Protein AF-A0A353G3Q1-F1 (afdb_monomer)

Mean predicted aligned error: 19.54 Å

Sequence (396 aa):
QRFVNPHISTILKPLDDLSRAEDLQGLSKGLAFQLVESLGILFRRDVTEEVKSLDQDARASMRRYGVRFGAYHIFMPTLLKPAPAELITLLWALKNDGLDKPGFGDLIPVLAAGRTSVVTDPGFERNFYKLAGFRFLGKRAVRIDILERLADLIRPLLQWKPGTGNRPDGAYDGRRFTTTTAMLSILGATPDDMEEILKGLGYRADSVKQEEASAFLATQGGEKAEQTSGDAVASTDEAAQQEPASVDADALSAAAPAADVLAAPEAPAEPKPVLLWRPGGRNENQRQVRPQGERRNNGADHAARGEQKTEARTNGSREDKRRDGGFNGKPRDRDGKPRDNHAPRGDRNDRPPRKDRDNKPSQPQHFEAKPPRKEKPIDPDSPFAKLAALKEQMKK

Secondary structure (DSSP, 8-state):
-TTHHHHHHHHSHHHHHHHT-SS--HHHHHHHHHHHHTTTEEEGGGGHHHHHHS-HHHHHHHHHTT-EE-SSEEE-TTTTSHHHHHHHHHHHHHHTT-TTSTTTTTHHHHHHTT-SEEEPPTTS-HHHHHHTTEEEETTEEEEHHHHHHHHHHHHHHTT--TTSSSPPTTB-SSS-BPPPHHHHHHHT--HHHHHHHHHHHTEEEEEE-HHHHHHHHHHTTTTSSTTS-------------------------------------------PPEEEEEEPPHHHHHHHS-----------------------------------------------------------------------PPPPPP-PPPPPPPPPPPPTT-TTHHHHHHHHHTT-

Structure (mmCIF, N/CA/C/O backbone):
data_AF-A0A353G3Q1-F1
#
_entry.id   AF-A0A353G3Q1-F1
#
loop_
_atom_site.group_PDB
_atom_site.id
_atom_site.type_symbol
_atom_site.label_atom_id
_atom_site.label_alt_id
_atom_site.label_comp_id
_atom_site.label_asym_id
_atom_site.label_entity_id
_atom_site.label_seq_id
_atom_site.pdbx_PDB_ins_code
_atom_site.Cartn_x
_atom_site.Cartn_y
_atom_site.Cartn_z
_atom_site.occupancy
_atom_site.B_iso_or_equiv
_atom_site.auth_seq_id
_atom_site.auth_comp_id
_atom_site.auth_asym_id
_atom_site.auth_atom_id
_atom_site.pdbx_PDB_model_num
ATOM 1 N N . GLN A 1 1 ? 19.662 1.366 -29.035 1.00 57.81 1 GLN A N 1
ATOM 2 C CA . GLN A 1 1 ? 20.137 0.255 -28.174 1.00 57.81 1 GLN A CA 1
ATOM 3 C C . GLN A 1 1 ? 21.113 0.705 -27.080 1.00 57.81 1 GLN A C 1
ATOM 5 O O . GLN A 1 1 ? 20.703 0.623 -25.934 1.00 57.81 1 GLN A O 1
ATOM 10 N N . ARG A 1 2 ? 22.332 1.214 -27.365 1.00 76.69 2 ARG A N 1
ATOM 11 C CA . ARG A 1 2 ? 23.386 1.484 -26.341 1.00 76.69 2 ARG A CA 1
ATOM 12 C C . ARG A 1 2 ? 22.952 2.221 -25.051 1.00 76.69 2 ARG A C 1
ATOM 14 O O . ARG A 1 2 ? 23.518 1.926 -24.010 1.00 76.69 2 ARG A O 1
ATOM 21 N N . PHE A 1 3 ? 21.973 3.129 -25.095 1.00 83.50 3 PHE A N 1
ATOM 22 C CA . PHE A 1 3 ? 21.435 3.814 -23.903 1.00 83.50 3 PHE A CA 1
ATOM 23 C C . PHE A 1 3 ? 20.406 2.989 -23.102 1.00 83.50 3 PHE A C 1
ATOM 25 O O . PHE A 1 3 ? 20.377 3.058 -21.878 1.00 83.50 3 PHE A O 1
ATOM 32 N N . VAL A 1 4 ? 19.567 2.202 -23.784 1.00 87.00 4 VAL A N 1
ATOM 33 C CA . VAL A 1 4 ? 18.339 1.619 -23.214 1.00 87.00 4 VAL A CA 1
ATOM 34 C C . VAL A 1 4 ? 18.653 0.580 -22.139 1.00 87.00 4 VAL A C 1
ATOM 36 O O . VAL A 1 4 ? 18.133 0.678 -21.032 1.00 87.00 4 VAL A O 1
ATOM 39 N N . ASN A 1 5 ? 19.538 -0.380 -22.427 1.00 87.25 5 ASN A N 1
ATOM 40 C CA . ASN A 1 5 ? 19.838 -1.453 -21.477 1.00 87.25 5 ASN A CA 1
ATOM 41 C C . ASN A 1 5 ? 20.511 -0.912 -20.195 1.00 87.25 5 ASN A C 1
ATOM 43 O O . ASN A 1 5 ? 20.016 -1.237 -19.118 1.00 87.25 5 ASN A O 1
ATOM 47 N N . PRO A 1 6 ? 21.546 -0.039 -20.255 1.00 90.69 6 PRO A N 1
ATOM 48 C CA . PRO A 1 6 ? 22.083 0.607 -19.056 1.00 90.69 6 PRO A CA 1
ATOM 49 C C . PRO A 1 6 ? 21.032 1.395 -18.270 1.00 90.69 6 PRO A C 1
ATOM 51 O O . PRO A 1 6 ? 20.958 1.243 -17.058 1.00 90.69 6 PRO A O 1
ATOM 54 N N . HIS A 1 7 ? 20.178 2.179 -18.939 1.00 91.25 7 HIS A N 1
ATOM 55 C CA . HIS A 1 7 ? 19.134 2.963 -18.272 1.00 91.25 7 HIS A CA 1
ATOM 56 C C . HIS A 1 7 ? 18.146 2.071 -17.496 1.00 91.25 7 HIS A C 1
ATOM 58 O O . HIS A 1 7 ? 17.878 2.324 -16.318 1.00 91.25 7 HIS A O 1
ATOM 64 N N . ILE A 1 8 ? 17.677 0.978 -18.113 1.00 91.31 8 ILE A N 1
ATOM 65 C CA . ILE A 1 8 ? 16.788 0.002 -17.467 1.00 91.31 8 ILE A CA 1
ATOM 66 C C . ILE A 1 8 ? 17.495 -0.700 -16.299 1.00 91.31 8 ILE A C 1
ATOM 68 O O . ILE A 1 8 ? 16.949 -0.717 -15.197 1.00 91.31 8 ILE A O 1
ATOM 72 N N . SER A 1 9 ? 18.714 -1.216 -16.489 1.00 91.00 9 SER A N 1
ATOM 73 C CA . SER A 1 9 ? 19.479 -1.875 -15.415 1.00 91.00 9 SER A CA 1
ATOM 74 C C . SER A 1 9 ? 19.879 -0.926 -14.277 1.00 91.00 9 SER A C 1
ATOM 76 O O . SER A 1 9 ? 20.070 -1.386 -13.155 1.00 91.00 9 SER A O 1
ATOM 78 N N . THR A 1 10 ? 19.986 0.387 -14.511 1.00 94.38 10 THR A N 1
ATOM 79 C CA . THR A 1 10 ? 20.206 1.378 -13.444 1.00 94.38 10 THR A CA 1
ATOM 80 C C . THR A 1 10 ? 18.933 1.636 -12.637 1.00 94.38 10 THR A C 1
ATOM 82 O O . THR A 1 10 ? 18.975 1.586 -11.408 1.00 94.38 10 THR A O 1
ATOM 85 N N . ILE A 1 11 ? 17.799 1.903 -13.293 1.00 95.19 11 ILE A N 1
ATOM 86 C CA . ILE A 1 11 ? 16.551 2.285 -12.608 1.00 95.19 11 ILE A CA 1
ATOM 87 C C . ILE A 1 11 ? 15.858 1.068 -11.975 1.00 95.19 11 ILE A C 1
ATOM 89 O O . ILE A 1 11 ? 15.392 1.143 -10.837 1.00 95.19 11 ILE A O 1
ATOM 93 N N . LEU A 1 12 ? 15.834 -0.070 -12.673 1.00 96.00 12 LEU A N 1
ATOM 94 C CA . LEU A 1 12 ? 15.223 -1.323 -12.213 1.00 96.00 12 LEU A CA 1
ATOM 95 C C . LEU A 1 12 ? 16.244 -2.308 -11.629 1.00 96.00 12 LEU A C 1
ATOM 97 O O . LEU A 1 12 ? 15.930 -3.490 -11.476 1.00 96.00 12 LEU A O 1
ATOM 101 N N . LYS A 1 13 ? 17.431 -1.827 -11.221 1.00 95.81 13 LYS A N 1
ATOM 102 C CA . LYS A 1 13 ? 18.477 -2.637 -10.572 1.00 95.81 13 LYS A CA 1
ATOM 103 C C . LYS A 1 13 ? 17.948 -3.601 -9.492 1.00 95.81 13 LYS A C 1
ATOM 105 O O . LYS A 1 13 ? 18.394 -4.740 -9.491 1.00 95.81 13 LYS A O 1
ATOM 110 N N . PRO A 1 14 ? 16.981 -3.238 -8.617 1.00 95.69 14 PRO A N 1
ATOM 111 C CA . PRO A 1 14 ? 16.453 -4.178 -7.624 1.00 95.69 14 PRO A CA 1
ATOM 112 C C . PRO A 1 14 ? 15.769 -5.416 -8.230 1.00 95.69 14 PRO A C 1
ATOM 114 O O . PRO A 1 14 ? 15.891 -6.501 -7.668 1.00 95.69 14 PRO A O 1
ATOM 117 N N . LEU A 1 15 ? 15.081 -5.280 -9.372 1.00 95.12 15 LEU A N 1
ATOM 118 C CA . LEU A 1 15 ? 14.506 -6.420 -10.101 1.00 95.12 15 LEU A CA 1
ATOM 119 C C . LEU A 1 15 ? 15.601 -7.236 -10.792 1.00 95.12 15 LEU A C 1
ATOM 121 O O . LEU A 1 15 ? 15.568 -8.461 -10.748 1.00 95.12 15 LEU A O 1
ATOM 125 N N . ASP A 1 16 ? 16.578 -6.555 -11.394 1.00 94.56 16 ASP A N 1
ATOM 126 C CA . ASP A 1 16 ? 17.709 -7.173 -12.091 1.00 94.56 16 ASP A CA 1
ATOM 127 C C . ASP A 1 16 ? 18.553 -8.025 -11.118 1.00 94.56 16 ASP A C 1
ATOM 129 O O . ASP A 1 16 ? 18.796 -9.206 -11.369 1.00 94.56 16 ASP A O 1
ATOM 133 N N . ASP A 1 17 ? 18.882 -7.469 -9.946 1.00 96.00 17 ASP A N 1
ATOM 134 C CA . ASP A 1 17 ? 19.574 -8.140 -8.838 1.00 96.00 17 ASP A CA 1
ATOM 135 C C . ASP A 1 17 ? 18.784 -9.354 -8.320 1.00 96.00 17 ASP A C 1
ATOM 137 O O . ASP A 1 17 ? 19.348 -10.437 -8.169 1.00 96.00 17 ASP A O 1
ATOM 141 N N . LEU A 1 18 ? 17.477 -9.192 -8.070 1.00 96.56 18 LEU A N 1
ATOM 142 C CA . LEU A 1 18 ? 16.608 -10.268 -7.581 1.00 96.56 18 LEU A CA 1
ATOM 143 C C . LEU A 1 18 ? 16.433 -11.391 -8.620 1.00 96.56 18 LEU A C 1
ATOM 145 O O . LEU A 1 18 ? 16.354 -12.560 -8.249 1.00 96.56 18 LEU A O 1
ATOM 149 N N . SER A 1 19 ? 16.411 -11.058 -9.915 1.00 95.06 19 SER A N 1
ATOM 150 C CA . SER A 1 19 ? 16.305 -12.040 -11.005 1.00 95.06 19 SER A CA 1
ATOM 151 C C . SER A 1 19 ? 17.555 -12.919 -11.144 1.00 95.06 19 SER A C 1
ATOM 153 O O . SER A 1 19 ? 17.451 -14.076 -11.553 1.00 95.06 19 SER A O 1
ATOM 155 N N . ARG A 1 20 ? 18.728 -12.396 -10.754 1.00 94.56 20 ARG A N 1
ATOM 156 C CA . ARG A 1 20 ? 20.022 -13.104 -10.753 1.00 94.56 20 ARG A CA 1
ATOM 157 C C . ARG A 1 20 ? 20.424 -13.631 -9.369 1.00 94.56 20 ARG A C 1
ATOM 159 O O . ARG A 1 20 ? 21.596 -13.907 -9.133 1.00 94.56 20 ARG A O 1
ATOM 166 N N . ALA A 1 21 ? 19.477 -13.775 -8.443 1.00 94.44 21 ALA A N 1
ATOM 167 C CA . ALA A 1 21 ? 19.754 -14.282 -7.103 1.00 94.44 21 ALA A CA 1
ATOM 168 C C . ALA A 1 21 ? 20.033 -15.802 -7.111 1.00 94.44 21 ALA A C 1
ATOM 170 O O . ALA A 1 21 ? 19.124 -1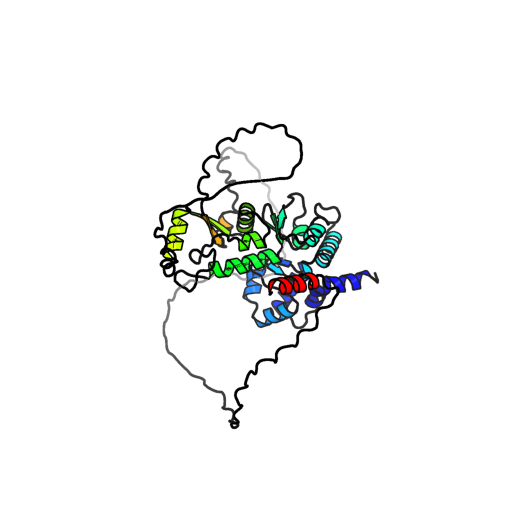6.642 -7.153 1.00 94.44 21 ALA A O 1
ATOM 171 N N . GLU A 1 22 ? 21.315 -16.170 -7.096 1.00 92.19 22 GLU A N 1
ATOM 172 C CA . GLU A 1 22 ? 21.780 -17.565 -7.049 1.00 92.19 22 GLU A CA 1
ATOM 173 C C . GLU A 1 22 ? 21.723 -18.175 -5.636 1.00 92.19 22 GLU A C 1
ATOM 175 O O . GLU A 1 22 ? 21.572 -19.391 -5.507 1.00 92.19 22 GLU A O 1
ATOM 180 N N . ASP A 1 23 ? 21.754 -17.346 -4.585 1.00 92.62 23 ASP A N 1
ATOM 181 C CA . ASP A 1 23 ? 21.606 -17.767 -3.183 1.00 92.62 23 ASP A CA 1
ATOM 182 C C . ASP A 1 23 ? 20.156 -18.143 -2.814 1.00 92.62 23 ASP A C 1
ATOM 184 O O . ASP A 1 23 ? 19.931 -18.904 -1.871 1.00 92.62 23 ASP A O 1
ATOM 188 N N . LEU A 1 24 ? 19.166 -17.647 -3.564 1.00 94.50 24 LEU A N 1
ATOM 189 C CA . LEU A 1 24 ? 17.764 -18.028 -3.413 1.00 94.50 24 LEU A CA 1
ATOM 190 C C . LEU A 1 24 ? 17.497 -19.392 -4.064 1.00 94.50 24 LEU A C 1
ATOM 192 O O . LEU A 1 24 ? 17.789 -19.621 -5.245 1.00 94.50 24 LEU A O 1
ATOM 196 N N . GLN A 1 25 ? 16.882 -20.288 -3.289 1.00 93.12 25 GLN A N 1
ATOM 197 C CA . GLN A 1 25 ? 16.626 -21.686 -3.641 1.00 93.12 25 GLN A CA 1
ATOM 198 C C . GLN A 1 25 ? 15.205 -22.110 -3.232 1.00 93.12 25 GLN A C 1
ATOM 200 O O . GLN A 1 25 ? 14.593 -21.520 -2.341 1.00 93.12 25 GLN A O 1
ATOM 205 N N . GLY A 1 26 ? 14.658 -23.132 -3.897 1.00 94.00 26 GLY A N 1
ATOM 206 C CA . GLY A 1 26 ? 13.319 -23.656 -3.605 1.00 94.00 26 GLY A CA 1
ATOM 207 C C . GLY A 1 26 ? 12.232 -22.571 -3.616 1.00 94.00 26 GLY A C 1
ATOM 208 O O . GLY A 1 26 ? 12.121 -21.796 -4.569 1.00 94.00 26 GLY A O 1
ATOM 209 N N . LEU A 1 27 ? 11.442 -22.502 -2.538 1.00 94.25 27 LEU A N 1
ATOM 210 C CA . LEU A 1 27 ? 10.311 -21.573 -2.409 1.00 94.25 27 LEU A CA 1
ATOM 211 C C . LEU A 1 27 ? 10.709 -20.090 -2.496 1.00 94.25 27 LEU A C 1
ATOM 213 O O . LEU A 1 27 ? 9.932 -19.301 -3.029 1.00 94.25 27 LEU A O 1
ATOM 217 N N . SER A 1 28 ? 11.895 -19.687 -2.020 1.00 95.56 28 SER A N 1
ATOM 218 C CA . SER A 1 28 ? 12.304 -18.273 -2.099 1.00 95.56 28 SER A CA 1
ATOM 219 C C . SER A 1 28 ? 12.668 -17.866 -3.520 1.00 95.56 28 SER A C 1
ATOM 221 O O . SER A 1 28 ? 12.333 -16.757 -3.932 1.00 95.56 28 SER A O 1
ATOM 223 N N . LYS A 1 29 ? 13.256 -18.781 -4.302 1.00 96.06 29 LYS A N 1
ATOM 224 C CA . LYS A 1 29 ? 13.506 -18.567 -5.733 1.00 96.06 29 LYS A CA 1
ATOM 225 C C . LYS A 1 29 ? 12.198 -18.512 -6.525 1.00 96.06 29 LYS A C 1
ATOM 227 O O . LYS A 1 29 ? 12.017 -17.609 -7.332 1.00 96.06 29 LYS A O 1
ATOM 232 N N . GLY A 1 30 ? 11.261 -19.424 -6.248 1.00 95.56 30 GLY A N 1
ATOM 233 C CA . GLY A 1 30 ? 9.928 -19.417 -6.867 1.00 95.56 30 GLY A CA 1
ATOM 234 C C . GLY A 1 30 ? 9.159 -18.118 -6.602 1.00 95.56 30 GLY A C 1
ATOM 235 O O . GLY A 1 30 ? 8.648 -17.499 -7.532 1.00 95.56 30 GLY A O 1
ATOM 236 N N . LEU A 1 31 ? 9.148 -17.649 -5.349 1.00 96.69 31 LEU A N 1
ATOM 237 C CA . LEU A 1 31 ? 8.507 -16.384 -4.988 1.00 96.69 31 LEU A CA 1
ATOM 238 C C . LEU A 1 31 ? 9.251 -15.159 -5.553 1.00 96.69 31 LEU A C 1
ATOM 240 O O . LEU A 1 31 ? 8.612 -14.166 -5.896 1.00 96.69 31 LEU A O 1
ATOM 244 N N . ALA A 1 32 ? 10.582 -15.217 -5.683 1.00 97.12 32 ALA A N 1
ATOM 245 C CA . ALA A 1 32 ? 11.366 -14.176 -6.348 1.00 97.12 32 ALA A CA 1
ATOM 246 C C . ALA A 1 32 ? 11.001 -14.048 -7.836 1.00 97.12 32 ALA A C 1
ATOM 248 O O . ALA A 1 32 ? 10.770 -12.929 -8.291 1.00 97.12 32 ALA A O 1
ATOM 249 N N . PHE A 1 33 ? 10.864 -15.162 -8.568 1.00 96.62 33 PHE A N 1
ATOM 250 C CA . PHE A 1 33 ? 10.403 -15.145 -9.962 1.00 96.62 33 PHE A CA 1
ATOM 251 C C . PHE A 1 33 ? 9.021 -14.496 -10.095 1.00 96.62 33 PHE A C 1
ATOM 253 O O . PHE A 1 33 ? 8.897 -13.501 -10.806 1.00 96.62 33 PHE A O 1
ATOM 260 N N . GLN A 1 34 ? 8.023 -14.958 -9.332 1.00 96.75 34 GLN A N 1
ATOM 261 C CA . GLN A 1 34 ? 6.675 -14.370 -9.351 1.00 96.75 34 GLN A CA 1
ATOM 262 C C . GLN A 1 34 ? 6.678 -12.866 -9.026 1.00 96.75 34 GLN A C 1
ATOM 264 O O . GLN A 1 34 ? 5.880 -12.101 -9.575 1.00 96.75 34 GLN A O 1
ATOM 269 N N . LEU A 1 35 ? 7.571 -12.423 -8.131 1.00 96.81 35 LEU A N 1
ATOM 270 C CA . LEU A 1 35 ? 7.710 -11.015 -7.764 1.00 96.81 35 LEU A CA 1
ATOM 271 C C . LEU A 1 35 ? 8.339 -10.189 -8.893 1.00 96.81 35 LEU A C 1
ATOM 273 O O . LEU A 1 35 ? 7.871 -9.080 -9.140 1.00 96.81 35 LEU A O 1
ATOM 277 N N . VAL A 1 36 ? 9.341 -10.722 -9.598 1.00 96.44 36 VAL A N 1
ATOM 278 C CA . VAL A 1 36 ? 9.959 -10.079 -10.772 1.00 96.44 36 VAL A CA 1
ATOM 279 C C . VAL A 1 36 ? 8.981 -10.011 -11.948 1.00 96.44 36 VAL A C 1
ATOM 281 O O . VAL A 1 36 ? 8.811 -8.941 -12.529 1.00 96.44 36 VAL A O 1
ATOM 284 N N . GLU A 1 37 ? 8.267 -11.099 -12.251 1.00 94.62 37 GLU A N 1
ATOM 285 C CA . GLU A 1 37 ? 7.209 -11.134 -13.275 1.00 94.62 37 GLU A CA 1
ATOM 286 C C . GLU A 1 37 ? 6.075 -10.146 -12.966 1.00 94.62 37 GLU A C 1
ATOM 288 O O . GLU A 1 37 ? 5.548 -9.485 -13.860 1.00 94.62 37 GLU A O 1
ATOM 293 N N . SER A 1 38 ? 5.747 -9.983 -11.681 1.00 94.75 38 SER A N 1
ATOM 294 C CA . SER A 1 38 ? 4.769 -9.007 -11.191 1.00 94.75 38 SER A CA 1
ATOM 295 C C . SER A 1 38 ? 5.327 -7.586 -11.025 1.00 94.75 38 SER A C 1
ATOM 297 O O . SER A 1 38 ? 4.689 -6.765 -10.357 1.00 94.75 38 SER A O 1
ATOM 299 N N . LEU A 1 39 ? 6.498 -7.297 -11.609 1.00 95.25 39 LEU A N 1
ATOM 300 C CA . LEU A 1 39 ? 7.184 -5.997 -11.615 1.00 95.25 39 LEU A CA 1
ATOM 301 C C . LEU A 1 39 ? 7.401 -5.416 -10.204 1.00 95.25 39 LEU A C 1
ATOM 303 O O . LEU A 1 39 ? 7.326 -4.213 -9.972 1.00 95.25 39 LEU A O 1
ATOM 307 N N . GLY A 1 40 ? 7.680 -6.299 -9.244 1.00 95.69 40 GLY A N 1
ATOM 308 C CA . GLY A 1 40 ? 8.021 -5.958 -7.866 1.00 95.69 40 GLY A CA 1
ATOM 309 C C . GLY A 1 40 ? 6.840 -5.794 -6.910 1.00 95.69 40 GLY A C 1
ATOM 310 O O . GLY A 1 40 ? 7.058 -5.322 -5.792 1.00 95.69 40 GLY A O 1
ATOM 311 N N . ILE A 1 41 ? 5.614 -6.163 -7.314 1.00 96.88 41 ILE A N 1
ATOM 312 C CA . ILE A 1 41 ? 4.394 -6.058 -6.491 1.00 96.88 41 ILE A CA 1
ATOM 313 C C . ILE A 1 41 ? 3.516 -7.319 -6.621 1.00 96.88 41 ILE A C 1
ATOM 315 O O . ILE A 1 41 ? 2.804 -7.500 -7.612 1.00 96.88 41 ILE A O 1
ATOM 319 N N . LEU A 1 42 ? 3.481 -8.146 -5.573 1.00 96.25 42 LEU A N 1
ATOM 320 C CA . LEU A 1 42 ? 2.548 -9.269 -5.397 1.00 96.25 42 LEU A CA 1
ATOM 321 C C . LEU A 1 42 ? 1.500 -8.961 -4.320 1.00 96.25 42 LEU A C 1
ATOM 323 O O . LEU A 1 42 ? 1.813 -8.358 -3.293 1.00 96.25 42 LEU A O 1
ATOM 327 N N . PHE A 1 43 ? 0.267 -9.447 -4.487 1.00 95.44 43 PHE A N 1
ATOM 328 C CA . PHE A 1 43 ? -0.712 -9.474 -3.398 1.00 95.44 43 PHE A CA 1
ATOM 329 C C . PHE A 1 43 ? -0.465 -10.703 -2.517 1.00 95.44 43 PHE A C 1
ATOM 331 O O . PHE A 1 43 ? -0.571 -11.837 -2.973 1.00 95.44 43 PHE A O 1
ATOM 338 N N . ARG A 1 44 ? -0.205 -10.505 -1.220 1.00 95.62 44 ARG A N 1
ATOM 339 C CA . ARG A 1 44 ? 0.122 -11.597 -0.284 1.00 95.62 44 ARG A CA 1
ATOM 340 C C . ARG A 1 44 ? -0.990 -12.650 -0.172 1.00 95.62 44 ARG A C 1
ATOM 342 O O . ARG A 1 44 ? -0.704 -13.810 0.115 1.00 95.62 44 ARG A O 1
ATOM 349 N N . ARG A 1 45 ? -2.251 -12.267 -0.412 1.00 93.38 45 ARG A N 1
ATOM 350 C CA . ARG A 1 45 ? -3.400 -13.192 -0.412 1.00 93.38 45 ARG A CA 1
ATOM 351 C C . ARG A 1 45 ? -3.264 -14.292 -1.485 1.00 93.38 45 ARG A C 1
ATOM 353 O O . ARG A 1 45 ? -3.735 -15.397 -1.250 1.00 93.38 45 ARG A O 1
ATOM 360 N N . ASP A 1 46 ? -2.629 -13.975 -2.618 1.00 94.44 46 ASP A N 1
ATOM 361 C CA . ASP A 1 46 ? -2.529 -14.850 -3.795 1.00 94.44 46 ASP A CA 1
ATOM 362 C C . ASP A 1 46 ? -1.378 -15.870 -3.636 1.00 94.44 46 ASP A C 1
ATOM 364 O O . ASP A 1 46 ? -1.385 -16.904 -4.287 1.00 94.44 46 ASP A O 1
ATOM 368 N N . VAL A 1 47 ? -0.438 -15.601 -2.715 1.00 95.31 47 VAL A N 1
ATOM 369 C CA . VAL A 1 47 ? 0.774 -16.398 -2.409 1.00 95.31 47 VAL A CA 1
ATOM 370 C C . VAL A 1 47 ? 0.882 -16.738 -0.909 1.00 95.31 47 VAL A C 1
ATOM 372 O O . VAL A 1 47 ? 1.946 -16.691 -0.284 1.00 95.31 47 VAL A O 1
ATOM 375 N N . THR A 1 48 ? -0.262 -16.951 -0.248 1.00 94.25 48 THR A N 1
ATOM 376 C CA . THR A 1 48 ? -0.313 -17.042 1.224 1.00 94.25 48 THR A CA 1
ATOM 377 C C . THR A 1 48 ? 0.351 -18.301 1.777 1.00 94.25 48 THR A C 1
ATOM 379 O O . THR A 1 48 ? 0.924 -18.242 2.868 1.00 94.25 48 THR A O 1
ATOM 382 N N . GLU A 1 49 ? 0.264 -19.431 1.079 1.00 93.75 49 GLU A N 1
ATOM 383 C CA . GLU A 1 49 ? 0.741 -20.716 1.601 1.00 93.75 49 GLU A CA 1
ATOM 384 C C . GLU A 1 49 ? 2.262 -20.855 1.402 1.00 93.75 49 GLU A C 1
ATOM 386 O O . GLU A 1 49 ? 2.967 -21.264 2.319 1.00 93.75 49 GLU A O 1
ATOM 391 N N . GLU A 1 50 ? 2.795 -20.325 0.303 1.00 93.38 50 GLU A N 1
ATOM 392 C CA . GLU A 1 50 ? 4.221 -20.123 0.040 1.00 93.38 50 GLU A CA 1
ATOM 393 C C . GLU A 1 50 ? 4.857 -19.215 1.102 1.00 93.38 50 GLU A C 1
ATOM 395 O O . GLU A 1 50 ? 5.884 -19.553 1.691 1.00 93.38 50 GLU A O 1
ATOM 400 N N . VAL A 1 51 ? 4.216 -18.080 1.417 1.00 94.25 51 VAL A N 1
ATOM 401 C CA . VAL A 1 51 ? 4.685 -17.159 2.468 1.00 94.25 51 VAL A CA 1
ATOM 402 C C . VAL A 1 51 ? 4.681 -17.806 3.849 1.00 94.25 51 VAL A C 1
ATOM 404 O O . VAL A 1 51 ? 5.570 -17.504 4.646 1.00 94.25 51 VAL A O 1
ATOM 407 N N . LYS A 1 52 ? 3.710 -18.675 4.157 1.00 94.44 52 LYS A N 1
ATOM 408 C CA . LYS A 1 52 ? 3.685 -19.445 5.412 1.00 94.44 52 LYS A CA 1
ATOM 409 C C . LYS A 1 52 ? 4.833 -20.454 5.464 1.00 94.44 52 LYS A C 1
ATOM 411 O O . LYS A 1 52 ? 5.537 -20.476 6.470 1.00 94.44 52 LYS A O 1
ATOM 416 N N . SER A 1 53 ? 5.013 -21.234 4.396 1.00 94.69 53 SER A N 1
ATOM 417 C CA . SER A 1 53 ? 6.011 -22.307 4.284 1.00 94.69 53 SER A CA 1
ATOM 418 C C . SER A 1 53 ? 7.455 -21.815 4.179 1.00 94.69 53 SER A C 1
ATOM 420 O O . SER A 1 53 ? 8.369 -22.563 4.507 1.00 94.69 53 SER A O 1
ATOM 422 N N . LEU A 1 54 ? 7.675 -20.568 3.754 1.00 95.31 54 LEU A N 1
ATOM 423 C CA . LEU A 1 54 ? 8.985 -19.921 3.790 1.00 95.31 54 LEU A CA 1
ATOM 424 C C . LEU A 1 54 ? 9.512 -19.789 5.22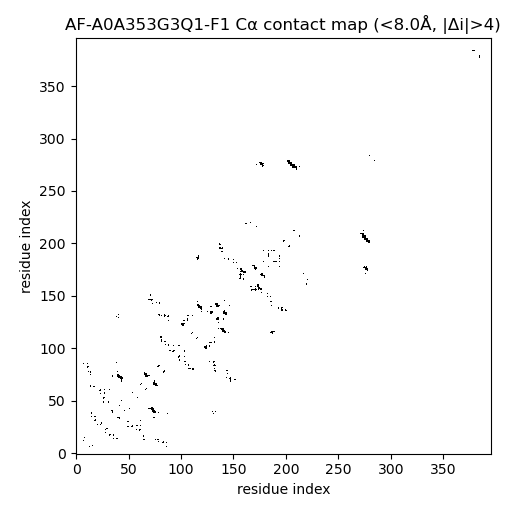7 1.00 95.31 54 LEU A C 1
ATOM 426 O O . LEU A 1 54 ? 8.903 -19.114 6.060 1.00 95.31 54 LEU A O 1
ATOM 430 N N . ASP A 1 55 ? 10.677 -20.376 5.491 1.00 94.12 55 ASP A N 1
ATOM 431 C CA . ASP A 1 55 ? 11.397 -20.241 6.756 1.00 94.12 55 ASP A CA 1
ATOM 432 C C . ASP A 1 55 ? 11.976 -18.822 6.964 1.00 94.12 55 ASP A C 1
ATOM 434 O O . ASP A 1 55 ? 11.827 -17.909 6.142 1.00 94.12 55 ASP A O 1
ATOM 438 N N . GLN A 1 56 ? 12.603 -18.595 8.119 1.00 94.38 56 GLN A N 1
ATOM 439 C CA . GLN A 1 56 ? 13.096 -17.271 8.493 1.00 94.38 56 GLN A CA 1
ATOM 440 C C . GLN A 1 56 ? 14.386 -16.862 7.763 1.00 94.38 56 GLN A C 1
ATOM 442 O O . GLN A 1 56 ? 14.564 -15.660 7.541 1.00 94.38 56 GLN A O 1
ATOM 447 N N . ASP A 1 57 ? 15.230 -17.808 7.346 1.00 94.50 57 ASP A N 1
ATOM 448 C CA . ASP A 1 57 ? 16.494 -17.537 6.650 1.00 94.50 57 ASP A CA 1
ATOM 449 C C . ASP A 1 57 ? 16.242 -17.240 5.171 1.00 94.50 57 ASP A C 1
ATOM 451 O O . ASP A 1 57 ? 16.720 -16.234 4.648 1.00 94.50 57 ASP A O 1
ATOM 455 N N . ALA A 1 58 ? 15.362 -18.006 4.526 1.00 94.62 58 ALA A N 1
ATOM 456 C CA . ALA A 1 58 ? 14.844 -17.725 3.194 1.00 94.62 58 ALA A CA 1
ATOM 457 C C . ALA A 1 58 ? 14.178 -16.334 3.130 1.00 94.62 58 ALA A C 1
ATOM 459 O O . ALA A 1 58 ? 14.464 -15.533 2.233 1.00 94.62 58 ALA A O 1
ATOM 460 N N . ARG A 1 59 ? 13.356 -15.983 4.134 1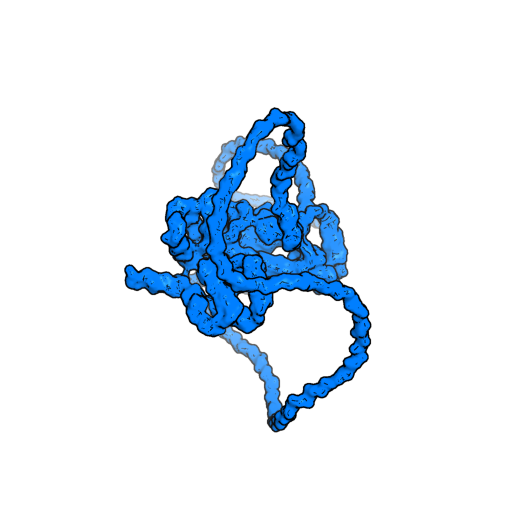.00 95.56 59 ARG A N 1
ATOM 461 C CA . ARG A 1 59 ? 12.820 -14.617 4.287 1.00 95.56 59 ARG A CA 1
ATOM 462 C C . ARG A 1 59 ? 13.916 -13.584 4.574 1.00 95.56 59 ARG A C 1
ATOM 464 O O . ARG A 1 59 ? 13.751 -12.426 4.199 1.00 95.56 59 ARG A O 1
ATOM 471 N N . ALA A 1 60 ? 15.004 -13.936 5.262 1.00 95.81 60 ALA A N 1
ATOM 472 C CA . ALA A 1 60 ? 16.120 -13.026 5.521 1.00 95.81 60 ALA A CA 1
ATOM 473 C C . ALA A 1 60 ? 16.916 -12.727 4.242 1.00 95.81 60 ALA A C 1
ATOM 475 O O . ALA A 1 60 ? 17.151 -11.551 3.964 1.00 95.81 60 ALA A O 1
ATOM 476 N N . SER A 1 61 ? 17.237 -13.733 3.422 1.00 95.62 61 SER A N 1
ATOM 477 C CA . SER A 1 61 ? 17.884 -13.533 2.118 1.00 95.62 61 SER A CA 1
ATOM 478 C C . SER A 1 61 ? 17.027 -12.676 1.186 1.00 95.62 61 SER A C 1
ATOM 480 O O . SER A 1 61 ? 17.513 -11.663 0.691 1.00 95.62 61 SER A O 1
ATOM 482 N N . MET A 1 62 ? 15.722 -12.948 1.047 1.00 96.62 62 MET A N 1
ATOM 483 C CA . MET A 1 62 ? 14.840 -12.087 0.236 1.00 96.62 62 MET A CA 1
ATOM 484 C C . MET A 1 62 ? 14.800 -10.626 0.735 1.00 96.62 62 MET A C 1
ATOM 486 O O . MET A 1 62 ? 14.759 -9.697 -0.072 1.00 96.62 62 MET A O 1
ATOM 490 N N . ARG A 1 63 ? 14.890 -10.384 2.054 1.00 97.12 63 ARG A N 1
ATOM 491 C CA . ARG A 1 63 ? 15.002 -9.020 2.611 1.00 97.12 63 ARG A CA 1
ATOM 492 C C . ARG A 1 63 ? 16.330 -8.330 2.262 1.00 97.12 63 ARG A C 1
ATOM 494 O O . ARG A 1 63 ? 16.331 -7.103 2.184 1.00 97.12 63 ARG A O 1
ATOM 501 N N . ARG A 1 64 ? 17.432 -9.063 2.024 1.00 96.44 64 ARG A N 1
ATOM 502 C CA . ARG A 1 64 ? 18.716 -8.487 1.549 1.00 96.44 64 ARG A CA 1
ATOM 503 C C . ARG A 1 64 ? 18.571 -7.889 0.148 1.00 96.44 64 ARG A C 1
ATOM 505 O O . ARG A 1 64 ? 19.047 -6.785 -0.082 1.00 96.44 64 ARG A O 1
ATOM 512 N N . TYR A 1 65 ? 17.801 -8.544 -0.722 1.00 97.06 65 TYR A N 1
ATOM 513 C CA . TYR A 1 65 ? 17.383 -8.020 -2.032 1.00 97.06 65 TYR A CA 1
ATOM 514 C C . TYR A 1 65 ? 16.333 -6.890 -1.948 1.00 97.06 65 TYR A C 1
ATOM 516 O O . TYR A 1 65 ? 15.815 -6.437 -2.962 1.00 97.06 65 TYR A O 1
ATOM 524 N N . GLY A 1 66 ? 15.994 -6.406 -0.747 1.00 96.38 66 GLY A N 1
ATOM 525 C CA . GLY A 1 66 ? 15.064 -5.292 -0.543 1.00 96.38 66 GLY A CA 1
ATOM 526 C C . GLY A 1 66 ? 13.579 -5.671 -0.528 1.00 96.38 66 GLY A C 1
ATOM 527 O O . GLY A 1 66 ? 12.739 -4.783 -0.361 1.00 96.38 66 GLY A O 1
ATOM 528 N N . VAL A 1 67 ? 13.237 -6.961 -0.645 1.00 97.94 67 VAL A N 1
ATOM 529 C CA . VAL A 1 67 ? 11.848 -7.442 -0.582 1.00 97.94 67 VAL A CA 1
ATOM 530 C C . VAL A 1 67 ? 11.269 -7.236 0.822 1.00 97.94 67 VAL A C 1
ATOM 532 O O . VAL A 1 67 ? 11.886 -7.575 1.837 1.00 97.94 67 VAL A O 1
ATOM 535 N N . ARG A 1 68 ? 10.049 -6.699 0.897 1.00 97.62 68 ARG A N 1
ATOM 536 C CA . ARG A 1 68 ? 9.281 -6.525 2.135 1.00 97.62 68 ARG A CA 1
ATOM 537 C C . ARG A 1 68 ? 8.043 -7.413 2.123 1.00 97.62 68 ARG A C 1
ATOM 539 O O . ARG A 1 68 ? 7.292 -7.439 1.154 1.00 97.62 68 ARG A O 1
ATOM 546 N N . PHE A 1 69 ? 7.836 -8.113 3.235 1.00 97.31 69 PHE A N 1
ATOM 547 C CA . PHE A 1 69 ? 6.678 -8.967 3.489 1.00 97.31 69 PHE A CA 1
ATOM 548 C C . PHE A 1 69 ? 5.663 -8.184 4.330 1.00 97.31 69 PHE A C 1
ATOM 550 O O . PHE A 1 69 ? 5.784 -8.143 5.554 1.00 97.31 69 PHE A O 1
ATOM 557 N N . GLY A 1 70 ? 4.706 -7.530 3.674 1.00 96.12 70 GLY A N 1
ATOM 558 C CA . GLY A 1 70 ? 3.635 -6.781 4.328 1.00 96.12 70 GLY A CA 1
ATOM 559 C C . GLY A 1 70 ? 2.496 -7.668 4.838 1.00 96.12 70 GLY A C 1
ATOM 560 O O . GLY A 1 70 ? 2.530 -8.899 4.745 1.00 96.12 70 GLY A O 1
ATOM 561 N N . ALA A 1 71 ? 1.450 -7.041 5.364 1.00 95.50 71 ALA A N 1
ATOM 562 C CA . ALA A 1 71 ? 0.159 -7.661 5.626 1.00 95.50 71 ALA A CA 1
ATOM 563 C C . ALA A 1 71 ? -0.622 -7.935 4.328 1.00 95.50 71 ALA A C 1
ATOM 565 O O . ALA A 1 71 ? -1.179 -9.026 4.195 1.00 95.50 71 ALA A O 1
ATOM 566 N N . TYR A 1 72 ? -0.638 -7.000 3.368 1.00 96.25 72 TYR A N 1
ATOM 567 C CA . TYR A 1 72 ? -1.449 -7.123 2.145 1.00 96.25 72 TYR A CA 1
ATOM 568 C C . TYR A 1 72 ? -0.629 -7.429 0.882 1.00 96.25 72 TYR A C 1
ATOM 570 O O . TYR A 1 72 ? -1.136 -8.109 -0.016 1.00 96.25 72 TYR A O 1
ATOM 578 N N . HIS A 1 73 ? 0.624 -6.975 0.810 1.00 97.69 73 HIS A N 1
ATOM 579 C CA . HIS A 1 73 ? 1.506 -7.131 -0.353 1.00 97.69 73 HIS A CA 1
ATOM 580 C C . HIS A 1 73 ? 2.869 -7.733 0.013 1.00 97.69 73 HIS A C 1
ATOM 582 O O . HIS A 1 73 ? 3.348 -7.622 1.143 1.00 97.69 73 HIS A O 1
ATOM 588 N N . ILE A 1 74 ? 3.524 -8.329 -0.982 1.00 97.75 74 ILE A N 1
ATOM 589 C CA . ILE A 1 74 ? 4.970 -8.561 -0.988 1.00 97.75 74 ILE A CA 1
ATOM 590 C C . ILE A 1 74 ? 5.530 -7.656 -2.074 1.00 97.75 74 ILE A C 1
ATOM 592 O O . ILE A 1 74 ? 5.059 -7.705 -3.210 1.00 97.75 74 ILE A O 1
ATOM 596 N N . PHE A 1 75 ? 6.463 -6.779 -1.721 1.00 98.06 75 PHE A N 1
ATOM 597 C CA . PHE A 1 75 ? 6.835 -5.678 -2.604 1.00 98.06 75 PHE A CA 1
ATOM 598 C C . PHE A 1 75 ? 8.259 -5.176 -2.374 1.00 98.06 75 PHE A C 1
ATOM 600 O O . PHE A 1 75 ? 8.870 -5.453 -1.340 1.00 98.06 75 PHE A O 1
ATOM 607 N N . MET A 1 76 ? 8.777 -4.403 -3.328 1.00 98.00 76 MET A N 1
ATOM 608 C CA . MET A 1 76 ? 10.085 -3.748 -3.234 1.00 98.00 76 MET A CA 1
ATOM 609 C C . MET A 1 76 ? 9.890 -2.223 -3.108 1.00 98.00 76 MET A C 1
ATOM 611 O O . MET A 1 76 ? 9.556 -1.573 -4.099 1.00 98.00 76 MET A O 1
ATOM 615 N N . PRO A 1 77 ? 10.091 -1.606 -1.923 1.00 96.88 77 PRO A N 1
ATOM 616 C CA . PRO A 1 77 ? 9.791 -0.183 -1.699 1.00 96.88 77 PRO A CA 1
ATOM 617 C C . PRO A 1 77 ? 10.571 0.788 -2.596 1.00 96.88 77 PRO A C 1
ATOM 619 O O . PRO A 1 77 ? 10.145 1.918 -2.807 1.00 96.88 77 PRO A O 1
ATOM 622 N N . THR A 1 78 ? 11.720 0.359 -3.119 1.00 96.81 78 THR A N 1
ATOM 623 C CA . THR A 1 78 ? 12.539 1.116 -4.074 1.00 96.81 78 THR A CA 1
ATOM 624 C C . THR A 1 78 ? 11.833 1.356 -5.405 1.00 96.81 78 THR A C 1
ATOM 626 O O . THR A 1 78 ? 12.083 2.388 -6.022 1.00 96.81 78 THR A O 1
ATOM 629 N N . LEU A 1 79 ? 10.947 0.445 -5.821 1.00 96.69 79 LEU A N 1
ATOM 630 C CA . LEU A 1 79 ? 10.219 0.511 -7.090 1.00 96.69 79 LEU A CA 1
ATOM 631 C C . LEU A 1 79 ? 8.936 1.352 -7.001 1.00 96.69 79 LEU A C 1
ATOM 633 O O . LEU A 1 79 ? 8.427 1.790 -8.022 1.00 96.69 79 LEU A O 1
ATOM 637 N N . LEU A 1 80 ? 8.462 1.659 -5.787 1.00 96.38 80 LEU A N 1
ATOM 638 C CA . LEU A 1 80 ? 7.336 2.576 -5.540 1.00 96.38 80 LEU A CA 1
ATOM 639 C C . LEU A 1 80 ? 7.738 4.067 -5.629 1.00 96.38 80 LEU A C 1
ATOM 641 O O . LEU A 1 80 ? 7.019 4.942 -5.150 1.00 96.38 80 LEU A O 1
ATOM 645 N N . LYS A 1 81 ? 8.923 4.366 -6.174 1.00 96.06 81 LYS A N 1
ATOM 646 C CA . LYS A 1 81 ? 9.408 5.731 -6.427 1.00 96.06 81 LYS A CA 1
ATOM 647 C C . LYS A 1 81 ? 9.030 6.166 -7.851 1.00 96.06 81 LYS A C 1
ATOM 649 O O . LYS A 1 81 ? 8.964 5.291 -8.710 1.00 96.06 81 LYS A O 1
ATOM 654 N N . PRO A 1 82 ? 8.884 7.478 -8.134 1.00 96.69 82 PRO A N 1
ATOM 655 C CA . PRO A 1 82 ? 8.465 7.982 -9.445 1.00 96.69 82 PRO A CA 1
ATOM 656 C C . PRO A 1 82 ? 9.201 7.368 -10.642 1.00 96.69 82 PRO A C 1
ATOM 658 O O . PRO A 1 82 ? 8.566 6.657 -11.404 1.00 96.69 82 PRO A O 1
ATOM 661 N N . ALA A 1 83 ? 10.523 7.536 -10.771 1.00 96.50 83 ALA A N 1
ATOM 662 C CA . ALA A 1 83 ? 11.245 7.069 -11.964 1.00 96.50 83 ALA A CA 1
ATOM 663 C C . ALA A 1 83 ? 11.209 5.531 -12.185 1.00 96.50 83 ALA A C 1
ATOM 665 O O . ALA A 1 83 ? 10.989 5.101 -13.317 1.00 96.50 83 ALA A O 1
ATOM 666 N N . PRO A 1 84 ? 11.357 4.666 -11.155 1.00 96.75 84 PRO A N 1
ATOM 667 C CA . PRO A 1 84 ? 11.078 3.236 -11.305 1.00 96.75 84 PRO A CA 1
ATOM 668 C C . PRO A 1 84 ? 9.635 2.909 -11.701 1.00 96.75 84 PRO A C 1
ATOM 670 O O . PRO A 1 84 ? 9.442 2.088 -12.592 1.00 96.75 84 PRO A O 1
ATOM 673 N N . ALA A 1 85 ? 8.637 3.546 -11.082 1.00 97.19 85 ALA A N 1
ATOM 674 C CA . ALA A 1 85 ? 7.223 3.307 -11.371 1.00 97.19 85 ALA A CA 1
ATOM 675 C C . ALA A 1 85 ? 6.827 3.782 -12.782 1.00 97.19 85 ALA A C 1
ATOM 677 O O . ALA A 1 85 ? 6.077 3.104 -13.480 1.00 97.19 85 ALA A O 1
ATOM 678 N N . GLU A 1 86 ? 7.379 4.909 -13.226 1.00 96.81 86 GLU A N 1
ATOM 679 C CA . GLU A 1 86 ? 7.256 5.466 -14.573 1.00 96.81 86 GLU A CA 1
ATOM 680 C C . GLU A 1 86 ? 7.807 4.494 -15.618 1.00 96.81 86 GLU A C 1
ATOM 682 O O . GLU A 1 86 ? 7.089 4.096 -16.534 1.00 96.81 86 GLU A O 1
ATOM 687 N N . LEU A 1 87 ? 9.043 4.019 -15.431 1.00 96.50 87 LEU A N 1
ATOM 688 C CA . LEU A 1 87 ? 9.669 3.062 -16.340 1.00 96.50 87 LEU A CA 1
ATOM 689 C C . LEU A 1 87 ? 8.959 1.695 -16.332 1.00 96.50 87 LEU A C 1
ATOM 691 O O . LEU A 1 87 ? 8.780 1.098 -17.391 1.00 96.50 87 LEU A O 1
ATOM 695 N N . ILE A 1 88 ? 8.507 1.214 -15.169 1.00 96.38 88 ILE A N 1
ATOM 696 C CA . ILE A 1 88 ? 7.667 0.009 -15.042 1.00 96.38 88 ILE A CA 1
ATOM 697 C C . ILE A 1 88 ? 6.357 0.172 -15.823 1.00 96.38 88 ILE A C 1
ATOM 699 O O . ILE A 1 88 ? 5.966 -0.734 -16.560 1.00 96.38 88 ILE A O 1
ATOM 703 N N . THR A 1 89 ? 5.705 1.331 -15.706 1.00 96.06 89 THR A N 1
ATOM 704 C CA . THR A 1 89 ? 4.441 1.633 -16.390 1.00 96.06 89 THR A CA 1
ATOM 705 C C . THR A 1 89 ? 4.639 1.741 -17.902 1.00 96.06 89 THR A C 1
ATOM 707 O O . THR A 1 89 ? 3.874 1.141 -18.653 1.00 96.06 89 THR A O 1
ATOM 710 N N . LEU A 1 90 ? 5.700 2.414 -18.359 1.00 95.88 90 LEU A N 1
ATOM 711 C CA . LEU A 1 90 ? 6.066 2.530 -19.774 1.00 95.88 90 LEU A CA 1
ATOM 712 C C . LEU A 1 90 ? 6.403 1.168 -20.398 1.00 95.88 90 LEU A C 1
ATOM 714 O O . LEU A 1 90 ? 5.873 0.830 -21.454 1.00 95.88 90 LEU A O 1
ATOM 718 N N . LEU A 1 91 ? 7.249 0.360 -19.750 1.00 94.25 91 LEU A N 1
ATOM 719 C CA . LEU A 1 91 ? 7.618 -0.971 -20.248 1.00 94.25 91 LEU A CA 1
ATOM 720 C C . LEU A 1 91 ? 6.423 -1.934 -20.255 1.00 94.25 91 LEU A C 1
ATOM 722 O O . LEU A 1 91 ? 6.302 -2.752 -21.168 1.00 94.25 91 LEU A O 1
ATOM 726 N N . TRP A 1 92 ? 5.519 -1.830 -19.277 1.00 95.94 92 TRP A N 1
ATOM 727 C CA . TRP A 1 92 ? 4.272 -2.592 -19.289 1.00 95.94 92 TRP A CA 1
ATOM 728 C C . TRP A 1 92 ? 3.336 -2.125 -20.410 1.00 95.94 92 TRP A C 1
ATOM 730 O O . TRP A 1 92 ? 2.815 -2.966 -21.141 1.00 95.94 92 TRP A O 1
ATOM 740 N N . ALA A 1 93 ? 3.164 -0.816 -20.606 1.00 96.44 93 ALA A N 1
ATOM 741 C CA . ALA A 1 93 ? 2.322 -0.269 -21.668 1.00 96.44 93 ALA A CA 1
ATOM 742 C C . ALA A 1 93 ? 2.836 -0.662 -23.064 1.00 96.44 93 ALA A C 1
ATOM 744 O O . ALA A 1 93 ? 2.054 -1.133 -23.884 1.00 96.44 93 ALA A O 1
ATOM 745 N N . LEU A 1 94 ? 4.150 -0.581 -23.303 1.00 95.56 94 LEU A N 1
ATOM 746 C CA . LEU A 1 94 ? 4.792 -1.035 -24.544 1.00 95.56 94 LEU A CA 1
ATOM 747 C C . LEU A 1 94 ? 4.645 -2.546 -24.798 1.00 95.56 94 LEU A C 1
ATOM 749 O O . LEU A 1 94 ? 4.646 -2.970 -25.948 1.00 95.56 94 LEU A O 1
ATOM 753 N N . LYS A 1 95 ? 4.535 -3.368 -23.746 1.00 95.19 95 LYS A N 1
ATOM 754 C CA . LYS A 1 95 ? 4.357 -4.827 -23.862 1.00 95.19 95 LYS A CA 1
ATOM 755 C C . LYS A 1 95 ? 2.895 -5.250 -24.079 1.00 95.19 95 LYS A C 1
ATOM 757 O O . LYS A 1 95 ? 2.658 -6.364 -24.536 1.00 95.19 95 LYS A O 1
ATOM 762 N N . ASN A 1 96 ? 1.929 -4.413 -23.702 1.00 94.81 96 ASN A N 1
ATOM 763 C CA . ASN A 1 96 ? 0.507 -4.770 -23.640 1.00 94.81 96 ASN A CA 1
ATOM 764 C C . ASN A 1 96 ? -0.377 -3.791 -24.436 1.00 94.81 96 ASN A C 1
ATOM 766 O O . ASN A 1 96 ? -1.529 -3.586 -24.049 1.00 94.81 96 ASN A O 1
ATOM 770 N N . ASP A 1 97 ? 0.158 -3.142 -25.476 1.00 94.31 97 ASP A N 1
ATOM 771 C CA . ASP A 1 97 ? -0.528 -2.143 -26.317 1.00 94.31 97 ASP A CA 1
ATOM 772 C C . ASP A 1 97 ? -1.329 -1.136 -25.476 1.00 94.31 97 ASP A C 1
ATOM 774 O O . ASP A 1 97 ? -2.558 -1.055 -25.523 1.00 94.31 97 ASP A O 1
ATOM 778 N N . GLY A 1 98 ? -0.622 -0.488 -24.548 1.00 94.00 98 GLY A N 1
ATOM 779 C CA . GLY A 1 98 ? -1.204 0.283 -23.452 1.00 94.00 98 GLY A CA 1
ATOM 780 C C . GLY A 1 98 ? -0.945 1.784 -23.477 1.00 94.00 98 GLY A C 1
ATOM 781 O O . GLY A 1 98 ? -1.412 2.456 -22.568 1.00 94.00 98 GLY A O 1
ATOM 782 N N . LEU A 1 99 ? -0.219 2.313 -24.464 1.00 94.62 99 LEU A N 1
ATOM 783 C CA . LEU A 1 99 ? 0.091 3.749 -24.529 1.00 94.62 99 LEU A CA 1
ATOM 784 C C . LEU A 1 99 ? -1.179 4.604 -24.687 1.00 94.62 99 LEU A C 1
ATOM 786 O O . LEU A 1 99 ? -1.298 5.643 -24.051 1.00 94.62 99 LEU A O 1
ATOM 790 N N . ASP A 1 100 ? -2.149 4.118 -25.465 1.00 94.62 100 ASP A N 1
ATOM 791 C CA . ASP A 1 100 ? -3.420 4.801 -25.741 1.00 94.62 100 ASP A CA 1
ATOM 792 C C . ASP A 1 100 ? -4.541 4.448 -24.737 1.00 94.62 100 ASP A C 1
ATOM 794 O O . ASP A 1 100 ? -5.711 4.770 -24.959 1.00 94.62 100 ASP A O 1
ATOM 798 N N . LYS A 1 101 ? -4.226 3.741 -23.639 1.00 95.12 101 LYS A N 1
ATOM 799 C CA . LYS A 1 101 ? -5.227 3.335 -22.634 1.00 95.12 101 LYS A CA 1
ATOM 800 C C . LYS A 1 101 ? -5.422 4.434 -21.576 1.00 95.12 101 LYS A C 1
ATOM 802 O O . LYS A 1 101 ? -4.427 4.963 -21.078 1.00 95.12 101 LYS A O 1
ATOM 807 N N . PRO A 1 102 ? -6.668 4.744 -21.160 1.00 94.75 102 PRO A N 1
ATOM 808 C CA . PRO A 1 102 ? -6.926 5.773 -20.151 1.00 94.75 102 PRO A CA 1
ATOM 809 C C . PRO A 1 102 ? -6.179 5.519 -18.834 1.00 94.75 102 PRO A C 1
ATOM 811 O O . PRO A 1 102 ? -6.179 4.395 -18.320 1.00 94.75 102 PRO A O 1
ATOM 814 N N . GLY A 1 103 ? -5.566 6.566 -18.278 1.00 92.25 103 GLY A N 1
ATOM 815 C CA . GLY A 1 103 ? -4.730 6.497 -17.079 1.00 92.25 103 GLY A CA 1
ATOM 816 C C . GLY A 1 103 ? -3.236 6.274 -17.341 1.00 92.25 103 GLY A C 1
ATOM 817 O O . GLY A 1 103 ? -2.460 6.210 -16.380 1.00 92.25 103 GLY A O 1
ATOM 818 N N . PHE A 1 104 ? -2.808 6.134 -18.603 1.00 95.44 104 PHE A N 1
ATOM 819 C CA . PHE A 1 104 ? -1.389 6.048 -18.940 1.00 95.44 104 PHE A CA 1
ATOM 820 C C . PHE A 1 104 ? -0.690 7.394 -18.689 1.00 95.44 104 PHE A C 1
ATOM 822 O O . PHE A 1 104 ? -1.038 8.421 -19.260 1.00 95.44 104 PHE A O 1
ATOM 829 N N . GLY A 1 105 ? 0.324 7.387 -17.822 1.00 91.25 105 GLY A N 1
ATOM 830 C CA . GLY A 1 105 ? 1.074 8.585 -17.429 1.00 91.25 105 GLY A CA 1
ATOM 831 C C . GLY A 1 105 ? 0.444 9.373 -16.275 1.00 91.25 105 GLY A C 1
ATOM 832 O O . GLY A 1 105 ? 1.178 9.764 -15.370 1.00 91.25 105 GLY A O 1
ATOM 833 N N . ASP A 1 106 ? -0.886 9.523 -16.231 1.00 94.56 106 ASP A N 1
ATOM 834 C CA . ASP A 1 106 ? -1.626 10.363 -15.263 1.00 94.56 106 ASP A CA 1
ATOM 835 C C . ASP A 1 106 ? -1.230 10.165 -13.789 1.00 94.56 106 ASP A C 1
ATOM 837 O O . ASP A 1 106 ? -1.184 11.109 -12.999 1.00 94.56 106 ASP A O 1
ATOM 841 N N . LEU A 1 107 ? -0.926 8.928 -13.394 1.00 95.00 107 LEU A N 1
ATOM 842 C CA . LEU A 1 107 ? -0.634 8.576 -12.002 1.00 95.00 107 LEU A CA 1
ATOM 843 C C . LEU A 1 107 ? 0.813 8.877 -11.573 1.00 95.00 107 LEU A C 1
ATOM 845 O O . LEU A 1 107 ? 1.089 8.948 -10.372 1.00 95.00 107 LEU A O 1
ATOM 849 N N . ILE A 1 108 ? 1.735 9.089 -12.517 1.00 95.31 108 ILE A N 1
ATOM 850 C CA . ILE A 1 108 ? 3.153 9.347 -12.224 1.00 95.31 108 ILE A CA 1
ATOM 851 C C . ILE A 1 108 ? 3.379 10.762 -11.656 1.00 95.31 108 ILE A C 1
ATOM 853 O O . ILE A 1 108 ? 4.017 10.856 -10.602 1.00 95.31 108 ILE A O 1
ATOM 857 N N . PRO A 1 109 ? 2.810 11.855 -12.215 1.00 96.00 109 PRO A N 1
ATOM 858 C CA . PRO A 1 109 ? 2.831 13.173 -11.575 1.00 96.00 109 PRO A CA 1
ATOM 859 C C . PRO A 1 109 ? 2.233 13.164 -10.165 1.00 96.00 109 PRO A C 1
ATOM 861 O O . PRO A 1 109 ? 2.744 13.830 -9.267 1.00 96.00 109 PRO A O 1
ATOM 864 N N . VAL A 1 110 ? 1.183 12.371 -9.935 1.00 95.00 110 VAL A N 1
ATOM 865 C CA . VAL A 1 110 ? 0.500 12.302 -8.634 1.00 95.00 110 VAL A CA 1
ATOM 866 C C . VAL A 1 110 ? 1.339 11.545 -7.591 1.00 95.00 110 VAL A C 1
ATOM 868 O O . VAL A 1 110 ? 1.387 11.949 -6.425 1.00 95.00 110 VAL A O 1
ATOM 871 N N . LEU A 1 111 ? 2.075 10.509 -8.012 1.00 94.50 111 LEU A N 1
ATOM 872 C CA . LEU A 1 111 ? 3.105 9.849 -7.203 1.00 94.50 111 LEU A CA 1
ATOM 873 C C . LEU A 1 111 ? 4.290 10.788 -6.907 1.00 94.50 111 LEU A C 1
ATOM 875 O O . LEU A 1 111 ? 4.775 10.824 -5.774 1.00 94.50 111 LEU A O 1
ATOM 879 N N . ALA A 1 112 ? 4.738 11.562 -7.902 1.00 95.56 112 ALA A N 1
ATOM 880 C CA . ALA A 1 112 ? 5.825 12.536 -7.773 1.00 95.56 112 ALA A CA 1
ATOM 881 C C . ALA A 1 112 ? 5.467 13.703 -6.836 1.00 95.56 112 ALA A C 1
ATOM 883 O O . ALA A 1 112 ? 6.297 14.111 -6.027 1.00 95.56 112 ALA A O 1
ATOM 884 N N . ALA A 1 113 ? 4.206 14.148 -6.844 1.00 95.62 113 ALA A N 1
ATOM 885 C CA . ALA A 1 113 ? 3.633 15.084 -5.873 1.00 95.62 113 ALA A CA 1
ATOM 886 C C . ALA A 1 113 ? 3.472 14.490 -4.451 1.00 95.62 113 ALA A C 1
ATOM 888 O O . ALA A 1 113 ? 2.862 15.108 -3.579 1.00 95.62 113 ALA A O 1
ATOM 889 N N . GLY A 1 114 ? 3.978 13.276 -4.203 1.00 93.06 114 GLY A N 1
ATOM 890 C CA . GLY A 1 114 ? 4.041 12.652 -2.882 1.00 93.06 114 GLY A CA 1
ATOM 891 C C . GLY A 1 114 ? 2.704 12.155 -2.326 1.00 93.06 114 GLY A C 1
ATOM 892 O O . GLY A 1 114 ? 2.673 11.690 -1.186 1.00 93.06 114 GLY A O 1
ATOM 893 N N . ARG A 1 115 ? 1.611 12.217 -3.099 1.00 93.75 115 ARG A N 1
ATOM 894 C CA . ARG A 1 115 ? 0.250 11.920 -2.621 1.00 93.75 115 ARG A CA 1
ATOM 895 C C . ARG A 1 115 ? 0.142 10.484 -2.101 1.00 93.75 115 ARG A C 1
ATOM 897 O O . ARG A 1 115 ? 0.453 9.523 -2.799 1.00 93.75 115 ARG A O 1
ATOM 904 N N . THR A 1 116 ? -0.326 10.351 -0.864 1.00 94.44 116 THR A N 1
ATOM 905 C CA . THR A 1 116 ? -0.548 9.083 -0.145 1.00 94.44 116 THR A CA 1
ATOM 906 C C . THR A 1 116 ? -1.756 8.313 -0.679 1.00 94.44 116 THR A C 1
ATOM 908 O O . THR A 1 116 ? -1.721 7.084 -0.790 1.00 94.44 116 THR A O 1
ATOM 911 N N . SER A 1 117 ? -2.807 9.049 -1.042 1.00 94.38 117 SER A N 1
ATOM 912 C CA . SER A 1 117 ? -4.048 8.549 -1.623 1.00 94.38 117 SER A CA 1
ATOM 913 C C . SER A 1 117 ? -4.592 9.498 -2.700 1.00 94.38 117 SER A C 1
ATOM 915 O O . SER A 1 117 ? -4.282 10.695 -2.737 1.00 94.38 117 SER A O 1
ATOM 917 N N . VAL A 1 118 ? -5.396 8.935 -3.604 1.00 94.12 118 VAL A N 1
ATOM 918 C CA . VAL A 1 118 ? -6.025 9.609 -4.750 1.00 94.12 118 VAL A CA 1
ATOM 919 C C . VAL A 1 118 ? -7.493 9.196 -4.860 1.00 94.12 118 VAL A C 1
ATOM 921 O O . VAL A 1 118 ? -7.908 8.206 -4.254 1.00 94.12 118 VAL A O 1
ATOM 924 N N . VAL A 1 119 ? -8.310 9.964 -5.584 1.00 94.19 119 VAL A N 1
ATOM 925 C CA . VAL A 1 119 ? -9.626 9.477 -6.048 1.00 94.19 119 VAL A CA 1
ATOM 926 C C . VAL A 1 119 ? -9.384 8.539 -7.237 1.00 94.19 119 VAL A C 1
ATOM 928 O O . VAL A 1 119 ? -8.438 8.748 -7.994 1.00 94.19 119 VAL A O 1
ATOM 931 N N . THR A 1 120 ? -10.183 7.484 -7.382 1.00 95.06 120 THR A N 1
ATOM 932 C CA . THR A 1 120 ? -10.123 6.602 -8.560 1.00 95.06 120 THR A CA 1
ATOM 933 C C . THR A 1 120 ? -10.995 7.122 -9.688 1.00 95.06 120 THR A C 1
ATOM 935 O O . THR A 1 120 ? -12.175 7.390 -9.458 1.00 95.06 120 THR A O 1
ATOM 938 N N . ASP A 1 121 ? -10.466 7.127 -10.905 1.00 95.06 121 ASP A N 1
ATOM 939 C CA . ASP A 1 121 ? -11.277 7.206 -12.114 1.00 95.06 121 ASP A CA 1
ATOM 940 C C . ASP A 1 121 ? -11.752 5.781 -12.491 1.00 95.06 121 ASP A C 1
ATOM 942 O O . ASP A 1 121 ? -10.922 4.867 -12.576 1.00 95.06 121 ASP A O 1
ATOM 946 N N . PRO A 1 122 ? -13.064 5.528 -12.672 1.00 91.50 122 PRO A N 1
ATOM 947 C CA . PRO A 1 122 ? -13.573 4.228 -13.114 1.00 91.50 122 PRO A CA 1
ATOM 948 C C . PRO A 1 122 ? -13.200 3.841 -14.554 1.00 91.50 122 PRO A C 1
ATOM 950 O O . PRO A 1 122 ? -13.254 2.653 -14.874 1.00 91.50 122 PRO A O 1
ATOM 953 N N . GLY A 1 123 ? -12.865 4.812 -15.409 1.00 93.38 123 GLY A N 1
ATOM 954 C CA . GLY A 1 123 ? -12.449 4.617 -16.798 1.00 93.38 123 GLY A CA 1
ATOM 955 C C . GLY A 1 123 ? -10.960 4.301 -16.967 1.00 93.38 123 GLY A C 1
ATOM 956 O O . GLY A 1 123 ? -10.576 3.769 -18.007 1.00 93.38 123 GLY A O 1
ATOM 957 N N . PHE A 1 124 ? -10.126 4.577 -15.958 1.00 95.00 124 PHE A N 1
ATOM 958 C CA . PHE A 1 124 ? -8.696 4.250 -15.982 1.00 95.00 124 PHE A CA 1
ATOM 959 C C . PHE A 1 124 ? -8.450 2.735 -15.946 1.00 95.00 124 PHE A C 1
ATOM 961 O O . PHE A 1 124 ? -9.103 1.983 -15.212 1.00 95.00 124 PHE A O 1
ATOM 968 N N . GLU A 1 125 ? -7.436 2.277 -16.682 1.00 94.31 125 GLU A N 1
ATOM 969 C CA . GLU A 1 125 ? -7.011 0.878 -16.646 1.00 94.31 125 GLU A CA 1
ATOM 970 C C . GLU A 1 125 ? -6.436 0.536 -15.250 1.00 94.31 125 GLU A C 1
ATOM 972 O O . GLU A 1 125 ? -5.584 1.230 -14.684 1.00 94.31 125 GLU A O 1
ATOM 977 N N . ARG A 1 126 ? -6.963 -0.529 -14.630 1.00 92.50 126 ARG A N 1
ATOM 978 C CA . ARG A 1 126 ? -6.758 -0.823 -13.197 1.00 92.50 126 ARG A CA 1
ATOM 979 C C . ARG A 1 126 ? -5.326 -1.227 -12.837 1.00 92.50 126 ARG A C 1
ATOM 981 O O . ARG A 1 126 ? -4.934 -1.075 -11.677 1.00 92.50 126 ARG A O 1
ATOM 988 N N . ASN A 1 127 ? -4.554 -1.745 -13.787 1.00 93.69 127 ASN A N 1
ATOM 989 C CA . ASN A 1 127 ? -3.149 -2.080 -13.605 1.00 93.69 127 ASN A CA 1
ATOM 990 C C . ASN A 1 127 ? -2.272 -0.829 -13.558 1.00 93.69 127 ASN A C 1
ATOM 992 O O . ASN A 1 127 ? -1.279 -0.873 -12.840 1.00 93.69 127 ASN A O 1
ATOM 996 N N . PHE A 1 128 ? -2.635 0.299 -14.186 1.00 96.06 128 PHE A N 1
ATOM 997 C CA . PHE A 1 128 ? -1.862 1.541 -14.031 1.00 96.06 128 PHE A CA 1
ATOM 998 C C . PHE A 1 128 ? -1.766 1.985 -12.569 1.00 96.06 128 PHE A C 1
ATOM 1000 O O . PHE A 1 128 ? -0.682 2.357 -12.123 1.00 96.06 128 PHE A O 1
ATOM 1007 N N . TYR A 1 129 ? -2.831 1.824 -11.774 1.00 96.81 129 TYR A N 1
ATOM 1008 C CA . TYR A 1 129 ? -2.746 2.022 -10.322 1.00 96.81 129 TYR A CA 1
ATOM 1009 C C . TYR A 1 129 ? -1.710 1.091 -9.679 1.00 96.81 129 TYR A C 1
ATOM 1011 O O . TYR A 1 129 ? -0.848 1.575 -8.947 1.00 96.81 129 TYR A O 1
ATOM 1019 N N . LYS A 1 130 ? -1.737 -0.215 -9.993 1.00 95.38 130 LYS A N 1
ATOM 1020 C CA . LYS A 1 130 ? -0.764 -1.194 -9.470 1.00 95.38 130 LYS A CA 1
ATOM 1021 C C . LYS A 1 130 ? 0.675 -0.819 -9.851 1.00 95.38 130 LYS A C 1
ATOM 1023 O O . LYS A 1 130 ? 1.548 -0.842 -8.989 1.00 95.38 130 LYS A O 1
ATOM 1028 N N . LEU A 1 131 ? 0.913 -0.481 -11.118 1.00 95.69 131 LEU A N 1
ATOM 1029 C CA . LEU A 1 131 ? 2.226 -0.155 -11.688 1.00 95.69 131 LEU A CA 1
ATOM 1030 C C . LEU A 1 131 ? 2.789 1.150 -11.102 1.00 95.69 131 LEU A C 1
ATOM 1032 O O . LEU A 1 131 ? 3.961 1.202 -10.741 1.00 95.69 131 LEU A O 1
ATOM 1036 N N . ALA A 1 132 ? 1.928 2.148 -10.877 1.00 96.31 132 ALA A N 1
ATOM 1037 C CA . ALA A 1 132 ? 2.242 3.374 -10.143 1.00 96.31 132 ALA A CA 1
ATOM 1038 C C . ALA A 1 132 ? 2.363 3.178 -8.611 1.00 96.31 132 ALA A C 1
ATOM 1040 O O . ALA A 1 132 ? 2.492 4.147 -7.866 1.00 96.31 132 ALA A O 1
ATOM 1041 N N . GLY A 1 133 ? 2.308 1.941 -8.102 1.00 96.19 133 GLY A N 1
ATOM 1042 C CA . GLY A 1 133 ? 2.497 1.638 -6.681 1.00 96.19 133 GLY A CA 1
ATOM 1043 C C . GLY A 1 133 ? 1.282 1.890 -5.777 1.00 96.19 133 GLY A C 1
ATOM 1044 O O . GLY A 1 133 ? 1.417 1.873 -4.549 1.00 96.19 133 GLY A O 1
ATOM 1045 N N . PHE A 1 134 ? 0.096 2.096 -6.352 1.00 97.00 134 PHE A N 1
ATOM 1046 C CA . PHE A 1 134 ? -1.178 2.237 -5.645 1.00 97.00 134 PHE A CA 1
ATOM 1047 C C . PHE A 1 134 ? -1.996 0.938 -5.687 1.00 97.00 134 PHE A C 1
ATOM 1049 O O . PHE A 1 134 ? -1.988 0.177 -6.651 1.00 97.00 134 PHE A O 1
ATOM 1056 N N . ARG A 1 135 ? -2.799 0.708 -4.650 1.00 96.00 135 ARG A N 1
ATOM 1057 C CA . ARG A 1 135 ? -3.863 -0.297 -4.653 1.00 96.00 135 ARG A CA 1
ATOM 1058 C C . ARG A 1 135 ? -5.208 0.398 -4.841 1.00 96.00 135 ARG A C 1
ATOM 1060 O O . ARG A 1 135 ? -5.566 1.255 -4.038 1.00 96.00 135 ARG A O 1
ATOM 1067 N N . PHE A 1 136 ? -5.961 -0.016 -5.857 1.00 94.81 136 PHE A N 1
ATOM 1068 C CA . PHE A 1 136 ? -7.354 0.387 -6.067 1.00 94.81 136 PHE A CA 1
ATOM 1069 C C . PHE A 1 136 ? -8.247 -0.183 -4.945 1.00 94.81 136 PHE A C 1
ATOM 1071 O O . PHE A 1 136 ? -8.246 -1.394 -4.711 1.00 94.81 136 PHE A O 1
ATOM 1078 N N . LEU A 1 137 ? -9.007 0.674 -4.257 1.00 93.56 137 LEU A N 1
ATOM 1079 C CA . LEU A 1 137 ? -9.856 0.360 -3.099 1.00 93.56 137 LEU A CA 1
ATOM 1080 C C . LEU A 1 137 ? -11.198 1.118 -3.194 1.00 93.56 137 LEU A C 1
ATOM 1082 O O . LEU A 1 137 ? -11.449 2.089 -2.483 1.00 93.56 137 LEU A O 1
ATOM 1086 N N . GLY A 1 138 ? -12.078 0.679 -4.098 1.00 88.75 138 GLY A N 1
ATOM 1087 C CA . GLY A 1 138 ? -13.395 1.300 -4.277 1.00 88.75 138 GLY A CA 1
ATOM 1088 C C . GLY A 1 138 ? -13.296 2.685 -4.919 1.00 88.75 138 GLY A C 1
ATOM 1089 O O . GLY A 1 138 ? -12.960 2.771 -6.092 1.00 88.75 138 GLY A O 1
ATOM 1090 N N . LYS A 1 139 ? -13.600 3.746 -4.161 1.00 90.94 139 LYS A N 1
ATOM 1091 C CA . LYS A 1 139 ? -13.568 5.150 -4.627 1.00 90.94 139 LYS A CA 1
ATOM 1092 C C . LYS A 1 139 ? -12.182 5.806 -4.541 1.00 90.94 139 LYS A C 1
ATOM 1094 O O . LYS A 1 139 ? -11.985 6.909 -5.055 1.00 90.94 139 LYS A O 1
ATOM 1099 N N . ARG A 1 140 ? -11.229 5.170 -3.850 1.00 94.12 140 ARG A N 1
ATOM 1100 C CA . ARG A 1 140 ? -9.866 5.686 -3.658 1.00 94.12 140 ARG A CA 1
ATOM 1101 C C . ARG A 1 140 ? -8.824 4.663 -4.067 1.00 94.12 140 ARG A C 1
ATOM 1103 O O . ARG A 1 140 ? -9.053 3.459 -3.997 1.00 94.12 140 ARG A O 1
ATOM 1110 N N . ALA A 1 141 ? -7.653 5.147 -4.458 1.00 95.94 141 ALA A N 1
ATOM 1111 C CA . ALA A 1 141 ? -6.463 4.318 -4.559 1.00 95.94 141 ALA A CA 1
ATOM 1112 C C . ALA A 1 141 ? -5.411 4.844 -3.582 1.00 95.94 141 ALA A C 1
ATOM 1114 O O . ALA A 1 141 ? -5.241 6.053 -3.425 1.00 95.94 141 ALA A O 1
ATOM 1115 N N . VAL A 1 142 ? -4.737 3.932 -2.885 1.00 97.19 142 VAL A N 1
ATOM 1116 C CA . VAL A 1 142 ? -3.815 4.255 -1.785 1.00 97.19 142 VAL A CA 1
ATOM 1117 C C . VAL A 1 142 ? -2.471 3.601 -2.056 1.00 97.19 142 VAL A C 1
ATOM 1119 O O . VAL A 1 142 ? -2.425 2.441 -2.469 1.00 97.19 142 VAL A O 1
ATOM 1122 N N . ARG A 1 143 ? -1.373 4.322 -1.820 1.00 97.31 143 ARG A N 1
ATOM 1123 C CA . ARG A 1 143 ? -0.020 3.782 -1.994 1.00 97.31 143 ARG A CA 1
ATOM 1124 C C . ARG A 1 143 ? 0.216 2.538 -1.144 1.00 97.31 143 ARG A C 1
ATOM 1126 O O . ARG A 1 143 ? -0.140 2.487 0.033 1.00 97.31 143 ARG A O 1
ATOM 1133 N N . ILE A 1 144 ? 0.888 1.550 -1.724 1.00 97.69 144 ILE A N 1
ATOM 1134 C CA . ILE A 1 144 ? 1.169 0.266 -1.073 1.00 97.69 144 ILE A CA 1
ATOM 1135 C C . ILE A 1 144 ? 1.992 0.460 0.210 1.00 97.69 144 ILE A C 1
ATOM 1137 O O . ILE A 1 144 ? 1.650 -0.111 1.242 1.00 97.69 144 ILE A O 1
ATOM 1141 N N . ASP A 1 145 ? 3.000 1.338 0.203 1.00 96.69 145 ASP A N 1
ATOM 1142 C CA . ASP A 1 145 ? 3.813 1.626 1.393 1.00 96.69 145 ASP A CA 1
ATOM 1143 C C . ASP A 1 145 ? 3.057 2.369 2.512 1.00 96.69 145 ASP A C 1
ATOM 1145 O O . ASP A 1 145 ? 3.503 2.366 3.659 1.00 96.69 145 ASP A O 1
ATOM 1149 N N . ILE A 1 146 ? 1.917 2.991 2.197 1.00 97.12 146 ILE A N 1
ATOM 1150 C CA . ILE A 1 146 ? 1.005 3.591 3.178 1.00 97.12 146 ILE A CA 1
ATOM 1151 C C . ILE A 1 146 ? 0.084 2.511 3.756 1.00 97.12 146 ILE A C 1
ATOM 1153 O O . ILE A 1 146 ? -0.084 2.439 4.971 1.00 97.12 146 ILE A O 1
ATOM 1157 N N . LEU A 1 147 ? -0.455 1.622 2.914 1.00 97.19 147 LEU A N 1
ATOM 1158 C CA . LEU A 1 147 ? -1.328 0.527 3.349 1.00 97.19 147 LEU A CA 1
ATOM 1159 C C . LEU A 1 147 ? -0.628 -0.473 4.275 1.00 97.19 147 LEU A C 1
ATOM 1161 O O . LEU A 1 147 ? -1.243 -0.947 5.229 1.00 97.19 147 LEU A O 1
ATOM 1165 N N . GLU A 1 148 ? 0.649 -0.780 4.041 1.00 97.69 148 GLU A N 1
ATOM 1166 C CA . GLU A 1 148 ? 1.392 -1.651 4.959 1.00 97.69 148 GLU A CA 1
ATOM 1167 C C . GLU A 1 148 ? 1.690 -0.960 6.297 1.00 97.69 148 GLU A C 1
ATOM 1169 O O . GLU A 1 148 ? 1.532 -1.583 7.346 1.00 97.69 148 GLU A O 1
ATOM 1174 N N . ARG A 1 149 ? 1.997 0.347 6.293 1.00 96.94 149 ARG A N 1
ATOM 1175 C CA . ARG A 1 149 ? 2.135 1.130 7.534 1.00 96.94 149 ARG A CA 1
ATOM 1176 C C . ARG A 1 149 ? 0.815 1.227 8.306 1.00 96.94 149 ARG A C 1
ATOM 1178 O O . ARG A 1 149 ? 0.819 1.103 9.526 1.00 96.94 149 ARG A O 1
ATOM 1185 N N . LEU A 1 150 ? -0.317 1.356 7.613 1.00 96.94 150 LEU A N 1
ATOM 1186 C CA . LEU A 1 150 ? -1.648 1.259 8.218 1.00 96.94 150 LEU A CA 1
ATOM 1187 C C . LEU A 1 150 ? -1.882 -0.122 8.858 1.00 96.94 150 LEU A C 1
ATOM 1189 O O . LEU A 1 150 ? -2.409 -0.209 9.964 1.00 96.94 150 LEU A O 1
ATOM 1193 N N . ALA A 1 151 ? -1.459 -1.210 8.208 1.00 96.44 151 ALA A N 1
ATOM 1194 C CA . ALA A 1 151 ? -1.557 -2.550 8.786 1.00 96.44 151 ALA A CA 1
ATOM 1195 C C . ALA A 1 151 ? -0.647 -2.751 10.010 1.00 96.44 151 ALA A C 1
ATOM 1197 O O . ALA A 1 151 ? -1.013 -3.491 10.923 1.00 96.44 151 ALA A O 1
ATOM 1198 N N . ASP A 1 152 ? 0.522 -2.107 10.040 1.00 96.00 152 ASP A N 1
ATOM 1199 C CA . ASP A 1 152 ? 1.409 -2.092 11.206 1.00 96.00 152 ASP A CA 1
ATOM 1200 C C . ASP A 1 152 ? 0.826 -1.264 12.371 1.00 96.00 152 ASP A C 1
ATOM 1202 O O . ASP A 1 152 ? 1.049 -1.637 13.520 1.00 96.00 152 ASP A O 1
ATOM 1206 N N . LEU A 1 153 ? 0.012 -0.228 12.109 1.00 95.62 153 LEU A N 1
ATOM 1207 C CA . LEU A 1 153 ? -0.773 0.478 13.139 1.00 95.62 153 LEU A CA 1
ATOM 1208 C C . LEU A 1 153 ? -1.950 -0.357 13.672 1.00 95.62 153 LEU A C 1
ATOM 1210 O O . LEU A 1 153 ? -2.198 -0.364 14.873 1.00 95.62 153 LEU A O 1
ATOM 1214 N N . ILE A 1 154 ? -2.673 -1.072 12.803 1.00 95.31 154 ILE A N 1
ATOM 1215 C CA . ILE A 1 154 ? -3.844 -1.882 13.196 1.00 95.31 154 ILE A CA 1
ATOM 1216 C C . ILE A 1 154 ? -3.427 -3.156 13.956 1.00 95.31 154 ILE A C 1
ATOM 1218 O O . ILE A 1 154 ? -4.151 -3.621 14.839 1.00 95.31 154 ILE A O 1
ATOM 1222 N N . ARG A 1 155 ? -2.261 -3.744 13.643 1.00 94.44 155 ARG A N 1
ATOM 1223 C CA . ARG A 1 155 ? -1.839 -5.040 14.206 1.00 94.44 155 ARG A CA 1
ATOM 1224 C C . ARG A 1 155 ? -1.750 -5.057 15.744 1.00 94.44 155 ARG A C 1
ATOM 1226 O O . ARG A 1 155 ? -2.308 -5.998 16.305 1.00 94.44 155 ARG A O 1
ATOM 1233 N N . PRO A 1 156 ? -1.142 -4.074 16.440 1.00 93.94 156 PRO A N 1
ATOM 1234 C CA . PRO A 1 156 ? -1.172 -4.005 17.903 1.00 93.94 156 PRO A CA 1
ATOM 1235 C C . PRO A 1 156 ? -2.589 -3.963 18.490 1.00 93.94 156 PRO A C 1
ATOM 1237 O O . PRO A 1 156 ? -2.840 -4.604 19.506 1.00 93.94 156 PRO A O 1
ATOM 1240 N N . LEU A 1 157 ? -3.532 -3.275 17.834 1.00 94.12 157 LEU A N 1
ATOM 1241 C CA . LEU A 1 157 ? -4.910 -3.112 18.329 1.00 94.12 157 LEU A CA 1
ATOM 1242 C C . LEU A 1 157 ? -5.672 -4.445 18.352 1.00 94.12 157 LEU A C 1
ATOM 1244 O O . LEU A 1 157 ? -6.494 -4.689 19.231 1.00 94.12 157 LEU A O 1
ATOM 1248 N N . LEU A 1 158 ? -5.353 -5.319 17.393 1.00 92.62 158 LEU A N 1
ATOM 1249 C CA . LEU A 1 158 ? -5.876 -6.682 17.259 1.00 92.62 158 LEU A CA 1
ATOM 1250 C C . LEU A 1 158 ? -5.033 -7.744 17.996 1.00 92.62 158 LEU A C 1
ATOM 1252 O O . LEU A 1 158 ? -5.321 -8.936 17.891 1.00 92.62 158 LEU A O 1
ATOM 1256 N N . GLN A 1 159 ? -3.966 -7.339 18.693 1.00 91.31 159 GLN A N 1
ATOM 1257 C CA . GLN A 1 159 ? -3.104 -8.221 19.494 1.00 91.31 159 GLN A CA 1
ATOM 1258 C C . GLN A 1 159 ? -3.204 -7.941 20.997 1.00 91.31 159 GLN A C 1
ATOM 1260 O O . GLN A 1 159 ? -3.035 -8.867 21.793 1.00 91.31 159 GLN A O 1
ATOM 1265 N N . TRP A 1 160 ? -3.494 -6.695 21.382 1.00 92.50 160 TRP A N 1
ATOM 1266 C CA . TRP A 1 160 ? -3.854 -6.322 22.748 1.00 92.50 160 TRP A CA 1
ATOM 1267 C C . TRP A 1 160 ? -5.095 -7.089 23.222 1.00 92.50 160 TRP A C 1
ATOM 1269 O O . TRP A 1 160 ? -5.966 -7.432 22.423 1.00 92.50 160 TRP A O 1
ATOM 1279 N N . LYS A 1 161 ? -5.194 -7.347 24.528 1.00 88.81 161 LYS A N 1
ATOM 1280 C CA . LYS A 1 161 ? -6.372 -7.948 25.159 1.00 88.81 161 LYS A CA 1
ATOM 1281 C C . LYS A 1 161 ? -6.794 -7.144 26.394 1.00 88.81 161 LYS A C 1
ATOM 1283 O O . LYS A 1 161 ? -5.924 -6.619 27.092 1.00 88.81 161 LYS A O 1
ATOM 1288 N N . PRO A 1 162 ? -8.097 -7.133 26.726 1.00 86.50 162 PRO A N 1
ATOM 1289 C CA . PRO A 1 162 ? -8.587 -6.810 28.064 1.00 86.50 162 PRO A CA 1
ATOM 1290 C C . PRO A 1 162 ? -7.677 -7.352 29.175 1.00 86.50 162 PRO A C 1
ATOM 1292 O O . PRO A 1 162 ? -7.331 -8.535 29.176 1.00 86.50 162 PRO A O 1
ATOM 1295 N N . GLY A 1 163 ? -7.262 -6.475 30.091 1.00 82.06 163 GLY A N 1
ATOM 1296 C CA . GLY A 1 163 ? -6.379 -6.814 31.213 1.00 82.06 163 GLY A CA 1
ATOM 1297 C C . GLY A 1 163 ? -4.892 -7.035 30.887 1.00 82.06 163 GLY A C 1
ATOM 1298 O O . GLY A 1 163 ? -4.150 -7.418 31.787 1.00 82.06 163 GLY A O 1
ATOM 1299 N N . THR A 1 164 ? -4.409 -6.810 29.653 1.00 80.31 164 THR A N 1
ATOM 1300 C CA . THR A 1 164 ? -2.976 -6.986 29.320 1.00 80.31 164 THR A CA 1
ATOM 1301 C C . THR A 1 164 ? -2.260 -5.669 29.016 1.00 80.31 164 THR A C 1
ATOM 1303 O O . THR A 1 164 ? -2.242 -5.214 27.871 1.00 80.31 164 THR A O 1
ATOM 1306 N N . GLY A 1 165 ? -1.604 -5.091 30.027 1.00 82.81 165 GLY A N 1
ATOM 1307 C CA . GLY A 1 165 ? -0.767 -3.893 29.886 1.00 82.81 165 GLY A CA 1
ATOM 1308 C C . GLY A 1 165 ? -1.536 -2.637 29.451 1.00 82.81 165 GLY A C 1
ATOM 1309 O O . GLY A 1 165 ? -2.765 -2.609 29.450 1.00 82.81 165 GLY A O 1
ATOM 1310 N N . ASN A 1 166 ? -0.806 -1.585 29.069 1.00 87.12 166 ASN A N 1
ATOM 1311 C CA . ASN A 1 166 ? -1.427 -0.340 28.613 1.00 87.12 166 ASN A CA 1
ATOM 1312 C C . ASN A 1 166 ? -2.185 -0.541 27.289 1.00 87.12 166 ASN A C 1
ATOM 1314 O O . ASN A 1 166 ? -1.636 -1.108 26.341 1.00 87.12 166 ASN A O 1
ATOM 1318 N N . ARG A 1 167 ? -3.423 -0.040 27.210 1.00 90.25 167 ARG A N 1
ATOM 1319 C CA . ARG A 1 167 ? -4.273 -0.142 26.017 1.00 90.25 167 ARG A CA 1
ATOM 1320 C C . ARG A 1 167 ? -3.761 0.791 24.907 1.00 90.25 167 ARG A C 1
ATOM 1322 O O . ARG A 1 167 ? -3.677 1.996 25.140 1.00 90.25 167 ARG A O 1
ATOM 1329 N N . PRO A 1 168 ? -3.446 0.284 23.700 1.00 91.12 168 PRO A N 1
ATOM 1330 C CA . PRO A 1 168 ? -3.152 1.133 22.549 1.00 91.12 168 PRO A CA 1
ATOM 1331 C C . PRO A 1 168 ? -4.360 1.991 22.147 1.00 91.12 168 PRO A C 1
ATOM 1333 O O . PRO A 1 168 ? -5.503 1.544 22.262 1.00 91.12 168 PRO A O 1
ATOM 1336 N N . ASP A 1 169 ? -4.116 3.193 21.622 1.00 91.50 169 ASP A N 1
ATOM 1337 C CA . ASP A 1 169 ? -5.182 4.032 21.064 1.00 91.50 169 ASP A CA 1
ATOM 1338 C C . ASP A 1 169 ? -5.936 3.296 19.941 1.00 91.50 169 ASP A C 1
ATOM 1340 O O . ASP A 1 169 ? -5.333 2.634 19.097 1.00 91.50 169 ASP A O 1
ATOM 1344 N N . GLY A 1 170 ? -7.264 3.380 19.961 1.00 90.69 170 GLY A N 1
ATOM 1345 C CA . GLY A 1 170 ? -8.161 2.649 19.066 1.00 90.69 170 GLY A CA 1
ATOM 1346 C C . GLY A 1 170 ? -8.371 1.157 19.367 1.00 90.69 170 GLY A C 1
ATOM 1347 O O . GLY A 1 170 ? -9.216 0.538 18.723 1.00 90.69 170 GLY A O 1
ATOM 1348 N N . ALA A 1 171 ? -7.666 0.535 20.320 1.00 92.38 171 ALA A N 1
ATOM 1349 C CA . ALA A 1 171 ? -7.930 -0.863 20.686 1.00 92.38 171 ALA A CA 1
ATOM 1350 C C . ALA A 1 171 ? -9.245 -0.995 21.483 1.00 92.38 171 ALA A C 1
ATOM 1352 O O . ALA A 1 171 ? -9.442 -0.277 22.463 1.00 92.38 171 ALA A O 1
ATOM 1353 N N . TYR A 1 172 ? -10.130 -1.923 21.085 1.00 89.75 172 TYR A N 1
ATOM 1354 C CA . TYR A 1 172 ? -11.426 -2.133 21.747 1.00 89.75 172 TYR A CA 1
ATOM 1355 C C . TYR A 1 172 ? -11.432 -3.386 22.638 1.00 89.75 172 TYR A C 1
ATOM 1357 O O . TYR A 1 172 ? -11.358 -3.271 23.855 1.00 89.75 172 TYR A O 1
ATOM 1365 N N . ASP A 1 173 ? -11.482 -4.588 22.052 1.00 87.19 173 ASP A N 1
ATOM 1366 C CA . ASP A 1 173 ? -11.629 -5.874 22.769 1.00 87.19 173 ASP A CA 1
ATOM 1367 C C . ASP A 1 173 ? -10.605 -6.949 22.342 1.00 87.19 173 ASP A C 1
ATOM 1369 O O . ASP A 1 173 ? -10.767 -8.132 22.649 1.00 87.19 173 ASP A O 1
ATOM 1373 N N . GLY A 1 174 ? -9.573 -6.563 21.585 1.00 84.44 174 GLY A N 1
ATOM 1374 C CA . GLY A 1 174 ? -8.602 -7.488 20.985 1.00 84.44 174 GLY A CA 1
ATOM 1375 C C . GLY A 1 174 ? -9.113 -8.257 19.759 1.00 84.44 174 GLY A C 1
ATOM 1376 O O . GLY A 1 174 ? -8.445 -9.164 19.265 1.00 84.44 174 GLY A O 1
ATOM 1377 N N . ARG A 1 175 ? -10.305 -7.921 19.252 1.00 88.38 175 ARG A N 1
ATOM 1378 C CA . ARG A 1 175 ? -10.888 -8.453 18.003 1.00 88.38 175 ARG A CA 1
ATOM 1379 C C . ARG A 1 175 ? -11.420 -7.346 17.091 1.00 88.38 175 ARG A C 1
ATOM 1381 O O . ARG A 1 175 ? -11.517 -7.552 15.879 1.00 88.38 175 ARG A O 1
ATOM 1388 N N . ARG A 1 176 ? -11.765 -6.206 17.686 1.00 93.19 176 ARG A N 1
ATOM 1389 C CA . ARG A 1 176 ? -12.260 -4.973 17.081 1.00 93.19 176 ARG A CA 1
ATOM 1390 C C . ARG A 1 176 ? -11.357 -3.788 17.445 1.00 93.19 176 ARG A C 1
ATOM 1392 O O . ARG A 1 176 ? -10.727 -3.786 18.505 1.00 93.19 176 ARG A O 1
ATOM 1399 N N . PHE A 1 177 ? -11.331 -2.777 16.582 1.00 94.81 177 PHE A N 1
ATOM 1400 C CA . PHE A 1 177 ? -10.645 -1.499 16.803 1.00 94.81 177 PHE A CA 1
ATOM 1401 C C . PHE A 1 177 ? -11.471 -0.322 16.258 1.00 94.81 177 PHE A C 1
ATOM 1403 O O . PHE A 1 177 ? -12.312 -0.516 15.382 1.00 94.81 177 PHE A O 1
ATOM 1410 N N . THR A 1 178 ? -11.232 0.894 16.743 1.00 95.06 178 THR A N 1
ATOM 1411 C CA . THR A 1 178 ? -11.758 2.139 16.157 1.00 95.06 178 THR A CA 1
ATOM 1412 C C . THR A 1 178 ? -10.688 2.840 15.318 1.00 95.06 178 THR A C 1
ATOM 1414 O O . THR A 1 178 ? -9.486 2.671 15.525 1.00 95.06 178 THR A O 1
ATOM 1417 N N . THR A 1 179 ? -11.113 3.630 14.333 1.00 95.25 179 THR A N 1
ATOM 1418 C CA . THR A 1 179 ? -10.214 4.439 13.498 1.00 95.25 179 THR A CA 1
ATOM 1419 C C . THR A 1 179 ? -9.622 5.596 14.299 1.00 95.25 179 THR A C 1
ATOM 1421 O O . THR A 1 179 ? -10.372 6.434 14.796 1.00 95.25 179 THR A O 1
ATOM 1424 N N . THR A 1 180 ? -8.293 5.679 14.385 1.00 94.56 180 THR A N 1
ATOM 1425 C CA . THR A 1 180 ? -7.598 6.747 15.124 1.00 94.56 180 THR A CA 1
ATOM 1426 C C . THR A 1 180 ? -7.123 7.875 14.209 1.00 94.56 180 THR A C 1
ATOM 1428 O O . THR A 1 180 ? -6.896 7.678 13.010 1.00 94.56 180 THR A O 1
ATOM 1431 N N . THR A 1 181 ? -6.886 9.061 14.775 1.00 94.38 181 THR A N 1
ATOM 1432 C CA . THR A 1 181 ? -6.360 10.237 14.053 1.00 94.38 181 THR A CA 1
ATOM 1433 C C . THR A 1 181 ? -5.038 9.940 13.333 1.00 94.38 181 THR A C 1
ATOM 1435 O O . THR A 1 181 ? -4.796 10.447 12.238 1.00 94.38 181 THR A O 1
ATOM 1438 N N . ALA A 1 182 ? -4.203 9.054 13.891 1.00 94.25 182 ALA A N 1
ATOM 1439 C CA . ALA A 1 182 ? -2.961 8.607 13.259 1.00 94.25 182 ALA A CA 1
ATOM 1440 C C . ALA A 1 182 ? -3.199 7.844 11.939 1.00 94.25 182 ALA A C 1
ATOM 1442 O O . ALA A 1 182 ? -2.419 7.996 10.996 1.00 94.25 182 ALA A O 1
ATOM 1443 N N . MET A 1 183 ? -4.284 7.064 11.839 1.00 95.50 183 MET A N 1
ATOM 1444 C CA . MET A 1 183 ? -4.651 6.346 10.611 1.00 95.50 183 MET A CA 1
ATOM 1445 C C . MET A 1 183 ? -5.167 7.292 9.520 1.00 95.50 183 MET A C 1
ATOM 1447 O O . MET A 1 183 ? -4.806 7.134 8.356 1.00 95.50 183 MET A O 1
ATOM 1451 N N . LEU A 1 184 ? -5.969 8.296 9.890 1.00 94.19 184 LEU A N 1
ATOM 1452 C CA . LEU A 1 184 ? -6.454 9.318 8.952 1.00 94.19 184 LEU A CA 1
ATOM 1453 C C . LEU A 1 184 ? -5.291 10.169 8.418 1.00 94.19 184 LEU A C 1
ATOM 1455 O O . LEU A 1 184 ? -5.153 10.365 7.209 1.00 94.19 184 LEU A O 1
ATOM 1459 N N . SER A 1 185 ? -4.400 10.593 9.321 1.00 94.00 185 SER A N 1
ATOM 1460 C CA . SER A 1 185 ? -3.215 11.397 9.010 1.00 94.00 185 SER A CA 1
ATOM 1461 C C . SER A 1 185 ? -2.264 10.696 8.032 1.00 94.00 185 SER A C 1
ATOM 1463 O O . SER A 1 185 ? -1.905 11.278 7.009 1.00 94.00 185 SER A O 1
ATOM 1465 N N . ILE A 1 186 ? -1.914 9.420 8.260 1.00 93.44 186 ILE A N 1
ATOM 1466 C CA . ILE A 1 186 ? -1.005 8.696 7.351 1.00 93.44 186 ILE A CA 1
ATOM 1467 C C . ILE A 1 186 ? -1.624 8.420 5.970 1.00 93.44 186 ILE A C 1
ATOM 1469 O O . ILE A 1 186 ? -0.897 8.314 4.983 1.00 93.44 186 ILE A O 1
ATOM 1473 N N . LEU A 1 187 ? -2.954 8.327 5.871 1.00 92.00 187 LEU A N 1
ATOM 1474 C CA . LE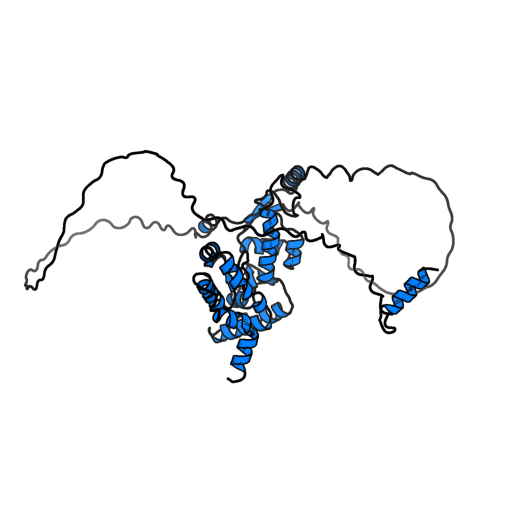U A 1 187 ? -3.655 8.174 4.593 1.00 92.00 187 LEU A CA 1
ATOM 1475 C C . LEU A 1 187 ? -3.825 9.493 3.831 1.00 92.00 187 LEU A C 1
ATOM 1477 O O . LEU A 1 187 ? -3.941 9.462 2.601 1.00 92.00 187 LEU A O 1
ATOM 1481 N N . GLY A 1 188 ? -3.830 10.634 4.526 1.00 89.75 188 GLY A N 1
ATOM 1482 C CA . GLY A 1 188 ? -4.201 11.931 3.954 1.00 89.75 188 GLY A CA 1
ATOM 1483 C C . GLY A 1 188 ? -5.653 11.936 3.462 1.00 89.75 188 GLY A C 1
ATOM 1484 O O . GLY A 1 188 ? -5.916 12.378 2.344 1.00 89.75 188 GLY A O 1
ATOM 1485 N N . ALA A 1 189 ? -6.559 11.347 4.248 1.00 88.69 189 ALA A N 1
ATOM 1486 C CA . ALA A 1 189 ? -7.912 10.974 3.836 1.00 88.69 189 ALA A CA 1
ATOM 1487 C C . ALA A 1 189 ? -8.956 11.280 4.930 1.00 88.69 189 ALA A C 1
ATOM 1489 O O . ALA A 1 189 ? -8.610 11.404 6.107 1.00 88.69 189 ALA A O 1
ATOM 1490 N N . THR A 1 190 ? -10.228 11.409 4.544 1.00 91.81 190 THR A N 1
ATOM 1491 C CA . THR A 1 190 ? -11.343 11.683 5.472 1.00 91.81 190 THR A CA 1
ATOM 1492 C C . THR A 1 190 ? -11.749 10.433 6.278 1.00 91.81 190 THR A C 1
ATOM 1494 O O . THR A 1 190 ? -11.319 9.322 5.948 1.00 91.81 190 THR A O 1
ATOM 1497 N N . PRO A 1 191 ? -12.592 10.559 7.326 1.00 92.00 191 PRO A N 1
ATOM 1498 C CA . PRO A 1 191 ? -13.206 9.400 7.980 1.00 92.00 191 PRO A CA 1
ATOM 1499 C C . PRO A 1 191 ? -13.963 8.503 6.987 1.00 92.00 191 PRO A C 1
ATOM 1501 O O . PRO A 1 191 ? -13.728 7.297 6.951 1.00 92.00 191 PRO A O 1
ATOM 1504 N N . ASP A 1 192 ? -14.780 9.102 6.120 1.00 92.06 192 ASP A N 1
ATOM 1505 C CA . ASP A 1 192 ? -15.570 8.419 5.091 1.00 92.06 192 ASP A CA 1
ATOM 1506 C C . ASP A 1 192 ? -14.673 7.639 4.107 1.00 92.06 192 ASP A C 1
ATOM 1508 O O . ASP A 1 192 ? -14.939 6.479 3.784 1.00 92.06 192 ASP A O 1
ATOM 1512 N N . ASP A 1 193 ? -13.559 8.244 3.673 1.00 92.56 193 ASP A N 1
ATOM 1513 C CA . ASP A 1 193 ? -12.552 7.583 2.838 1.00 92.56 193 ASP A CA 1
ATOM 1514 C C . ASP A 1 193 ? -11.941 6.369 3.548 1.00 92.56 193 ASP A C 1
ATOM 1516 O O . ASP A 1 193 ? -11.727 5.320 2.934 1.00 92.56 193 ASP A O 1
ATOM 1520 N N . MET A 1 194 ? -11.634 6.516 4.840 1.00 94.12 194 MET A N 1
ATOM 1521 C CA . MET A 1 194 ? -11.049 5.462 5.663 1.00 94.12 194 MET A CA 1
ATOM 1522 C C . MET A 1 194 ? -12.014 4.283 5.834 1.00 94.12 194 MET A C 1
ATOM 1524 O O . MET A 1 194 ? -11.569 3.132 5.819 1.00 94.12 194 MET A O 1
ATOM 1528 N N . GLU A 1 195 ? -13.327 4.526 5.902 1.00 93.56 195 GLU A N 1
ATOM 1529 C CA . GLU A 1 195 ? -14.302 3.437 5.857 1.00 93.56 195 GLU A CA 1
ATOM 1530 C C . GLU A 1 195 ? -14.213 2.637 4.551 1.00 93.56 195 GLU A C 1
ATOM 1532 O O . GLU A 1 195 ? -14.154 1.407 4.580 1.00 93.56 195 GLU A O 1
ATOM 1537 N N . GLU A 1 196 ? -14.208 3.317 3.401 1.00 92.94 196 GLU A N 1
ATOM 1538 C CA . GLU A 1 196 ? -14.161 2.677 2.078 1.00 92.94 196 GLU A CA 1
ATOM 1539 C C . GLU A 1 196 ? -12.838 1.924 1.867 1.00 92.94 196 GLU A C 1
ATOM 1541 O O . GLU A 1 196 ? -12.825 0.813 1.328 1.00 92.94 196 GLU A O 1
ATOM 1546 N N . ILE A 1 197 ? -11.734 2.474 2.379 1.00 94.56 197 ILE A N 1
ATOM 1547 C CA . ILE A 1 197 ? -10.416 1.831 2.411 1.00 94.56 197 ILE A CA 1
ATOM 1548 C C . ILE A 1 197 ? -10.455 0.558 3.270 1.00 94.56 197 ILE A C 1
ATOM 1550 O O . ILE A 1 197 ? -10.026 -0.497 2.798 1.00 94.56 197 ILE A O 1
ATOM 1554 N N . LEU A 1 198 ? -11.010 0.595 4.488 1.00 94.94 198 LEU A N 1
ATOM 1555 C CA . LEU A 1 198 ? -11.128 -0.595 5.342 1.00 94.94 198 LEU A CA 1
ATOM 1556 C C . LEU A 1 198 ? -12.077 -1.653 4.753 1.00 94.94 198 LEU A C 1
ATOM 1558 O O . LEU A 1 198 ? -11.730 -2.840 4.743 1.00 94.94 198 LEU A O 1
ATOM 1562 N N . LYS A 1 199 ? -13.227 -1.249 4.196 1.00 93.75 199 LYS A N 1
ATOM 1563 C CA . LYS A 1 199 ? -14.149 -2.136 3.459 1.00 93.75 199 LYS A CA 1
ATOM 1564 C C . LYS A 1 199 ? -13.419 -2.815 2.289 1.00 93.75 199 LYS A C 1
ATOM 1566 O O . LYS A 1 199 ? -13.461 -4.041 2.172 1.00 93.75 199 LYS A O 1
ATOM 1571 N N . GLY A 1 200 ? -12.674 -2.054 1.482 1.00 92.00 200 GLY A N 1
ATOM 1572 C CA . GLY A 1 200 ? -11.892 -2.554 0.341 1.00 92.00 200 GLY A CA 1
ATOM 1573 C C . GLY A 1 200 ? -10.678 -3.422 0.713 1.00 92.00 200 GLY A C 1
ATOM 1574 O O . GLY A 1 200 ? -10.278 -4.298 -0.058 1.00 92.00 200 GLY A O 1
ATOM 1575 N N . LEU A 1 201 ? -10.103 -3.230 1.905 1.00 93.00 201 LEU A N 1
ATOM 1576 C CA . LEU A 1 201 ? -9.093 -4.123 2.490 1.00 93.00 201 LEU A CA 1
ATOM 1577 C C . LEU A 1 201 ? -9.699 -5.422 3.056 1.00 93.00 201 LEU A C 1
ATOM 1579 O O . LEU A 1 201 ? -8.958 -6.358 3.357 1.00 93.00 201 LEU A O 1
ATOM 1583 N N . GLY A 1 202 ? -11.028 -5.509 3.159 1.00 92.56 202 GLY A N 1
ATOM 1584 C CA . GLY A 1 202 ? -11.753 -6.701 3.596 1.00 92.56 202 GLY A CA 1
ATOM 1585 C C . GLY A 1 202 ? -12.127 -6.724 5.079 1.00 92.56 202 GLY A C 1
ATOM 1586 O O . GLY A 1 202 ? -12.510 -7.783 5.574 1.00 92.56 202 GLY A O 1
ATOM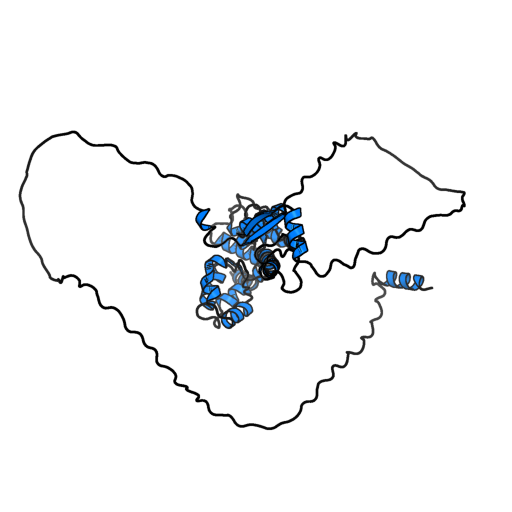 1587 N N . TYR A 1 203 ? -12.051 -5.596 5.790 1.00 94.69 203 TYR A N 1
ATOM 1588 C CA . TYR A 1 203 ? -12.614 -5.470 7.139 1.00 94.69 203 TYR A CA 1
ATOM 1589 C C . TYR A 1 203 ? -14.152 -5.398 7.089 1.00 94.69 203 TYR A C 1
ATOM 1591 O O . TYR A 1 203 ? -14.768 -5.313 6.021 1.00 94.69 203 TYR A O 1
ATOM 1599 N N . ARG A 1 204 ? -14.790 -5.458 8.257 1.00 93.50 204 ARG A N 1
ATOM 1600 C CA . ARG A 1 204 ? -16.208 -5.139 8.469 1.00 93.50 204 ARG A CA 1
ATOM 1601 C C . ARG A 1 204 ? -16.339 -4.219 9.675 1.00 93.50 204 ARG A C 1
ATOM 1603 O O . ARG A 1 204 ? -15.617 -4.413 10.651 1.00 93.50 204 ARG A O 1
ATOM 1610 N N . ALA A 1 205 ? -17.248 -3.255 9.582 1.00 93.81 205 ALA A N 1
ATOM 1611 C CA . ALA A 1 205 ? -17.652 -2.410 10.694 1.00 93.81 205 ALA A CA 1
ATOM 1612 C C . ALA A 1 205 ? -18.891 -3.003 11.374 1.00 93.81 205 ALA A C 1
ATOM 1614 O O . ALA A 1 205 ? -19.857 -3.355 10.696 1.00 93.81 205 ALA A O 1
ATOM 1615 N N . ASP A 1 206 ? -18.859 -3.068 12.699 1.00 91.00 206 ASP A N 1
ATOM 1616 C CA . ASP A 1 206 ? -20.027 -3.237 13.555 1.00 91.00 206 ASP A CA 1
ATOM 1617 C C . ASP A 1 206 ? -20.355 -1.859 14.153 1.00 91.00 206 ASP A C 1
ATOM 1619 O O . ASP A 1 206 ? -19.488 -1.234 14.763 1.00 91.00 206 ASP A O 1
ATOM 1623 N N . SER A 1 207 ? -21.577 -1.364 13.954 1.00 89.81 207 SER A N 1
ATOM 1624 C CA . SER A 1 207 ? -22.010 -0.054 14.462 1.00 89.81 207 SER A CA 1
ATOM 1625 C C . SER A 1 207 ? -22.502 -0.176 15.907 1.00 89.81 207 SER A C 1
ATOM 1627 O O . SER A 1 207 ? -23.331 -1.041 16.193 1.00 89.81 207 SER A O 1
ATOM 1629 N N . VAL A 1 208 ? -21.988 0.659 16.815 1.00 88.06 208 VAL A N 1
ATOM 1630 C CA . VAL A 1 208 ? -22.314 0.655 18.255 1.00 88.06 208 VAL A CA 1
ATOM 1631 C C . VAL A 1 208 ? -22.588 2.087 18.726 1.00 88.06 208 VAL A C 1
ATOM 1633 O O . VAL A 1 208 ? -21.987 3.033 18.211 1.00 88.06 208 VAL A O 1
ATOM 1636 N N . LYS A 1 209 ? -23.487 2.284 19.701 1.00 89.44 209 LYS A N 1
ATOM 1637 C CA . LYS A 1 209 ? -23.736 3.631 20.241 1.00 89.44 209 LYS A CA 1
ATOM 1638 C C . LYS A 1 209 ? -22.488 4.179 20.934 1.00 89.44 209 LYS A C 1
ATOM 1640 O O . LYS A 1 209 ? -21.745 3.436 21.576 1.00 89.44 209 LYS A O 1
ATOM 1645 N N . GLN A 1 210 ? -22.286 5.493 20.861 1.00 83.44 210 GLN A N 1
ATOM 1646 C CA . GLN A 1 210 ? -21.134 6.152 21.483 1.00 83.44 210 GLN A CA 1
ATOM 1647 C C . GLN A 1 210 ? -21.083 5.939 23.006 1.00 83.44 210 GLN A C 1
ATOM 1649 O O . GLN A 1 210 ? -20.006 5.704 23.550 1.00 83.44 210 GLN A O 1
ATOM 1654 N N . GLU A 1 211 ? -22.236 5.942 23.676 1.00 84.06 211 GLU A N 1
ATOM 1655 C CA . GLU A 1 211 ? -22.394 5.623 25.103 1.00 84.06 211 GLU A CA 1
ATOM 1656 C C . GLU A 1 211 ? -21.931 4.195 25.432 1.00 84.06 211 GLU A C 1
ATOM 1658 O O . GLU A 1 211 ? -21.063 4.003 26.280 1.00 84.06 211 GLU A O 1
ATOM 1663 N N . GLU A 1 212 ? -22.458 3.193 24.719 1.00 83.00 212 GLU A N 1
ATOM 1664 C CA . GLU A 1 212 ? -22.147 1.767 24.907 1.00 83.00 212 GLU A CA 1
ATOM 1665 C C . GLU A 1 212 ? -20.652 1.482 24.680 1.00 83.00 212 GLU A C 1
ATOM 1667 O O . GLU A 1 212 ? -20.011 0.790 25.477 1.00 83.00 212 GLU A O 1
ATOM 1672 N N . ALA A 1 213 ? -20.075 2.069 23.626 1.00 80.94 213 ALA A N 1
ATOM 1673 C CA . ALA A 1 213 ? -18.651 1.965 23.327 1.00 80.94 213 ALA A CA 1
ATOM 1674 C C . ALA A 1 213 ? -17.784 2.646 24.403 1.00 80.94 213 ALA A C 1
ATOM 1676 O O . ALA A 1 213 ? -16.754 2.098 24.801 1.00 80.94 213 ALA A O 1
ATOM 1677 N N . SER A 1 214 ? -18.205 3.810 24.907 1.00 80.50 214 SER A N 1
ATOM 1678 C CA . SER A 1 214 ? -17.470 4.559 25.937 1.00 80.50 214 SER A CA 1
ATOM 1679 C C . SE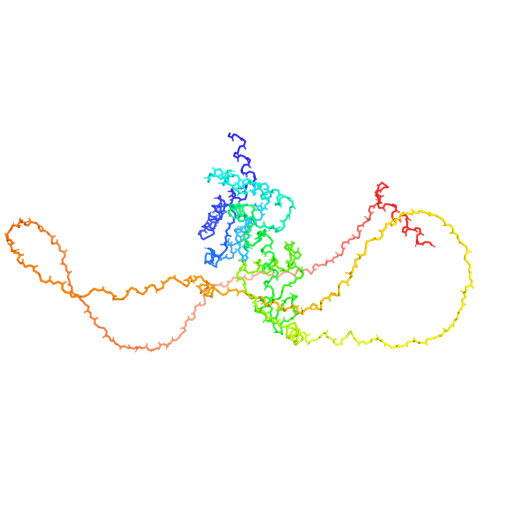R A 1 214 ? -17.537 3.870 27.301 1.00 80.50 214 SER A C 1
ATOM 1681 O O . SER A 1 214 ? -16.513 3.751 27.967 1.00 80.50 214 SER A O 1
ATOM 1683 N N . ALA A 1 215 ? -18.698 3.335 27.690 1.00 82.25 215 ALA A N 1
ATOM 1684 C CA . ALA A 1 215 ? -18.870 2.554 28.915 1.00 82.25 215 ALA A CA 1
ATOM 1685 C C . ALA A 1 215 ? -18.015 1.272 28.902 1.00 82.25 215 ALA A C 1
ATOM 1687 O O . ALA A 1 215 ? -17.353 0.943 29.891 1.00 82.25 215 ALA A O 1
ATOM 1688 N N . PHE A 1 216 ? -17.947 0.575 27.762 1.00 81.81 216 PHE A N 1
ATOM 1689 C CA . PHE A 1 216 ? -17.033 -0.556 27.602 1.00 81.81 216 PHE A CA 1
ATOM 1690 C C . PHE A 1 216 ? -15.564 -0.117 27.720 1.00 81.81 216 PHE A C 1
ATOM 1692 O O . PHE A 1 216 ? -14.799 -0.709 28.478 1.00 81.81 216 PHE A O 1
ATOM 1699 N N . LEU A 1 217 ? -15.159 0.963 27.046 1.00 81.62 217 LEU A N 1
ATOM 1700 C CA . LEU A 1 217 ? -13.789 1.482 27.138 1.00 81.62 217 LEU A CA 1
ATOM 1701 C C . LEU A 1 217 ? -13.435 2.036 28.533 1.00 81.62 217 LEU A C 1
ATOM 1703 O O . LEU A 1 217 ? -12.253 2.032 28.883 1.00 81.62 217 LEU A O 1
ATOM 1707 N N . ALA A 1 218 ? -14.414 2.457 29.336 1.00 81.06 218 ALA A N 1
ATOM 1708 C CA . ALA A 1 218 ? -14.225 2.864 30.727 1.00 81.06 218 ALA A CA 1
ATOM 1709 C C . ALA A 1 218 ? -13.968 1.659 31.647 1.00 81.06 218 ALA A C 1
ATOM 1711 O O . ALA A 1 218 ? -12.987 1.666 32.389 1.00 81.06 218 ALA A O 1
ATOM 1712 N N . THR A 1 219 ? -14.754 0.578 31.538 1.00 79.19 219 THR A N 1
ATOM 1713 C CA . THR A 1 219 ? -14.494 -0.659 32.314 1.00 79.19 219 THR A CA 1
ATOM 1714 C C . THR A 1 219 ? -13.147 -1.306 31.961 1.00 79.19 219 THR A C 1
ATOM 1716 O O . THR A 1 219 ? -12.528 -1.940 32.808 1.00 79.19 219 THR A O 1
ATOM 1719 N N . GLN A 1 220 ? -12.639 -1.081 30.742 1.00 71.75 220 GLN A N 1
ATOM 1720 C CA . GLN A 1 220 ? -11.297 -1.489 30.297 1.00 71.75 220 GLN A CA 1
ATOM 1721 C C . GLN A 1 220 ? -10.170 -0.488 30.639 1.00 71.75 220 GLN A C 1
ATOM 1723 O O . GLN A 1 220 ? -9.024 -0.720 30.255 1.00 71.75 220 GLN A O 1
ATOM 1728 N N . GLY A 1 221 ? -10.471 0.649 31.280 1.00 61.41 221 GLY A N 1
ATOM 1729 C CA . GLY A 1 221 ? -9.511 1.715 31.620 1.00 61.41 221 GLY A CA 1
ATOM 1730 C C . GLY A 1 221 ? -9.252 1.891 33.123 1.00 61.41 221 GLY A C 1
ATOM 1731 O O . GLY A 1 221 ? -8.622 2.869 33.527 1.00 61.41 221 GLY A O 1
ATOM 1732 N N . GLY A 1 222 ? -9.774 0.983 33.951 1.00 49.16 222 GLY A N 1
ATOM 1733 C CA . GLY A 1 222 ? -9.872 1.129 35.404 1.00 49.16 222 GLY A CA 1
ATOM 1734 C C . GLY A 1 222 ? -8.573 0.958 36.194 1.00 49.16 222 GLY A C 1
ATOM 1735 O O . GLY A 1 222 ? -8.465 -0.000 36.946 1.00 49.16 222 GLY A O 1
ATOM 1736 N N . GLU A 1 223 ? -7.637 1.906 36.076 1.00 45.78 223 GLU A N 1
ATOM 1737 C CA . GLU A 1 223 ? -6.707 2.257 37.176 1.00 45.78 223 GLU A CA 1
ATOM 1738 C C . GLU A 1 223 ? -6.112 3.685 37.062 1.00 45.78 223 GLU A C 1
ATOM 1740 O O . GLU A 1 223 ? -5.059 3.975 37.627 1.00 45.78 223 GLU A O 1
ATOM 1745 N N . LYS A 1 224 ? -6.723 4.603 36.285 1.00 46.72 224 LYS A N 1
ATOM 1746 C CA . LYS A 1 224 ? -6.124 5.939 36.060 1.00 46.72 224 LYS A CA 1
ATOM 1747 C C . LYS A 1 224 ? -7.092 7.112 35.839 1.00 46.72 224 LYS A C 1
ATOM 1749 O O . LYS A 1 224 ? -6.783 8.024 35.076 1.00 46.72 224 LYS A O 1
ATOM 1754 N N . ALA A 1 225 ? -8.248 7.093 36.503 1.00 36.88 225 ALA A N 1
ATOM 1755 C CA . ALA A 1 225 ? -9.226 8.191 36.467 1.00 36.88 225 ALA A CA 1
ATOM 1756 C C . ALA A 1 225 ? -9.259 9.048 37.754 1.00 36.88 225 ALA A C 1
ATOM 1758 O O . ALA A 1 225 ? -9.641 10.214 37.703 1.00 36.88 225 ALA A O 1
ATOM 1759 N N . GLU A 1 226 ? -8.814 8.520 38.898 1.00 36.12 226 GLU A N 1
ATOM 1760 C CA . GLU A 1 226 ? -8.907 9.190 40.208 1.00 36.12 226 GLU A CA 1
ATOM 1761 C C . GLU A 1 226 ? -7.694 10.086 40.532 1.00 36.12 226 GLU A C 1
ATOM 1763 O O . GLU A 1 226 ? -7.107 9.981 41.606 1.00 36.12 226 GLU A O 1
ATOM 1768 N N . GLN A 1 227 ? -7.284 10.975 39.612 1.00 41.62 227 GLN A N 1
ATOM 1769 C CA . GLN A 1 227 ? -6.315 12.033 39.966 1.00 41.62 227 GLN A CA 1
ATOM 1770 C C . GLN A 1 227 ? -6.334 13.323 39.118 1.00 41.62 227 GLN A C 1
ATOM 1772 O O . GLN A 1 227 ? -5.351 14.060 39.103 1.00 41.62 227 GLN A O 1
ATOM 1777 N N . THR A 1 228 ? -7.447 13.650 38.446 1.00 33.19 228 THR A N 1
ATOM 1778 C CA . THR A 1 228 ? -7.636 14.960 37.773 1.00 33.19 228 THR A CA 1
ATOM 1779 C C . THR A 1 228 ? -9.045 15.535 37.979 1.00 33.19 228 THR A C 1
ATOM 1781 O O . THR A 1 228 ? -9.746 15.870 37.026 1.00 33.19 228 THR A O 1
ATOM 1784 N N . SER A 1 229 ? -9.495 15.623 39.231 1.00 40.78 229 SER A N 1
ATOM 1785 C CA . SER A 1 229 ? -10.719 16.337 39.641 1.00 40.78 229 SER A CA 1
ATOM 1786 C C . SER A 1 229 ? -10.572 16.745 41.106 1.00 40.78 229 SER A C 1
ATOM 1788 O O . SER A 1 229 ? -10.918 15.973 41.995 1.00 40.78 229 SER A O 1
ATOM 1790 N N . GLY A 1 230 ? -9.960 17.906 41.364 1.00 32.62 230 GLY A N 1
ATOM 1791 C CA . GLY A 1 230 ? -9.556 18.239 42.732 1.00 32.62 230 GLY A CA 1
ATOM 1792 C C . GLY A 1 230 ? -8.740 19.513 42.940 1.00 32.62 230 GLY A C 1
ATOM 1793 O O . GLY A 1 230 ? -7.887 19.500 43.816 1.00 32.62 230 GLY A O 1
ATOM 1794 N N . ASP A 1 231 ? -8.994 20.589 42.1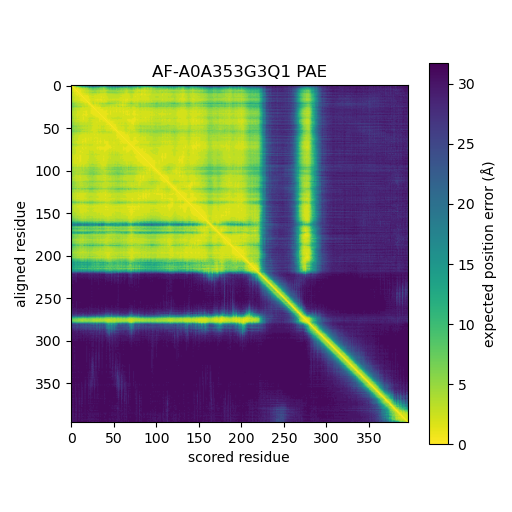89 1.00 32.06 231 ASP A N 1
ATOM 1795 C CA . ASP A 1 231 ? -8.958 21.928 42.796 1.00 32.06 231 ASP A CA 1
ATOM 1796 C C . ASP A 1 231 ? -9.884 22.893 42.038 1.00 32.06 231 ASP A C 1
ATOM 1798 O O . ASP A 1 231 ? -9.789 23.018 40.816 1.00 32.06 231 ASP A O 1
ATOM 1802 N N . ALA A 1 232 ? -10.829 23.495 42.764 1.00 35.00 232 ALA A N 1
ATOM 1803 C CA . ALA A 1 232 ? -11.842 24.427 42.261 1.00 35.00 232 ALA A CA 1
ATOM 1804 C C . ALA A 1 232 ? -12.631 25.058 43.430 1.00 35.00 232 ALA A C 1
ATOM 1806 O O . ALA A 1 232 ? -13.861 24.973 43.473 1.00 35.00 232 ALA A O 1
ATOM 1807 N N . VAL A 1 233 ? -11.943 25.659 44.410 1.00 33.50 233 VAL A N 1
ATOM 1808 C CA . VAL A 1 233 ? -12.600 26.333 45.547 1.00 33.50 233 VAL A CA 1
ATOM 1809 C C . VAL A 1 233 ? -12.273 27.829 45.580 1.00 33.50 233 VAL A C 1
ATOM 1811 O O . VAL A 1 233 ? -11.152 28.231 45.856 1.00 33.50 233 VAL A O 1
ATOM 1814 N N . ALA A 1 234 ? -13.312 28.613 45.290 1.00 32.19 234 ALA A N 1
ATOM 1815 C CA . ALA A 1 234 ? -13.555 30.033 45.563 1.00 32.19 234 ALA A CA 1
ATOM 1816 C C . ALA A 1 234 ? -12.417 30.950 46.078 1.00 32.19 234 ALA A C 1
ATOM 1818 O O . ALA A 1 234 ? -11.849 30.772 47.153 1.00 32.19 234 ALA A O 1
ATOM 1819 N N . SER A 1 235 ? -12.284 32.095 45.406 1.00 31.80 235 SER A N 1
ATOM 1820 C CA . SER A 1 235 ? -11.968 33.385 46.034 1.00 31.80 235 SER A CA 1
ATOM 1821 C C . SER A 1 235 ? -12.898 34.443 45.434 1.00 31.80 235 SER A C 1
ATOM 1823 O O . SER A 1 235 ? -13.086 34.461 44.218 1.00 31.80 235 SER A O 1
ATOM 1825 N N . THR A 1 236 ? -13.497 35.285 46.279 1.00 27.59 236 THR A N 1
ATOM 1826 C CA . THR A 1 236 ? -14.537 36.258 45.903 1.00 27.59 236 THR A CA 1
ATOM 1827 C C . THR A 1 236 ? -14.212 37.614 46.525 1.00 27.59 236 THR A C 1
ATOM 1829 O O . THR A 1 236 ? -14.059 37.663 47.742 1.00 27.59 236 THR A O 1
ATOM 1832 N N . ASP A 1 237 ? -14.176 38.667 45.697 1.00 29.77 237 ASP A N 1
ATOM 1833 C CA . ASP A 1 237 ? -14.041 40.095 46.059 1.00 29.77 237 ASP A CA 1
ATOM 1834 C C . ASP A 1 237 ? -12.765 40.491 46.864 1.00 29.77 237 ASP A C 1
ATOM 1836 O O . ASP A 1 237 ? -12.041 39.645 47.380 1.00 29.77 237 ASP A O 1
ATOM 1840 N N . GLU A 1 238 ? -12.314 41.754 46.908 1.00 29.56 238 GLU A N 1
ATOM 1841 C CA . GLU A 1 238 ? -13.030 43.035 46.751 1.00 29.56 238 GLU A CA 1
ATOM 1842 C C . GLU A 1 238 ? -12.190 44.128 46.016 1.00 29.56 238 GLU A C 1
ATOM 1844 O O . GLU A 1 238 ? -11.098 43.870 45.511 1.00 29.56 238 GLU A O 1
ATOM 1849 N N . ALA A 1 239 ? -12.736 45.348 45.914 1.00 28.86 239 ALA A N 1
ATOM 1850 C CA . ALA A 1 239 ? -12.288 46.519 45.130 1.00 28.86 239 ALA A CA 1
ATOM 1851 C C . ALA A 1 239 ? -10.864 47.075 45.487 1.00 28.86 239 ALA A C 1
ATOM 1853 O O . ALA A 1 239 ? -10.306 46.730 46.522 1.00 28.86 239 ALA A O 1
ATOM 1854 N N . ALA A 1 240 ? -10.203 47.976 44.727 1.00 30.55 240 ALA A N 1
ATOM 1855 C CA . ALA A 1 240 ? -10.758 49.178 44.084 1.00 30.55 240 ALA A CA 1
ATOM 1856 C C . ALA A 1 240 ? -9.877 49.897 43.020 1.00 30.55 240 ALA A C 1
ATOM 1858 O O . ALA A 1 240 ? -8.655 49.902 43.097 1.00 30.55 240 ALA A O 1
ATOM 1859 N N . GLN A 1 241 ? -10.573 50.584 42.096 1.00 28.28 241 GLN A N 1
ATOM 1860 C CA . GLN A 1 241 ? -10.296 51.895 41.454 1.00 28.28 241 GLN A CA 1
ATOM 1861 C C . GLN A 1 241 ? -8.853 52.320 41.071 1.00 28.28 241 GLN A C 1
ATOM 1863 O O . GLN A 1 241 ? -8.065 52.666 41.945 1.00 28.28 241 GLN A O 1
ATOM 1868 N N . GLN A 1 242 ? -8.616 52.589 39.772 1.00 30.08 242 GLN A N 1
ATOM 1869 C CA . GLN A 1 242 ? -8.512 53.974 39.245 1.00 30.08 242 GLN A CA 1
ATOM 1870 C C . GLN A 1 242 ? -8.428 54.064 37.698 1.00 30.08 242 GLN A C 1
ATOM 1872 O O . GLN A 1 242 ? -7.758 53.276 37.042 1.00 30.08 242 GLN A O 1
ATOM 1877 N N . GLU A 1 243 ? -9.090 55.089 37.152 1.00 32.88 243 GLU A N 1
ATOM 1878 C CA . GLU A 1 243 ? -8.955 55.696 35.806 1.00 32.88 243 GLU A CA 1
ATOM 1879 C C . GLU A 1 243 ? -8.602 57.201 36.026 1.00 32.88 243 GLU A C 1
ATOM 1881 O O . GLU A 1 243 ? -8.696 57.616 37.191 1.00 32.88 243 GLU A O 1
ATOM 1886 N N . PRO A 1 244 ? -8.234 58.059 35.030 1.00 43.72 244 PRO A N 1
ATOM 1887 C CA . PRO A 1 244 ? -8.613 58.025 33.598 1.00 43.72 244 PRO A CA 1
ATOM 1888 C C . PRO A 1 244 ? -7.511 58.475 32.581 1.00 43.72 244 PRO A C 1
ATOM 1890 O O . PRO A 1 244 ? -6.356 58.664 32.951 1.00 43.72 244 PRO A O 1
ATOM 1893 N N . ALA A 1 245 ? -7.937 58.765 31.333 1.00 31.19 245 ALA A N 1
ATOM 1894 C CA . ALA A 1 245 ? -7.281 59.576 30.272 1.00 31.19 245 ALA A CA 1
ATOM 1895 C C . ALA A 1 245 ? -6.084 58.925 29.518 1.00 31.19 245 ALA A C 1
ATOM 1897 O O . ALA A 1 245 ? -5.076 58.588 30.124 1.00 31.19 245 ALA A O 1
ATOM 1898 N N . SER A 1 246 ? -6.145 58.607 28.207 1.00 30.56 246 SER A N 1
ATOM 1899 C CA . SER A 1 246 ? -6.341 59.432 26.975 1.00 30.56 246 SER A CA 1
ATOM 1900 C C . SER A 1 246 ? -5.117 60.299 26.620 1.00 30.56 246 SER A C 1
ATOM 1902 O O . SER A 1 246 ? -4.609 60.974 27.509 1.00 30.56 246 SER A O 1
ATOM 1904 N N . VAL A 1 247 ? -4.609 60.411 25.384 1.00 29.36 247 VAL A N 1
ATOM 1905 C CA . VAL A 1 247 ? -5.104 60.109 24.006 1.00 29.36 247 VAL A CA 1
ATOM 1906 C C . VAL A 1 247 ? -4.053 59.237 23.233 1.00 29.36 247 VAL A C 1
ATOM 1908 O O . VAL A 1 247 ? -3.269 58.588 23.917 1.00 29.36 247 VAL A O 1
ATOM 1911 N N . ASP A 1 248 ? -3.927 59.048 21.901 1.00 31.50 248 ASP A N 1
ATOM 1912 C CA . ASP A 1 248 ? -4.447 59.680 20.658 1.00 31.50 248 ASP A CA 1
ATOM 1913 C C . ASP A 1 248 ? -4.228 58.765 19.402 1.00 31.50 248 ASP A C 1
ATOM 1915 O O . ASP A 1 248 ? -3.841 57.607 19.555 1.00 31.50 248 ASP A O 1
ATOM 1919 N N . ALA A 1 249 ? -4.374 59.325 18.185 1.00 32.12 249 ALA A N 1
ATOM 1920 C CA . ALA A 1 249 ? -3.867 58.883 16.864 1.00 32.12 249 ALA A CA 1
ATOM 1921 C C . ALA A 1 249 ? -4.672 57.838 16.038 1.00 32.12 249 ALA A C 1
ATOM 1923 O O . ALA A 1 249 ? -4.316 56.665 15.944 1.00 32.12 249 ALA A O 1
ATOM 1924 N N . ASP A 1 250 ? -5.749 58.320 15.398 1.00 30.44 250 ASP A N 1
ATOM 1925 C CA . ASP A 1 250 ? -5.929 58.481 13.926 1.00 30.44 250 ASP A CA 1
ATOM 1926 C C . ASP A 1 250 ? -5.143 57.547 12.943 1.00 30.44 250 ASP A C 1
ATOM 1928 O O . ASP A 1 250 ? -3.966 57.269 13.147 1.00 30.44 250 ASP A O 1
ATOM 1932 N N . ALA A 1 251 ? -5.656 57.090 11.783 1.00 33.28 251 ALA A N 1
ATOM 1933 C CA . ALA A 1 251 ? -6.873 57.459 11.037 1.00 33.28 251 ALA A CA 1
ATOM 1934 C C . ALA A 1 251 ? -7.271 56.405 9.959 1.00 33.28 251 ALA A C 1
ATOM 1936 O O . ALA A 1 251 ? -6.384 55.793 9.375 1.00 33.28 251 ALA A O 1
ATOM 1937 N N . LEU A 1 252 ? -8.572 56.344 9.597 1.00 34.59 252 LEU A N 1
ATOM 1938 C CA . LEU A 1 252 ? -9.149 56.130 8.232 1.00 34.59 252 LEU A CA 1
ATOM 1939 C C . LEU A 1 252 ? -8.801 54.851 7.391 1.00 34.59 252 LEU A C 1
ATOM 1941 O O . LEU A 1 252 ? -7.684 54.363 7.390 1.00 34.59 252 LEU A O 1
ATOM 1945 N N . SER A 1 253 ? -9.667 54.299 6.516 1.00 34.41 253 SER A N 1
ATOM 1946 C CA . SER A 1 253 ? -11.134 54.389 6.325 1.00 34.41 253 SER A CA 1
ATOM 1947 C C . SER A 1 253 ? -11.640 53.351 5.289 1.00 34.41 253 SER A C 1
ATOM 1949 O O . SER A 1 253 ? -10.856 52.873 4.475 1.00 34.41 253 SER A O 1
ATOM 1951 N N . ALA A 1 254 ? -12.969 53.149 5.250 1.00 29.98 254 ALA A N 1
ATOM 1952 C CA . ALA A 1 254 ? -13.795 52.630 4.140 1.00 29.98 254 ALA A CA 1
ATOM 1953 C C . ALA A 1 254 ? -13.652 51.147 3.699 1.00 29.98 254 ALA A C 1
ATOM 1955 O O . ALA A 1 254 ? -12.565 50.588 3.654 1.00 29.98 254 ALA A O 1
ATOM 1956 N N . ALA A 1 255 ? -14.719 50.458 3.268 1.00 29.42 255 ALA A N 1
ATOM 1957 C CA . ALA A 1 255 ? -16.165 50.656 3.480 1.00 29.42 255 ALA A CA 1
ATOM 1958 C C . ALA A 1 255 ? -16.920 49.340 3.171 1.00 29.42 255 ALA A C 1
ATOM 1960 O O . ALA A 1 255 ? -16.469 48.544 2.349 1.00 29.42 255 ALA A O 1
ATOM 1961 N N . ALA A 1 256 ? -18.080 49.123 3.801 1.00 33.56 256 ALA A N 1
ATOM 1962 C CA . ALA A 1 256 ? -18.988 48.013 3.477 1.00 33.56 256 ALA A CA 1
ATOM 1963 C C . ALA A 1 256 ? -19.849 48.326 2.224 1.00 33.56 256 ALA A C 1
ATOM 1965 O O . ALA A 1 256 ? -19.860 49.467 1.753 1.00 33.56 256 ALA A O 1
ATOM 1966 N N . PRO A 1 257 ? -20.598 47.342 1.693 1.00 42.97 257 PRO A N 1
ATOM 1967 C CA . PRO A 1 257 ? -21.947 47.144 2.238 1.00 42.97 257 PRO A CA 1
ATOM 1968 C C . PRO A 1 257 ? -22.216 45.713 2.727 1.00 42.97 257 PRO A C 1
ATOM 1970 O O . PRO A 1 257 ? -21.516 44.766 2.377 1.00 42.97 257 PRO A O 1
ATOM 1973 N N . ALA A 1 258 ? -23.251 45.568 3.557 1.00 34.53 258 ALA A N 1
ATOM 1974 C CA . ALA A 1 258 ? -23.666 44.284 4.108 1.00 34.53 258 ALA A CA 1
ATOM 1975 C C . ALA A 1 258 ? -24.412 43.419 3.076 1.00 34.53 258 ALA A C 1
ATOM 1977 O O . ALA A 1 258 ? -25.214 43.924 2.291 1.00 34.53 258 ALA A O 1
ATOM 1978 N N . ALA A 1 259 ? -24.204 42.105 3.157 1.00 32.97 259 ALA A N 1
ATOM 1979 C CA . ALA A 1 259 ? -25.138 41.106 2.655 1.00 32.97 259 ALA A CA 1
ATOM 1980 C C . ALA A 1 259 ? -25.803 40.445 3.868 1.00 32.97 259 ALA A C 1
ATOM 1982 O O . ALA A 1 259 ? -25.108 39.938 4.748 1.00 32.97 259 ALA A O 1
ATOM 1983 N N . ASP A 1 260 ? -27.131 40.495 3.928 1.00 37.25 260 ASP A N 1
ATOM 1984 C CA . ASP A 1 260 ? -27.908 39.885 5.005 1.00 37.25 260 ASP A CA 1
ATOM 1985 C C . ASP A 1 260 ? -27.893 38.356 4.851 1.00 37.25 260 ASP A C 1
ATOM 1987 O O . ASP A 1 260 ? -28.315 37.821 3.822 1.00 37.25 260 ASP A O 1
ATOM 1991 N N . VAL A 1 261 ? -27.358 37.652 5.850 1.00 37.50 261 VAL A N 1
ATOM 1992 C CA . VAL A 1 261 ? -27.294 36.188 5.875 1.00 37.50 261 VAL A CA 1
ATOM 1993 C C . VAL A 1 261 ? -28.070 35.703 7.086 1.00 37.50 261 VAL A C 1
ATOM 1995 O O . VAL A 1 261 ? -27.547 35.622 8.197 1.00 37.50 261 VAL A O 1
ATOM 1998 N N . LEU A 1 262 ? -29.331 35.348 6.838 1.00 37.84 262 LEU A N 1
ATOM 1999 C CA . LEU A 1 262 ? -30.199 34.668 7.792 1.00 37.84 262 LEU A CA 1
ATOM 2000 C C . LEU A 1 262 ? -29.521 33.382 8.284 1.00 37.84 262 LEU A C 1
ATOM 2002 O O . LEU A 1 262 ? -29.506 32.364 7.588 1.00 37.84 262 LEU A O 1
ATOM 2006 N N . ALA A 1 263 ? -28.972 33.434 9.497 1.00 38.06 263 ALA A N 1
ATOM 2007 C CA . ALA A 1 263 ? -28.410 32.282 10.185 1.00 38.06 263 ALA A CA 1
ATOM 2008 C C . ALA A 1 263 ? -29.540 31.315 10.570 1.00 38.06 263 ALA A C 1
ATOM 2010 O O . ALA A 1 263 ? -30.117 31.397 11.655 1.00 38.06 263 ALA A O 1
ATOM 2011 N N . ALA A 1 264 ? -29.881 30.408 9.652 1.00 37.66 264 ALA A N 1
ATOM 2012 C CA . ALA A 1 264 ? -30.771 29.294 9.942 1.00 37.66 264 ALA A CA 1
ATOM 2013 C C . ALA A 1 264 ? -30.183 28.475 11.109 1.00 37.66 264 ALA A C 1
ATOM 2015 O O . ALA A 1 264 ? -28.985 28.177 11.082 1.00 37.66 264 ALA A O 1
ATOM 2016 N N . PRO A 1 265 ? -30.980 28.119 12.134 1.00 45.16 265 PRO A N 1
ATOM 2017 C CA . PRO A 1 265 ? -30.465 27.420 13.303 1.00 45.16 265 PRO A CA 1
ATOM 2018 C C . PRO A 1 265 ? -29.912 26.051 12.901 1.00 45.16 265 PRO A C 1
ATOM 2020 O O . PRO A 1 265 ? -30.610 25.242 12.285 1.00 45.16 265 PRO A O 1
ATOM 2023 N N . GLU A 1 266 ? -28.654 25.802 13.257 1.00 45.38 266 GLU A N 1
ATOM 2024 C CA . GLU A 1 266 ? -27.980 24.531 13.012 1.00 45.38 266 GLU A CA 1
ATOM 2025 C C . GLU A 1 266 ? -28.720 23.415 13.763 1.00 45.38 266 GLU A C 1
ATOM 2027 O O . GLU A 1 266 ? -28.821 23.425 14.992 1.00 45.38 266 GLU A O 1
ATOM 2032 N N . ALA A 1 267 ? -29.305 22.476 13.014 1.00 45.12 267 ALA A N 1
ATOM 2033 C CA . ALA A 1 267 ? -30.048 21.367 13.599 1.00 45.12 267 ALA A CA 1
ATOM 2034 C C . ALA A 1 267 ? -29.104 20.504 14.460 1.00 45.12 267 ALA A C 1
ATOM 2036 O O . ALA A 1 267 ? -27.976 20.241 14.032 1.00 45.12 267 ALA A O 1
ATOM 2037 N N . PRO A 1 268 ? -29.534 20.045 15.652 1.00 49.41 268 PRO A N 1
ATOM 2038 C CA . PRO A 1 268 ? -28.659 19.329 16.573 1.00 49.41 268 PRO A CA 1
ATOM 2039 C C . PRO A 1 268 ? -28.110 18.065 15.908 1.00 49.41 268 PRO A C 1
ATOM 2041 O O . PRO A 1 268 ? -28.865 17.167 15.533 1.00 49.41 268 PRO A O 1
ATOM 2044 N N . ALA A 1 269 ? -26.787 18.007 15.754 1.00 52.62 269 ALA A N 1
ATOM 2045 C CA . ALA A 1 269 ? -26.117 16.896 15.097 1.00 52.62 269 ALA A CA 1
ATOM 2046 C C . ALA A 1 269 ? -26.313 15.601 15.902 1.00 52.62 269 ALA A C 1
ATOM 2048 O O . ALA A 1 269 ? -25.737 15.435 16.979 1.00 52.62 269 ALA A O 1
ATOM 2049 N N . GLU A 1 270 ? -27.118 14.678 15.369 1.00 56.84 270 GLU A N 1
ATOM 2050 C CA . GLU A 1 270 ? -27.328 13.363 15.976 1.00 56.84 270 GLU A CA 1
ATOM 2051 C C . GLU A 1 270 ? -25.977 12.648 16.190 1.00 56.84 270 GLU A C 1
ATOM 2053 O O . GLU A 1 270 ? -25.122 12.660 15.292 1.00 56.84 270 GLU A O 1
ATOM 2058 N N . PRO A 1 271 ? -25.745 12.022 17.362 1.00 66.25 271 PRO A N 1
ATOM 2059 C CA . PRO A 1 271 ? -24.449 11.447 17.700 1.00 66.25 271 PRO A CA 1
ATOM 2060 C C . PRO A 1 271 ? -24.122 10.269 16.775 1.00 66.25 271 PRO A C 1
ATOM 2062 O O . PRO A 1 271 ? -24.664 9.169 16.915 1.00 66.25 271 PRO A O 1
ATOM 2065 N N . LYS A 1 272 ? -23.215 10.504 15.817 1.00 78.12 272 LYS A N 1
ATOM 2066 C CA . LYS A 1 272 ? -22.775 9.491 14.849 1.00 78.12 272 LYS A CA 1
ATOM 2067 C C . LYS A 1 272 ? -22.263 8.244 15.592 1.00 78.12 272 LYS A C 1
ATOM 2069 O O . LYS A 1 272 ? -21.397 8.374 16.460 1.00 78.12 272 LYS A O 1
ATOM 2074 N N . PRO A 1 273 ? -22.759 7.037 15.267 1.00 84.06 273 PRO A N 1
ATOM 2075 C CA . PRO A 1 273 ? -22.387 5.829 15.991 1.00 84.06 273 PRO A CA 1
ATOM 2076 C C . PRO A 1 273 ? -20.916 5.466 15.765 1.00 84.06 273 PRO A C 1
ATOM 2078 O O . PRO A 1 273 ? -20.330 5.730 14.713 1.00 84.06 273 PRO A O 1
ATOM 2081 N N . VAL A 1 274 ? -20.318 4.816 16.760 1.00 88.38 274 VAL A N 1
ATOM 2082 C CA . VAL A 1 274 ? -18.914 4.406 16.733 1.00 88.38 274 VAL A CA 1
ATOM 2083 C C . VAL A 1 274 ? -18.783 3.117 15.925 1.00 88.38 274 VAL A C 1
ATOM 2085 O O . VAL A 1 274 ? -19.376 2.091 16.262 1.00 88.38 274 VAL A O 1
ATOM 2088 N N . LEU A 1 275 ? -17.975 3.158 14.864 1.00 93.50 275 LEU A N 1
ATOM 2089 C CA . LEU A 1 275 ? -17.693 1.992 14.030 1.00 93.50 275 LEU A CA 1
ATOM 2090 C C . LEU A 1 275 ? -16.553 1.153 14.619 1.00 93.50 275 LEU A C 1
ATOM 2092 O O . LEU A 1 275 ? -15.399 1.586 14.674 1.00 93.50 275 LEU A O 1
ATOM 2096 N N . LEU A 1 276 ? -16.881 -0.076 15.017 1.00 93.75 276 LEU A N 1
ATOM 2097 C CA . LEU A 1 276 ? -15.933 -1.072 15.503 1.00 93.75 276 LEU A CA 1
ATOM 2098 C C . LEU A 1 276 ? -15.508 -2.003 14.363 1.00 93.75 276 LEU A C 1
ATOM 2100 O O . LEU A 1 276 ? -16.298 -2.795 13.852 1.00 93.75 276 LEU A O 1
ATOM 2104 N N . TRP A 1 277 ? -14.242 -1.941 13.971 1.00 95.50 277 TRP A N 1
ATOM 2105 C CA . TRP A 1 277 ? -13.710 -2.634 12.802 1.00 95.50 277 TRP A CA 1
ATOM 2106 C C . TRP A 1 277 ? -13.065 -3.971 13.151 1.00 95.50 277 TRP A C 1
ATOM 2108 O O . TRP A 1 277 ? -12.181 -4.035 14.001 1.00 95.50 277 TRP A O 1
ATOM 2118 N N . ARG A 1 278 ? -13.446 -5.040 12.444 1.00 93.75 278 ARG A N 1
ATOM 2119 C CA . ARG A 1 278 ? -12.854 -6.387 12.559 1.00 93.75 278 ARG A CA 1
ATOM 2120 C C . ARG A 1 278 ? -12.413 -6.943 11.198 1.00 93.75 278 ARG A C 1
ATOM 2122 O O . ARG A 1 278 ? -13.066 -6.656 10.192 1.00 93.75 278 ARG A O 1
ATOM 2129 N N . PRO A 1 279 ? -11.342 -7.759 11.120 1.00 92.25 279 PRO A N 1
ATOM 2130 C CA . PRO A 1 279 ? -10.965 -8.443 9.881 1.00 92.25 279 PRO A CA 1
ATOM 2131 C C . PRO A 1 279 ? -12.073 -9.384 9.381 1.00 92.25 279 PRO A C 1
ATOM 2133 O O . PRO A 1 279 ? -12.616 -10.178 10.152 1.00 92.25 279 PRO A O 1
ATOM 2136 N N . GLY A 1 280 ? -12.394 -9.339 8.085 1.00 83.19 280 GLY A N 1
ATOM 2137 C CA . GLY A 1 280 ? -13.361 -10.250 7.471 1.00 83.19 280 GLY A CA 1
ATOM 2138 C C . GLY A 1 280 ? -12.814 -11.676 7.346 1.00 83.19 280 GLY A C 1
ATOM 2139 O O . GLY A 1 280 ? -11.744 -11.902 6.781 1.00 83.19 280 GLY A O 1
ATOM 2140 N N . GLY A 1 281 ? -13.560 -12.660 7.854 1.00 64.94 281 GLY A N 1
ATOM 2141 C CA . GLY A 1 281 ? -13.173 -14.071 7.791 1.00 64.94 281 GLY A CA 1
ATOM 2142 C C . GLY A 1 281 ? -13.186 -14.631 6.362 1.00 64.94 281 GLY A C 1
ATOM 2143 O O . GLY A 1 281 ? -14.124 -14.382 5.602 1.00 64.94 281 GLY A O 1
ATOM 2144 N N . ARG A 1 282 ? -12.176 -15.451 6.016 1.00 51.06 282 ARG A N 1
ATOM 2145 C CA . ARG A 1 282 ? -12.003 -16.076 4.682 1.00 51.06 282 ARG A CA 1
ATOM 2146 C C . ARG A 1 282 ? -13.282 -16.777 4.186 1.00 51.06 282 ARG A C 1
ATOM 2148 O O . ARG A 1 282 ? -13.613 -16.655 3.011 1.00 51.06 282 ARG A O 1
ATOM 2155 N N . ASN A 1 283 ? -14.018 -17.438 5.082 1.00 45.16 283 ASN A N 1
ATOM 2156 C CA . ASN A 1 283 ? -15.225 -18.204 4.747 1.00 45.16 283 ASN A CA 1
ATOM 2157 C C . ASN A 1 283 ? -16.491 -17.333 4.600 1.00 45.16 283 ASN A C 1
ATOM 2159 O O . ASN A 1 283 ? -17.419 -17.727 3.899 1.00 45.16 283 ASN A O 1
ATOM 2163 N N . GLU A 1 284 ? -16.545 -16.153 5.229 1.00 46.84 284 GLU A N 1
ATOM 2164 C CA . GLU A 1 284 ? -17.740 -15.292 5.215 1.00 46.84 284 GLU A CA 1
ATOM 2165 C C . GLU A 1 284 ? -17.818 -14.466 3.922 1.00 46.84 284 GLU A C 1
ATOM 2167 O O . GLU A 1 284 ? -18.879 -14.351 3.310 1.00 46.84 284 GLU A O 1
ATOM 2172 N N . ASN A 1 285 ? -16.672 -13.977 3.429 1.00 45.75 285 ASN A N 1
ATOM 2173 C CA . ASN A 1 285 ? -16.588 -13.271 2.142 1.00 45.75 285 ASN A CA 1
ATOM 2174 C C . ASN A 1 285 ? -17.121 -14.121 0.970 1.00 45.75 285 ASN A C 1
ATOM 2176 O O . ASN A 1 285 ? -17.718 -13.583 0.040 1.00 45.75 285 ASN A O 1
ATOM 2180 N N . GLN A 1 286 ? -16.964 -15.448 1.027 1.00 49.03 286 GLN A N 1
ATOM 2181 C CA . GLN A 1 286 ? -17.433 -16.363 -0.020 1.00 49.03 286 GLN A CA 1
ATOM 2182 C C . GLN A 1 286 ? -18.967 -16.533 -0.040 1.00 49.03 286 GLN A C 1
ATOM 2184 O O . GLN A 1 286 ? -19.519 -16.974 -1.045 1.00 49.03 286 GLN A O 1
ATOM 2189 N N . ARG A 1 287 ? -19.678 -16.139 1.029 1.00 46.66 287 ARG A N 1
ATOM 2190 C CA . ARG A 1 287 ? -21.154 -16.107 1.067 1.00 46.66 287 ARG A CA 1
ATOM 2191 C C . ARG A 1 287 ? -21.741 -14.849 0.427 1.00 46.66 287 ARG A C 1
ATOM 2193 O O . ARG A 1 287 ? -22.852 -14.912 -0.085 1.00 46.66 287 ARG A O 1
ATOM 2200 N N . GLN A 1 288 ? -21.006 -13.734 0.429 1.00 50.47 288 GLN A N 1
ATOM 2201 C CA . GLN A 1 288 ? -21.470 -12.464 -0.148 1.00 50.47 288 GLN A CA 1
ATOM 2202 C C . GLN A 1 288 ? -21.250 -12.362 -1.668 1.00 50.47 288 GLN A C 1
ATOM 2204 O O . GLN A 1 288 ? -21.874 -11.524 -2.310 1.00 50.47 288 GLN A O 1
ATOM 2209 N N . VAL A 1 289 ? -20.434 -13.237 -2.270 1.00 45.34 289 VAL A N 1
ATOM 2210 C CA . VAL A 1 289 ? -20.247 -13.319 -3.735 1.00 45.34 289 VAL A CA 1
ATOM 2211 C C . VAL A 1 289 ? -21.024 -14.508 -4.313 1.00 45.34 289 VAL A C 1
ATOM 2213 O O . VAL A 1 289 ? -20.475 -15.406 -4.950 1.00 45.34 289 VAL A O 1
ATOM 2216 N N . ARG A 1 290 ? -22.340 -14.517 -4.076 1.00 39.31 290 ARG A N 1
ATOM 2217 C CA . ARG A 1 290 ? -23.295 -15.381 -4.780 1.00 39.31 290 ARG A CA 1
ATOM 2218 C C . ARG A 1 290 ? -24.398 -14.500 -5.378 1.00 39.31 290 ARG A C 1
ATOM 2220 O O . ARG A 1 290 ? -25.218 -14.003 -4.609 1.00 39.31 290 ARG A O 1
ATOM 2227 N N . PRO A 1 291 ? -24.442 -14.279 -6.706 1.00 41.09 291 PRO A N 1
ATOM 2228 C CA . PRO A 1 291 ? -25.572 -13.587 -7.316 1.00 41.09 291 PRO A CA 1
ATOM 2229 C C . PRO A 1 291 ? -26.842 -14.419 -7.099 1.00 41.09 291 PRO A C 1
ATOM 2231 O O . PRO A 1 291 ? -26.886 -15.605 -7.430 1.00 41.09 291 PRO A O 1
ATOM 2234 N N . GLN A 1 292 ? -27.868 -13.814 -6.500 1.00 48.41 292 GLN A N 1
ATOM 2235 C CA . GLN A 1 292 ? -29.124 -14.491 -6.172 1.00 48.41 292 GLN A CA 1
ATOM 2236 C C . GLN A 1 292 ? -30.087 -14.466 -7.371 1.00 48.41 292 GLN A C 1
ATOM 2238 O O . GLN A 1 292 ? -31.141 -13.841 -7.340 1.00 48.41 292 GLN A O 1
ATOM 2243 N N . GLY A 1 293 ? -29.700 -15.164 -8.438 1.00 39.59 293 GLY A N 1
ATOM 2244 C CA . GLY A 1 293 ? -30.495 -15.376 -9.647 1.00 39.59 293 GLY A CA 1
ATOM 2245 C C . GLY A 1 293 ? -29.751 -16.306 -10.617 1.00 39.59 293 GLY A C 1
ATOM 2246 O O . GLY A 1 293 ? -28.528 -16.266 -10.670 1.00 39.59 293 GLY A O 1
ATOM 2247 N N . GLU A 1 294 ? -30.393 -17.206 -11.362 1.00 40.72 294 GLU A N 1
ATOM 2248 C CA . GLU A 1 294 ? -31.816 -17.565 -11.398 1.00 40.72 294 GLU A CA 1
ATOM 2249 C C . GLU A 1 294 ? -31.982 -19.074 -11.153 1.00 40.72 294 GLU A C 1
ATOM 2251 O O . GLU A 1 294 ? -31.332 -19.891 -11.804 1.00 40.72 294 GLU A O 1
ATOM 2256 N N . ARG A 1 295 ? -32.918 -19.476 -10.284 1.00 38.00 295 ARG A N 1
ATOM 2257 C CA . ARG A 1 295 ? -33.503 -20.825 -10.353 1.00 38.00 295 ARG A CA 1
ATOM 2258 C C . ARG A 1 295 ? -34.719 -20.768 -11.276 1.00 38.00 295 ARG A C 1
ATOM 2260 O O . ARG A 1 295 ? -35.846 -20.700 -10.794 1.00 38.00 295 ARG A O 1
ATOM 2267 N N . ARG A 1 296 ? -34.496 -20.760 -12.596 1.00 39.88 296 ARG A N 1
ATOM 2268 C CA . ARG A 1 296 ? -35.605 -20.901 -13.552 1.00 39.88 296 ARG A CA 1
ATOM 2269 C C . ARG A 1 296 ? -36.223 -22.287 -13.414 1.00 39.88 296 ARG A C 1
ATOM 2271 O O . ARG A 1 296 ? -35.540 -23.304 -13.520 1.00 39.88 296 ARG A O 1
ATOM 2278 N N . ASN A 1 297 ? -37.521 -22.295 -13.140 1.00 38.12 297 ASN A N 1
ATOM 2279 C CA . ASN A 1 297 ? -38.324 -23.488 -12.937 1.00 38.12 297 ASN A CA 1
ATOM 2280 C C . ASN A 1 297 ? -38.673 -24.142 -14.286 1.00 38.12 297 ASN A C 1
ATOM 2282 O O . ASN A 1 297 ? -39.796 -24.016 -14.762 1.00 38.12 297 ASN A O 1
ATOM 2286 N N . ASN A 1 298 ? -37.714 -24.839 -14.900 1.00 37.88 298 ASN A N 1
ATOM 2287 C CA . ASN A 1 298 ? -37.988 -25.716 -16.041 1.00 37.88 298 ASN A CA 1
ATOM 2288 C C . ASN A 1 298 ? -38.429 -27.096 -15.531 1.00 37.88 298 ASN A C 1
ATOM 2290 O O . ASN A 1 298 ? -37.644 -28.044 -15.497 1.00 37.88 298 ASN A O 1
ATOM 2294 N N . GLY A 1 299 ? -39.689 -27.187 -15.112 1.00 31.38 299 GLY A N 1
ATOM 2295 C CA . GLY A 1 299 ? -40.360 -28.435 -14.760 1.00 31.38 299 GLY A CA 1
ATOM 2296 C C . GLY A 1 299 ? -41.725 -28.498 -15.435 1.00 31.38 299 GLY A C 1
ATOM 2297 O O . GLY A 1 299 ? -42.485 -27.545 -15.315 1.00 31.38 299 GLY A O 1
ATOM 2298 N N . ALA A 1 300 ? -41.998 -29.623 -16.104 1.00 35.25 300 ALA A N 1
ATOM 2299 C CA . ALA A 1 300 ? -43.202 -29.921 -16.886 1.00 35.25 300 ALA A CA 1
ATOM 2300 C C . ALA A 1 300 ? -43.512 -28.944 -18.041 1.00 35.25 300 ALA A C 1
ATOM 2302 O O . ALA A 1 300 ? -44.104 -27.893 -17.841 1.00 35.25 300 ALA A O 1
ATOM 2303 N N . ASP A 1 301 ? -43.217 -29.371 -19.273 1.00 36.19 301 ASP A N 1
ATOM 2304 C CA . ASP A 1 301 ? -44.317 -29.769 -20.161 1.00 36.19 301 ASP A CA 1
ATOM 2305 C C . ASP A 1 301 ? -43.851 -30.701 -21.297 1.00 36.19 301 ASP A C 1
ATOM 2307 O O . ASP A 1 301 ? -42.663 -30.755 -21.612 1.00 36.19 301 ASP A O 1
ATOM 2311 N N . HIS A 1 302 ? -44.822 -31.415 -21.884 1.00 34.16 302 HIS A N 1
ATOM 2312 C CA . HIS A 1 302 ? -44.764 -32.454 -22.938 1.00 34.16 302 HIS A CA 1
ATOM 2313 C C . HIS A 1 302 ? -44.841 -33.922 -22.486 1.00 34.16 302 HIS A C 1
ATOM 2315 O O . HIS A 1 302 ? -43.844 -34.630 -22.345 1.00 34.16 302 HIS A O 1
ATOM 2321 N N . ALA A 1 303 ? -46.081 -34.415 -22.422 1.00 30.67 303 ALA A N 1
ATOM 2322 C CA . ALA A 1 303 ? -46.418 -35.832 -22.504 1.00 30.67 303 ALA A CA 1
ATOM 2323 C C . ALA A 1 303 ? -47.653 -36.048 -23.409 1.00 30.67 303 ALA A C 1
ATOM 2325 O O . ALA A 1 303 ? -48.535 -35.196 -23.469 1.00 30.67 303 ALA A O 1
ATOM 2326 N N . ALA A 1 304 ? -47.724 -37.237 -24.022 1.00 31.20 304 ALA A N 1
ATOM 2327 C CA . ALA A 1 304 ? -48.832 -37.803 -24.813 1.00 31.20 304 ALA A CA 1
ATOM 2328 C C . ALA A 1 304 ? -49.050 -37.330 -26.278 1.00 31.20 304 ALA A C 1
ATOM 2330 O O . ALA A 1 304 ? -48.906 -36.162 -26.618 1.00 31.20 304 ALA A O 1
ATOM 2331 N N . ARG A 1 305 ? -49.512 -38.304 -27.093 1.00 30.55 305 ARG A N 1
ATOM 2332 C CA . ARG A 1 305 ? -49.922 -38.286 -28.524 1.00 30.55 305 ARG A CA 1
ATOM 2333 C C . ARG A 1 305 ? -48.835 -37.997 -29.591 1.00 30.55 305 ARG A C 1
ATOM 2335 O O . ARG A 1 305 ? -48.171 -36.976 -29.542 1.00 30.55 305 ARG A O 1
ATOM 2342 N N . GLY A 1 306 ? -48.676 -38.838 -30.624 1.00 29.50 306 GLY A N 1
ATOM 2343 C CA . GLY A 1 306 ? -49.339 -40.132 -30.864 1.00 29.50 306 GLY A CA 1
ATOM 2344 C C . GLY A 1 306 ? -48.873 -40.888 -32.122 1.00 29.50 306 GLY A C 1
ATOM 2345 O O . GLY A 1 306 ? -48.335 -40.296 -33.046 1.00 29.50 306 GLY A O 1
ATOM 2346 N N . GLU A 1 307 ? -49.089 -42.205 -32.085 1.00 32.47 307 GLU A N 1
ATOM 2347 C CA . GLU A 1 307 ? -49.118 -43.230 -33.151 1.00 32.47 307 GLU A CA 1
ATOM 2348 C C . GLU A 1 307 ? -48.704 -42.881 -34.600 1.00 32.47 307 GLU A C 1
ATOM 2350 O O . GLU A 1 307 ? -49.422 -42.167 -35.295 1.00 32.47 307 GLU A O 1
ATOM 2355 N N . GLN A 1 308 ? -47.659 -43.562 -35.103 1.00 32.81 308 GLN A N 1
ATOM 2356 C CA . GLN A 1 308 ? -47.621 -44.427 -36.315 1.00 32.81 308 GLN A CA 1
ATOM 2357 C C . GLN A 1 308 ? -46.150 -44.698 -36.729 1.00 32.81 308 GLN A C 1
ATOM 2359 O O . GLN A 1 308 ? -45.269 -43.938 -36.346 1.00 32.81 308 GLN A O 1
ATOM 2364 N N . LYS A 1 309 ? -45.778 -45.676 -37.570 1.00 33.19 309 LYS A N 1
ATOM 2365 C CA . LYS A 1 309 ? -46.168 -47.093 -37.793 1.00 33.19 309 LYS A CA 1
ATOM 2366 C C . LYS A 1 309 ? -45.260 -47.596 -38.939 1.00 33.19 309 LYS A C 1
ATOM 2368 O O . LYS A 1 309 ? -45.204 -46.914 -39.957 1.00 33.19 309 LYS A O 1
ATOM 2373 N N . THR A 1 310 ? -44.668 -48.799 -38.837 1.00 29.30 310 THR A N 1
ATOM 2374 C CA . THR A 1 310 ? -43.905 -49.490 -39.925 1.00 29.30 310 THR A CA 1
ATOM 2375 C C . THR A 1 310 ? -42.648 -48.732 -40.444 1.00 29.30 310 THR A C 1
ATOM 2377 O O . THR A 1 310 ? -42.492 -47.547 -40.194 1.00 29.30 310 THR A O 1
ATOM 2380 N N . GLU A 1 311 ? -41.638 -49.338 -41.083 1.00 33.12 311 GLU A N 1
ATOM 2381 C CA . GLU A 1 311 ? -41.408 -50.742 -41.473 1.00 33.12 311 GLU A CA 1
ATOM 2382 C C . GLU A 1 311 ? -39.909 -51.125 -41.389 1.00 33.12 311 GLU A C 1
ATOM 2384 O O . GLU A 1 311 ? -39.056 -50.282 -41.113 1.00 33.12 311 GLU A O 1
ATOM 2389 N N . ALA A 1 312 ? -39.571 -52.402 -41.605 1.00 31.38 312 ALA A N 1
ATOM 2390 C CA . ALA A 1 312 ? -38.219 -52.939 -41.408 1.00 31.38 312 ALA A CA 1
ATOM 2391 C C . ALA A 1 312 ? -37.345 -52.953 -42.679 1.00 31.38 312 ALA A C 1
ATOM 2393 O O . ALA A 1 312 ? -37.847 -53.138 -43.787 1.00 31.38 312 ALA A O 1
ATOM 2394 N N . ARG A 1 313 ? -36.013 -52.909 -42.500 1.00 31.47 313 ARG A N 1
ATOM 2395 C CA . ARG A 1 313 ? -35.030 -53.527 -43.417 1.00 31.47 313 ARG A CA 1
ATOM 2396 C C . ARG A 1 313 ? -33.918 -54.235 -42.637 1.00 31.47 313 ARG A C 1
ATOM 2398 O O . ARG A 1 313 ? -33.661 -53.920 -41.478 1.00 31.47 313 ARG A O 1
ATOM 2405 N N . THR A 1 314 ? -33.307 -55.234 -43.271 1.00 28.20 314 THR A N 1
ATOM 2406 C CA . THR A 1 314 ? -32.488 -56.282 -42.633 1.00 28.20 314 THR A CA 1
ATOM 2407 C C . THR A 1 314 ? -31.242 -56.573 -43.478 1.00 28.20 314 THR A C 1
ATOM 2409 O O . THR A 1 314 ? -31.295 -56.407 -44.693 1.00 28.20 314 THR A O 1
ATOM 2412 N N . ASN A 1 315 ? -30.176 -57.089 -42.844 1.00 31.44 315 ASN A N 1
ATOM 2413 C CA . ASN A 1 315 ? -28.866 -57.457 -43.421 1.00 31.44 315 ASN A CA 1
ATOM 2414 C C . ASN A 1 315 ? -27.998 -56.287 -43.953 1.00 31.44 315 ASN A C 1
ATOM 2416 O O . ASN A 1 315 ? -28.510 -55.272 -44.407 1.00 31.44 315 ASN A O 1
ATOM 2420 N N . GLY A 1 316 ? -26.661 -56.393 -43.922 1.00 29.22 316 GLY A N 1
ATOM 2421 C CA . GLY A 1 316 ? -25.843 -57.462 -43.320 1.00 29.22 316 GLY A CA 1
ATOM 2422 C C . GLY A 1 316 ? -24.334 -57.354 -43.618 1.00 29.22 316 GLY A C 1
ATOM 2423 O O . GLY A 1 316 ? -23.922 -56.479 -44.371 1.00 29.22 316 GLY A O 1
ATOM 2424 N N . SER A 1 317 ? -23.561 -58.303 -43.060 1.00 29.47 317 SER A N 1
ATOM 2425 C CA . SER A 1 317 ? -22.076 -58.442 -43.080 1.00 29.47 317 SER A CA 1
ATOM 2426 C C . SER A 1 317 ? -21.337 -57.564 -42.047 1.00 29.47 317 SER A C 1
ATOM 2428 O O . SER A 1 317 ? -21.699 -56.410 -41.860 1.00 29.47 317 SER A O 1
ATOM 2430 N N . ARG A 1 318 ? -20.433 -58.078 -41.187 1.00 31.06 318 ARG A N 1
ATOM 2431 C CA . ARG A 1 318 ? -19.195 -58.895 -41.381 1.00 31.06 318 ARG A CA 1
ATOM 2432 C C . ARG A 1 318 ? -18.082 -58.074 -42.064 1.00 31.06 318 ARG A C 1
ATOM 2434 O O . ARG A 1 318 ? -18.382 -57.346 -42.999 1.00 31.06 318 ARG A O 1
ATOM 2441 N N . GLU A 1 319 ? -16.814 -58.122 -41.637 1.00 33.41 319 GLU A N 1
ATOM 2442 C CA . GLU A 1 319 ? -16.095 -59.218 -40.948 1.00 33.41 319 GLU A CA 1
ATOM 2443 C C . GLU A 1 319 ? -14.990 -58.748 -39.956 1.00 33.41 319 GLU A C 1
ATOM 2445 O O . GLU A 1 319 ? -14.737 -57.555 -39.801 1.00 33.41 319 GLU A O 1
ATOM 2450 N N . ASP A 1 320 ? -14.367 -59.697 -39.245 1.00 33.69 320 ASP A N 1
ATOM 2451 C CA . ASP A 1 320 ? -13.376 -59.534 -38.167 1.00 33.69 320 ASP A CA 1
ATOM 2452 C C . ASP A 1 320 ? -12.065 -58.786 -38.513 1.00 33.69 320 ASP A C 1
ATOM 2454 O O . ASP A 1 320 ? -11.441 -59.018 -39.551 1.00 33.69 320 ASP A O 1
ATOM 2458 N N . LYS A 1 321 ? -11.476 -58.145 -37.486 1.00 36.59 321 LYS A N 1
ATOM 2459 C CA . LYS A 1 321 ? -10.166 -58.612 -36.973 1.00 36.59 321 LYS A CA 1
ATOM 2460 C C . LYS A 1 321 ? -9.956 -58.331 -35.480 1.00 36.59 321 LYS A C 1
ATOM 2462 O O . LYS A 1 321 ? -10.389 -57.311 -34.957 1.00 36.59 321 LYS A O 1
ATOM 2467 N N . ARG A 1 322 ? -9.309 -59.284 -34.794 1.00 33.06 322 ARG A N 1
ATOM 2468 C CA . ARG A 1 322 ? -9.187 -59.378 -33.325 1.0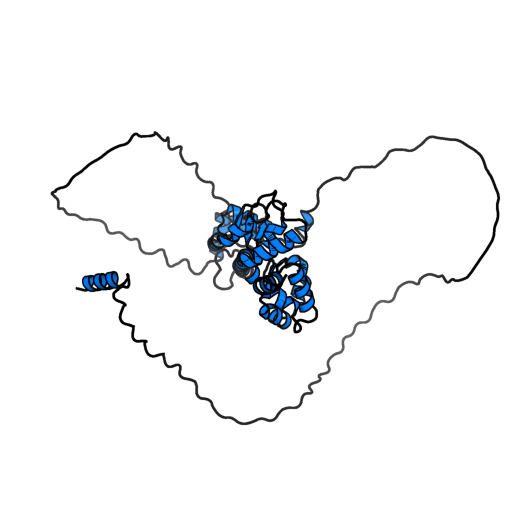0 33.06 322 ARG A CA 1
ATOM 2469 C C . ARG A 1 322 ? -7.738 -59.238 -32.857 1.00 33.06 322 ARG A C 1
ATOM 2471 O O . ARG A 1 322 ? -6.844 -59.774 -33.513 1.00 33.06 322 ARG A O 1
ATOM 2478 N N . ARG A 1 323 ? -7.553 -58.652 -31.670 1.00 33.72 323 ARG A N 1
ATOM 2479 C CA . ARG A 1 323 ? -6.677 -59.155 -30.587 1.00 33.72 323 ARG A CA 1
ATOM 2480 C C . ARG A 1 323 ? -7.042 -58.402 -29.299 1.00 33.72 323 ARG A C 1
ATOM 2482 O O . ARG A 1 323 ? -7.069 -57.179 -29.309 1.00 33.72 323 ARG A O 1
ATOM 2489 N N . ASP A 1 324 ? -7.646 -59.051 -28.305 1.00 34.78 324 ASP A N 1
ATOM 2490 C CA . ASP A 1 324 ? -6.998 -59.786 -27.196 1.00 34.78 324 ASP A CA 1
ATOM 2491 C C . ASP A 1 324 ? -5.901 -58.953 -26.501 1.00 34.78 324 ASP A C 1
ATOM 2493 O O . ASP A 1 324 ? -4.913 -58.597 -27.136 1.00 34.78 324 ASP A O 1
ATOM 2497 N N . GLY A 1 325 ? -5.980 -58.625 -25.207 1.00 32.72 325 GLY A N 1
ATOM 2498 C CA . GLY A 1 325 ? -7.026 -58.872 -24.201 1.00 32.72 325 GLY A CA 1
ATOM 2499 C C . GLY A 1 325 ? -6.809 -57.949 -22.980 1.00 32.72 325 GLY A C 1
ATOM 2500 O O . GLY A 1 325 ? -5.899 -57.131 -22.983 1.00 32.72 325 GLY A O 1
ATOM 2501 N N . GLY A 1 326 ? -7.588 -57.993 -21.898 1.00 30.03 326 GLY A N 1
ATOM 2502 C CA . GLY A 1 326 ? -8.673 -58.918 -21.583 1.00 30.03 326 GLY A CA 1
ATOM 2503 C C . GLY A 1 326 ? -8.508 -59.551 -20.198 1.00 30.03 326 GLY A C 1
ATOM 2504 O O . GLY A 1 326 ? -8.098 -60.702 -20.111 1.00 30.03 326 GLY A O 1
ATOM 2505 N N . PHE A 1 327 ? -8.877 -58.838 -19.126 1.00 31.45 327 PHE A N 1
ATOM 2506 C CA . PHE A 1 327 ? -9.340 -59.477 -17.886 1.00 31.45 327 PHE A CA 1
ATOM 2507 C C . PHE A 1 327 ? -10.331 -58.587 -17.120 1.00 31.45 327 PHE A C 1
ATOM 2509 O O . PHE A 1 327 ? -10.379 -57.374 -17.314 1.00 31.45 327 PHE A O 1
ATOM 2516 N N . ASN A 1 328 ? -11.164 -59.212 -16.291 1.00 33.78 328 ASN A N 1
ATOM 2517 C CA . ASN A 1 328 ? -12.332 -58.636 -15.615 1.00 33.78 328 ASN A CA 1
ATOM 2518 C C . ASN A 1 328 ? -12.456 -59.278 -14.215 1.00 33.78 328 ASN A C 1
ATOM 2520 O O . ASN A 1 328 ? -11.892 -60.350 -14.008 1.00 33.78 328 ASN A O 1
ATOM 2524 N N . GLY A 1 329 ? -13.235 -58.702 -13.287 1.00 33.12 329 GLY A N 1
ATOM 2525 C CA . GLY A 1 329 ? -13.765 -59.500 -12.165 1.00 33.12 329 GLY A CA 1
ATOM 2526 C C . GLY A 1 329 ? -13.653 -58.986 -10.723 1.00 33.12 329 GLY A C 1
ATOM 2527 O O . GLY A 1 329 ? -13.264 -59.765 -9.866 1.00 33.12 329 GLY A O 1
ATOM 2528 N N . LYS A 1 330 ? -14.184 -57.784 -10.446 1.00 38.47 330 LYS A N 1
ATOM 2529 C CA . LYS A 1 330 ? -14.970 -57.459 -9.220 1.00 38.47 330 LYS A CA 1
ATOM 2530 C C . LYS A 1 330 ? -14.301 -57.533 -7.807 1.00 38.47 330 LYS A C 1
ATOM 2532 O O . LYS A 1 330 ? -13.174 -57.989 -7.665 1.00 38.47 330 LYS A O 1
ATOM 2537 N N . PRO A 1 331 ? -14.957 -56.974 -6.757 1.00 53.19 331 PRO A N 1
ATOM 2538 C CA . PRO A 1 331 ? -14.345 -56.721 -5.442 1.00 53.19 331 PRO A CA 1
ATOM 2539 C C . PRO A 1 331 ? -14.700 -57.770 -4.367 1.00 53.19 331 PRO A C 1
ATOM 2541 O O . PRO A 1 331 ? -15.463 -58.702 -4.620 1.00 53.19 331 PRO A O 1
ATOM 2544 N N . ARG A 1 332 ? -14.201 -57.555 -3.138 1.00 38.00 332 ARG A N 1
ATOM 2545 C CA . ARG A 1 332 ? -14.682 -58.195 -1.901 1.00 38.00 332 ARG A CA 1
ATOM 2546 C C .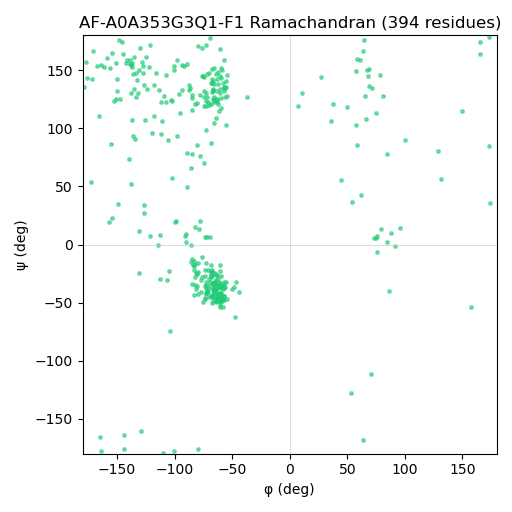 ARG A 1 332 ? -14.808 -57.208 -0.734 1.00 38.00 332 ARG A C 1
ATOM 2548 O O . ARG A 1 332 ? -14.020 -56.275 -0.605 1.00 38.00 332 ARG A O 1
ATOM 2555 N N . ASP A 1 333 ? -15.804 -57.481 0.095 1.00 35.19 333 ASP A N 1
ATOM 2556 C CA . ASP A 1 333 ? -16.184 -56.837 1.358 1.00 35.19 333 ASP A CA 1
ATOM 2557 C C . ASP A 1 333 ? -15.109 -57.065 2.457 1.00 35.19 333 ASP A C 1
ATOM 2559 O O . ASP A 1 333 ? -14.384 -58.058 2.417 1.00 35.19 333 ASP A O 1
ATOM 2563 N N . ARG A 1 334 ? -14.769 -56.087 3.312 1.00 34.12 334 ARG A N 1
ATOM 2564 C CA . ARG A 1 334 ? -15.460 -55.606 4.536 1.00 34.12 334 ARG A CA 1
ATOM 2565 C C . ARG A 1 334 ? -15.512 -56.632 5.684 1.00 34.12 334 ARG A C 1
ATOM 2567 O O . ARG A 1 334 ? -16.292 -57.567 5.619 1.00 34.12 334 ARG A O 1
ATOM 2574 N N . ASP A 1 335 ? -14.722 -56.384 6.738 1.00 35.03 335 ASP A N 1
ATOM 2575 C CA . ASP A 1 335 ? -15.064 -56.413 8.185 1.00 35.03 335 ASP A CA 1
ATOM 2576 C C . ASP A 1 335 ? -13.768 -56.426 9.042 1.00 35.03 335 ASP A C 1
ATOM 2578 O O . ASP A 1 335 ? -12.675 -56.474 8.480 1.00 35.03 335 ASP A O 1
ATOM 2582 N N . GLY A 1 336 ? -13.839 -56.341 10.386 1.00 32.12 336 GLY A N 1
ATOM 2583 C CA . GLY A 1 336 ? -12.681 -56.735 11.227 1.00 32.12 336 GLY A CA 1
ATOM 2584 C C . GLY A 1 336 ? -12.551 -56.179 12.658 1.00 32.12 336 GLY A C 1
ATOM 2585 O O . GLY A 1 336 ? -12.440 -56.966 13.593 1.00 32.12 336 GLY A O 1
ATOM 2586 N N . LYS A 1 337 ? -12.589 -54.848 12.856 1.00 40.09 337 LYS A N 1
ATOM 2587 C CA . LYS A 1 337 ? -12.367 -54.162 14.165 1.00 40.09 337 LYS A CA 1
ATOM 2588 C C . LYS A 1 337 ? -10.926 -54.312 14.772 1.00 40.09 337 LYS A C 1
ATOM 2590 O O . LYS A 1 337 ? -10.066 -54.878 14.102 1.00 40.09 337 LYS A O 1
ATOM 2595 N N . PRO A 1 338 ? -10.579 -53.660 15.918 1.00 49.59 338 PRO A N 1
ATOM 2596 C CA . PRO A 1 338 ? -9.214 -53.150 16.162 1.00 49.59 338 PRO A CA 1
ATOM 2597 C C . PRO A 1 338 ? -8.404 -53.886 17.251 1.00 49.59 338 PRO A C 1
ATOM 2599 O O . PRO A 1 338 ? -8.906 -54.783 17.928 1.00 49.59 338 PRO A O 1
ATOM 2602 N N . ARG A 1 339 ? -7.168 -53.413 17.489 1.00 36.62 339 ARG A N 1
ATOM 2603 C CA . ARG A 1 339 ? -6.417 -53.618 18.740 1.00 36.62 339 ARG A CA 1
ATOM 2604 C C . ARG A 1 339 ? -5.698 -52.349 19.200 1.00 36.62 339 ARG A C 1
ATOM 2606 O O . ARG A 1 339 ? -4.935 -51.765 18.437 1.00 36.62 339 ARG A O 1
ATOM 2613 N N . ASP A 1 340 ? -5.893 -52.013 20.469 1.00 35.34 340 ASP A N 1
ATOM 2614 C CA . ASP A 1 340 ? -5.099 -51.047 21.228 1.00 35.34 340 ASP A CA 1
ATOM 2615 C C . ASP A 1 340 ? -3.900 -51.720 21.924 1.00 35.34 340 ASP A C 1
ATOM 2617 O O . ASP A 1 340 ? -3.938 -52.919 22.206 1.00 35.34 340 ASP A O 1
ATOM 2621 N N . ASN A 1 341 ? -2.858 -50.916 22.188 1.00 33.84 341 ASN A N 1
ATOM 2622 C CA . ASN A 1 341 ? -1.851 -50.959 23.274 1.00 33.84 341 ASN A CA 1
ATOM 2623 C C . ASN A 1 341 ? -0.529 -50.361 22.737 1.00 33.84 341 ASN A C 1
ATOM 2625 O O . ASN A 1 341 ? 0.007 -50.861 21.756 1.00 33.84 341 ASN A O 1
ATOM 2629 N N . HIS A 1 342 ? 0.005 -49.225 23.204 1.00 34.47 342 HIS A N 1
ATOM 2630 C CA . HIS A 1 342 ? 0.439 -48.850 24.566 1.00 34.47 342 HIS A CA 1
ATOM 2631 C C . HIS A 1 342 ? 1.521 -49.766 25.178 1.00 34.47 342 HIS A C 1
ATOM 2633 O O . HIS A 1 342 ? 1.222 -50.659 25.963 1.00 34.47 342 HIS A O 1
ATOM 2639 N N . ALA A 1 343 ? 2.793 -49.466 24.873 1.00 36.59 343 ALA A N 1
ATOM 2640 C CA . ALA A 1 343 ? 3.971 -49.736 25.712 1.00 36.59 343 ALA A CA 1
ATOM 2641 C C . ALA A 1 343 ? 5.124 -48.755 25.337 1.00 36.59 343 ALA A C 1
ATOM 2643 O O . ALA A 1 343 ? 5.117 -48.277 24.199 1.00 36.59 343 ALA A O 1
ATOM 2644 N N . PRO A 1 344 ? 6.069 -48.385 26.239 1.00 44.09 344 PRO A N 1
ATOM 2645 C CA . PRO A 1 344 ? 6.796 -47.111 26.093 1.00 44.09 344 PRO A CA 1
ATOM 2646 C C . PRO A 1 344 ? 8.344 -47.147 26.193 1.00 44.09 344 PRO A C 1
ATOM 2648 O O . PRO A 1 344 ? 8.930 -48.070 26.746 1.00 44.09 344 PRO A O 1
ATOM 2651 N N . ARG A 1 345 ? 8.947 -46.002 25.818 1.00 37.47 345 ARG A N 1
ATOM 2652 C CA . ARG A 1 345 ? 10.316 -45.506 26.121 1.00 37.47 345 ARG A CA 1
ATOM 2653 C C . ARG A 1 345 ? 11.529 -46.230 25.508 1.00 37.47 345 ARG A C 1
ATOM 2655 O O . ARG A 1 345 ? 11.541 -47.426 25.262 1.00 37.47 345 ARG A O 1
ATOM 2662 N N . GLY A 1 346 ? 12.582 -45.431 25.314 1.00 33.88 346 GLY A N 1
ATOM 2663 C CA . GLY A 1 346 ? 13.905 -45.840 24.847 1.00 33.88 346 GLY A CA 1
ATOM 2664 C C . GLY A 1 346 ? 14.784 -44.614 24.587 1.00 33.88 346 GLY A C 1
ATOM 2665 O O . GLY A 1 346 ? 14.831 -44.124 23.461 1.00 33.88 346 GLY A O 1
ATOM 2666 N N . ASP A 1 347 ? 15.436 -44.093 25.629 1.00 40.19 347 ASP A N 1
ATOM 2667 C CA . ASP A 1 347 ? 16.389 -42.982 25.515 1.00 40.19 347 ASP A CA 1
ATOM 2668 C C . ASP A 1 347 ? 17.569 -43.325 24.593 1.00 40.19 347 ASP A C 1
ATOM 2670 O O . ASP A 1 347 ? 18.084 -44.445 24.609 1.00 40.19 347 ASP A O 1
ATOM 2674 N N . ARG A 1 348 ? 18.044 -42.334 23.828 1.00 38.78 348 ARG A N 1
ATOM 2675 C CA . ARG A 1 348 ? 19.344 -42.380 23.138 1.00 38.78 348 ARG A CA 1
ATOM 2676 C C . ARG A 1 348 ? 20.074 -41.056 23.294 1.00 38.78 348 ARG A C 1
ATOM 2678 O O . ARG A 1 348 ? 19.869 -40.112 22.535 1.00 38.78 348 ARG A O 1
ATOM 2685 N N . ASN A 1 349 ? 20.916 -41.017 24.319 1.00 35.66 349 ASN A N 1
ATOM 2686 C CA . ASN A 1 349 ? 21.753 -39.887 24.681 1.00 35.66 349 ASN A CA 1
ATOM 2687 C C . ASN A 1 349 ? 23.207 -40.196 24.287 1.00 35.66 349 ASN A C 1
ATOM 2689 O O . ASN A 1 349 ? 23.946 -40.765 25.082 1.00 35.66 349 ASN A O 1
ATOM 2693 N N . ASP A 1 350 ? 23.597 -39.847 23.057 1.00 41.34 350 ASP A N 1
ATOM 2694 C CA . ASP A 1 350 ? 24.929 -40.137 22.502 1.00 41.34 350 ASP A CA 1
ATOM 2695 C C . ASP A 1 350 ? 25.532 -38.908 21.802 1.00 41.34 350 ASP A C 1
ATOM 2697 O O . ASP A 1 350 ? 25.366 -38.687 20.599 1.00 41.34 350 ASP A O 1
ATOM 2701 N N . ARG A 1 351 ? 26.280 -38.093 22.558 1.00 43.16 351 ARG A N 1
ATOM 2702 C CA . ARG A 1 351 ? 27.254 -37.144 21.997 1.00 43.16 351 ARG A CA 1
ATOM 2703 C C . ARG A 1 351 ? 28.395 -36.906 22.998 1.00 43.16 351 ARG A C 1
ATOM 2705 O O . ARG A 1 351 ? 28.113 -36.542 24.137 1.00 43.16 351 ARG A O 1
ATOM 2712 N N . PRO A 1 352 ? 29.673 -37.096 22.614 1.00 49.22 352 PRO A N 1
ATOM 2713 C CA . PRO A 1 352 ? 30.780 -37.063 23.568 1.00 49.22 352 PRO A CA 1
ATOM 2714 C C . PRO A 1 352 ? 31.085 -35.642 24.081 1.00 49.22 352 PRO A C 1
ATOM 2716 O O . PRO A 1 352 ? 30.961 -34.676 23.318 1.00 49.22 352 PRO A O 1
ATOM 2719 N N . PRO A 1 353 ? 31.533 -35.499 25.345 1.00 43.91 353 PRO A N 1
ATOM 2720 C CA . PRO A 1 353 ? 31.901 -34.212 25.926 1.00 43.91 353 PRO A CA 1
ATOM 2721 C C . PRO A 1 353 ? 33.190 -33.664 25.300 1.00 43.91 353 PRO A C 1
ATOM 2723 O O . PRO A 1 353 ? 34.101 -34.413 24.937 1.00 43.91 353 PRO A O 1
ATOM 2726 N N . ARG A 1 354 ? 33.291 -32.335 25.197 1.00 40.03 354 ARG A N 1
ATOM 2727 C CA . ARG A 1 354 ? 34.482 -31.643 24.687 1.00 40.03 354 ARG A CA 1
ATOM 2728 C C . ARG A 1 354 ? 35.171 -30.924 25.845 1.00 40.03 354 ARG A C 1
ATOM 2730 O O . ARG A 1 354 ? 34.504 -30.201 26.573 1.00 40.03 354 ARG A O 1
ATOM 2737 N N . LYS A 1 355 ? 36.479 -31.161 26.002 1.00 40.94 355 LYS A N 1
ATOM 2738 C CA . LYS A 1 355 ? 37.281 -30.694 27.145 1.00 40.94 355 LYS A CA 1
ATOM 2739 C C . LYS A 1 355 ? 37.195 -29.187 27.387 1.00 40.94 355 LYS A C 1
ATOM 2741 O O . LYS A 1 355 ? 37.181 -28.394 26.445 1.00 40.94 355 LYS A O 1
ATOM 2746 N N . ASP A 1 356 ? 37.257 -28.860 28.667 1.00 35.50 356 ASP A N 1
ATOM 2747 C CA . ASP A 1 356 ? 37.401 -27.535 29.251 1.00 35.50 356 ASP A CA 1
ATOM 2748 C C . ASP A 1 356 ? 38.653 -26.801 28.750 1.00 35.50 356 ASP A C 1
ATOM 2750 O O . ASP A 1 356 ? 39.638 -27.410 28.310 1.00 35.50 356 ASP A O 1
ATOM 2754 N N . ARG A 1 357 ? 38.634 -25.469 28.865 1.00 37.91 357 ARG A N 1
ATOM 2755 C CA . ARG A 1 357 ? 39.847 -24.649 28.830 1.00 37.91 357 ARG A CA 1
ATOM 2756 C C . ARG A 1 357 ? 39.664 -23.395 29.676 1.00 37.91 357 ARG A C 1
ATOM 2758 O O . ARG A 1 357 ? 38.647 -22.714 29.571 1.00 37.91 357 ARG A O 1
ATOM 2765 N N . ASP A 1 358 ? 40.646 -23.124 30.521 1.00 37.62 358 ASP A N 1
ATOM 2766 C CA . ASP A 1 358 ? 40.462 -22.307 31.713 1.00 37.62 358 ASP A CA 1
ATOM 2767 C C . ASP A 1 358 ? 40.318 -20.796 31.479 1.00 37.62 358 ASP A C 1
ATOM 2769 O O . ASP A 1 358 ? 41.123 -20.148 30.812 1.00 37.62 358 ASP A O 1
ATOM 2773 N N . ASN A 1 359 ? 39.295 -20.250 32.140 1.00 34.38 359 ASN A N 1
ATOM 2774 C CA . ASN A 1 359 ? 39.383 -19.120 33.067 1.00 34.38 359 ASN A CA 1
ATOM 2775 C C . ASN A 1 359 ? 40.389 -17.988 32.750 1.00 34.38 359 ASN A C 1
ATOM 2777 O O . ASN A 1 359 ? 41.578 -18.071 33.066 1.00 34.38 359 ASN A O 1
ATOM 2781 N N . LYS A 1 360 ? 39.862 -16.837 32.310 1.00 36.47 360 LYS A N 1
ATOM 2782 C CA . LYS A 1 360 ? 40.461 -15.530 32.622 1.00 36.47 360 LYS A CA 1
ATOM 2783 C C . LYS A 1 360 ? 39.366 -14.455 32.734 1.00 36.47 360 LYS A C 1
ATOM 2785 O O . LYS A 1 360 ? 38.591 -14.311 31.787 1.00 36.47 360 LYS A O 1
ATOM 2790 N N . PRO A 1 361 ? 39.264 -13.703 33.846 1.00 40.06 361 PRO A N 1
ATOM 2791 C CA . PRO A 1 361 ? 38.189 -12.732 34.035 1.00 40.06 361 PRO A CA 1
ATOM 2792 C C . PRO A 1 361 ? 38.411 -11.474 33.184 1.00 40.06 361 PRO A C 1
ATOM 2794 O O . PRO A 1 361 ? 39.462 -10.837 33.259 1.00 40.06 361 PRO A O 1
ATOM 2797 N N . SER A 1 362 ? 37.402 -11.095 32.398 1.00 39.41 362 SER A N 1
ATOM 2798 C CA . SER A 1 362 ? 37.334 -9.778 31.758 1.00 39.41 362 SER A CA 1
ATOM 2799 C C . SER A 1 362 ? 36.667 -8.784 32.710 1.00 39.41 362 SER A C 1
ATOM 2801 O O . SER A 1 362 ? 35.641 -9.100 33.311 1.00 39.41 362 SER A O 1
ATOM 2803 N N . GLN A 1 363 ? 37.255 -7.597 32.867 1.00 47.44 363 GLN A N 1
ATOM 2804 C CA . GLN A 1 363 ? 36.669 -6.516 33.664 1.00 47.44 363 GLN A CA 1
ATOM 2805 C C . GLN A 1 363 ? 35.363 -5.995 33.031 1.00 47.44 363 GLN A C 1
ATOM 2807 O O . GLN A 1 363 ? 35.232 -6.009 31.804 1.00 47.44 363 GLN A O 1
ATOM 2812 N N . PRO A 1 364 ? 34.418 -5.466 33.833 1.00 45.84 364 PRO A N 1
ATOM 2813 C CA . PRO A 1 364 ? 33.306 -4.692 33.295 1.00 45.84 364 PRO A CA 1
ATOM 2814 C C . PRO A 1 364 ? 33.837 -3.428 32.601 1.00 45.84 364 PRO A C 1
ATOM 2816 O O . PRO A 1 364 ? 34.654 -2.698 33.161 1.00 45.84 364 PRO A O 1
ATOM 2819 N N . GLN A 1 365 ? 33.371 -3.151 31.381 1.00 49.19 365 GLN A N 1
ATOM 2820 C CA . GLN A 1 365 ? 33.740 -1.919 30.683 1.00 49.19 365 GLN A CA 1
ATOM 2821 C C . GLN A 1 365 ? 33.001 -0.723 31.290 1.00 49.19 365 GLN A C 1
ATOM 2823 O O . GLN A 1 365 ? 31.771 -0.655 31.256 1.00 49.19 365 GLN A O 1
ATOM 2828 N N . HIS A 1 366 ? 33.759 0.239 31.814 1.00 40.94 366 HIS A N 1
ATOM 2829 C CA . HIS A 1 366 ? 33.224 1.525 32.244 1.00 40.94 366 HIS A CA 1
ATOM 2830 C C . HIS A 1 366 ? 32.796 2.345 31.020 1.00 40.94 366 HIS A C 1
ATOM 2832 O O . HIS A 1 366 ? 33.617 2.685 30.169 1.00 40.94 366 HIS A O 1
ATOM 2838 N N . PHE A 1 367 ? 31.512 2.698 30.946 1.00 45.25 367 PHE A N 1
ATOM 2839 C CA . PHE A 1 367 ? 31.014 3.691 29.996 1.00 45.25 367 PHE A CA 1
ATOM 2840 C C . PHE A 1 367 ? 31.287 5.101 30.536 1.00 45.25 367 PHE A C 1
ATOM 2842 O O . PHE A 1 367 ? 30.425 5.708 31.170 1.00 45.25 367 PHE A O 1
ATOM 2849 N N . GLU A 1 368 ? 32.483 5.633 30.284 1.00 48.19 368 GLU A N 1
ATOM 2850 C CA . GLU A 1 368 ? 32.724 7.066 30.475 1.00 48.19 368 GLU A CA 1
ATOM 2851 C C . GLU A 1 368 ? 31.901 7.892 29.475 1.00 48.19 368 GLU A C 1
ATOM 2853 O O . GLU A 1 368 ? 31.777 7.560 28.290 1.00 48.19 368 GLU A O 1
ATOM 2858 N N . ALA A 1 369 ? 31.325 8.994 29.957 1.00 54.78 369 ALA A N 1
ATOM 2859 C CA . ALA A 1 369 ? 30.588 9.921 29.114 1.00 54.78 369 ALA A CA 1
ATOM 2860 C C . ALA A 1 369 ? 31.542 10.643 28.149 1.00 54.78 369 ALA A C 1
ATOM 2862 O O . ALA A 1 369 ? 32.625 11.084 28.533 1.00 54.78 369 ALA A O 1
ATOM 2863 N N . LYS A 1 370 ? 31.123 10.818 26.888 1.00 55.81 370 LYS A N 1
ATOM 2864 C CA . LYS A 1 370 ? 31.884 11.629 25.924 1.00 55.81 370 LYS A CA 1
ATOM 2865 C C . LYS A 1 370 ? 32.079 13.050 26.473 1.00 55.81 370 LYS A C 1
ATOM 2867 O O . LYS A 1 370 ? 31.090 13.646 26.902 1.00 55.81 370 LYS A O 1
ATOM 2872 N N . PRO A 1 371 ? 33.294 13.627 26.389 1.00 61.53 371 PRO A N 1
ATOM 2873 C CA . PRO A 1 371 ? 33.513 15.008 26.795 1.00 61.53 371 PRO A CA 1
ATOM 2874 C C . PRO A 1 371 ? 32.639 15.956 25.956 1.00 61.53 371 PRO A C 1
ATOM 2876 O O . PRO A 1 371 ? 32.416 15.692 24.765 1.00 61.53 371 PRO A O 1
ATOM 2879 N N . PRO A 1 372 ? 32.138 17.058 26.544 1.00 58.09 372 PRO A N 1
ATOM 2880 C CA . PRO A 1 372 ? 31.268 17.990 25.843 1.00 58.09 372 PRO A CA 1
ATOM 2881 C C . PRO A 1 372 ? 31.997 18.592 24.639 1.00 58.09 372 PRO A C 1
ATOM 2883 O O . PRO A 1 372 ? 33.123 19.085 24.740 1.00 58.09 372 PRO A O 1
ATOM 2886 N N . ARG A 1 373 ? 31.345 18.558 23.473 1.00 55.69 373 ARG A N 1
ATOM 2887 C CA . ARG A 1 373 ? 31.850 19.249 22.284 1.00 55.69 373 ARG A CA 1
ATOM 2888 C C . ARG A 1 373 ? 31.814 20.749 22.550 1.00 55.69 373 ARG A C 1
ATOM 2890 O O . ARG A 1 373 ? 30.743 21.283 22.815 1.00 55.69 373 ARG A O 1
ATOM 2897 N N . LYS A 1 374 ? 32.961 21.422 22.414 1.00 57.47 374 LYS A N 1
ATOM 2898 C CA . LYS A 1 374 ? 32.990 22.885 22.303 1.00 57.47 374 LYS A CA 1
ATOM 2899 C C . LYS A 1 374 ? 32.098 23.295 21.133 1.00 57.47 374 LYS A C 1
ATOM 2901 O O . LYS A 1 374 ? 32.262 22.775 20.026 1.00 57.47 374 LYS A O 1
ATOM 2906 N N . GLU A 1 375 ? 31.159 24.194 21.391 1.00 58.94 375 GLU A N 1
ATOM 2907 C CA . GLU A 1 375 ? 30.341 24.790 20.343 1.00 58.94 375 GLU A CA 1
ATOM 2908 C C . GLU A 1 375 ? 31.247 25.586 19.395 1.00 58.94 375 GLU A C 1
ATOM 2910 O O . GLU A 1 375 ? 32.247 26.179 19.811 1.00 58.94 375 GLU A O 1
ATOM 2915 N N . LYS A 1 376 ? 30.939 25.552 18.096 1.00 68.12 376 LYS A N 1
ATOM 2916 C CA . LYS A 1 376 ? 31.619 26.422 17.133 1.00 68.12 376 LYS A CA 1
ATOM 2917 C C . LYS A 1 376 ? 31.074 27.844 17.309 1.00 68.12 376 LYS A C 1
ATOM 2919 O O . LYS A 1 376 ? 29.872 27.968 17.549 1.00 68.12 376 LYS A O 1
ATOM 2924 N N . PRO A 1 377 ? 31.899 28.898 17.159 1.00 64.88 377 PRO A N 1
ATOM 2925 C CA . PRO A 1 377 ? 31.378 30.259 17.101 1.00 64.88 377 PRO A CA 1
ATOM 2926 C C . PRO A 1 377 ? 30.323 30.368 15.994 1.00 64.88 377 PRO A C 1
ATOM 2928 O O . PRO A 1 377 ? 30.458 29.745 14.937 1.00 64.88 377 PRO A O 1
ATOM 2931 N N . ILE A 1 378 ? 29.257 31.119 16.271 1.00 59.47 378 ILE A N 1
ATOM 2932 C CA . ILE A 1 378 ? 28.147 31.319 15.337 1.00 59.47 378 ILE A CA 1
ATOM 2933 C C . ILE A 1 378 ? 28.654 32.118 14.134 1.00 59.47 378 ILE A C 1
ATOM 2935 O O . ILE A 1 378 ? 29.327 33.134 14.293 1.00 59.47 378 ILE A O 1
ATOM 2939 N N . ASP A 1 379 ? 28.324 31.635 12.939 1.00 67.31 379 ASP A N 1
ATOM 2940 C CA . ASP A 1 379 ? 28.643 32.282 11.668 1.00 67.31 379 ASP A CA 1
ATOM 2941 C C . ASP A 1 379 ? 27.929 33.652 11.584 1.00 67.31 379 ASP A C 1
ATOM 2943 O O . ASP A 1 379 ? 26.704 33.685 11.762 1.00 67.31 379 ASP A O 1
ATOM 2947 N N . PRO A 1 380 ? 28.644 34.780 11.389 1.00 64.44 380 PRO A N 1
ATOM 2948 C CA . PRO A 1 380 ? 28.070 36.122 11.532 1.00 64.44 380 PRO A CA 1
ATOM 2949 C C . PRO A 1 380 ? 26.956 36.449 10.526 1.00 64.44 380 PRO A C 1
ATOM 2951 O O . PRO A 1 380 ? 26.067 37.227 10.869 1.00 64.44 380 PRO A O 1
ATOM 2954 N N . ASP A 1 381 ? 26.946 35.824 9.342 1.00 60.78 381 ASP A N 1
ATOM 2955 C CA . ASP A 1 381 ? 25.875 35.984 8.342 1.00 60.78 381 ASP A CA 1
ATOM 2956 C C . ASP A 1 381 ? 24.739 34.947 8.491 1.00 60.78 381 ASP A C 1
ATOM 2958 O O . ASP A 1 381 ? 23.809 34.885 7.682 1.00 60.78 381 ASP A O 1
ATOM 2962 N N . SER A 1 382 ? 24.748 34.141 9.560 1.00 73.38 382 SER A N 1
ATOM 2963 C CA . SER A 1 382 ? 23.633 33.247 9.883 1.00 73.38 382 SER A CA 1
ATOM 2964 C C . SER A 1 382 ? 22.383 34.041 10.294 1.00 73.38 382 SER A C 1
ATOM 2966 O O . SER A 1 382 ? 22.453 34.864 11.214 1.00 73.38 382 SER A O 1
ATOM 2968 N N . PRO A 1 383 ? 21.186 33.751 9.738 1.00 64.88 383 PRO A N 1
ATOM 2969 C CA . PRO A 1 383 ? 19.954 34.466 10.089 1.00 64.88 383 PRO A CA 1
ATOM 2970 C C . PRO A 1 383 ? 19.570 34.337 11.575 1.00 64.88 383 PRO A C 1
ATOM 2972 O O . PRO A 1 383 ? 18.813 35.157 12.094 1.00 64.88 383 PRO A O 1
ATOM 2975 N N . PHE A 1 384 ? 20.122 33.349 12.288 1.00 57.53 384 PHE A N 1
ATOM 2976 C CA . PHE A 1 384 ? 19.905 33.148 13.721 1.00 57.53 384 PHE A CA 1
ATOM 2977 C C . PHE A 1 384 ? 20.756 34.064 14.620 1.00 57.53 384 PHE A C 1
ATOM 2979 O O . PHE A 1 384 ? 20.415 34.230 15.792 1.00 57.53 384 PHE A O 1
ATOM 2986 N N . ALA A 1 385 ? 21.812 34.711 14.106 1.00 66.31 385 ALA A N 1
ATOM 2987 C CA . ALA A 1 385 ? 22.666 35.606 14.897 1.00 66.31 385 ALA A CA 1
ATOM 2988 C C . ALA A 1 385 ? 21.879 36.797 15.485 1.00 66.31 385 ALA A C 1
ATOM 2990 O O . ALA A 1 385 ? 22.068 37.170 16.643 1.00 66.31 385 ALA A O 1
ATOM 2991 N N . LYS A 1 386 ? 20.906 37.329 14.731 1.00 64.56 386 LYS A N 1
ATOM 2992 C CA . LYS A 1 386 ? 20.017 38.419 15.179 1.00 64.56 386 LYS A CA 1
ATOM 2993 C C . LYS A 1 386 ? 19.109 38.005 16.348 1.00 64.56 386 LYS A C 1
ATOM 2995 O O . LYS A 1 386 ? 18.825 38.822 17.220 1.00 64.56 386 LYS A O 1
ATOM 3000 N N . LEU A 1 387 ? 18.703 36.733 16.407 1.00 66.44 387 LEU A N 1
ATOM 3001 C CA . LEU A 1 387 ? 17.918 36.185 17.521 1.00 66.44 387 LEU A CA 1
ATOM 3002 C C . LEU A 1 387 ? 18.780 35.916 18.763 1.00 66.44 387 LEU A C 1
ATOM 3004 O O . LEU A 1 387 ? 18.283 36.045 19.881 1.00 66.44 387 LEU A O 1
ATOM 3008 N N . ALA A 1 388 ? 20.064 35.586 18.590 1.00 69.25 388 ALA A N 1
ATOM 3009 C CA . ALA A 1 388 ? 21.002 35.468 19.706 1.00 69.25 388 ALA A CA 1
ATOM 3010 C C . ALA A 1 388 ? 21.214 36.825 20.403 1.00 69.25 388 ALA A C 1
ATOM 3012 O O . ALA A 1 388 ? 21.053 36.906 21.618 1.00 69.25 388 ALA A O 1
ATOM 3013 N N . ALA A 1 389 ? 21.456 37.894 19.634 1.00 68.31 389 ALA A N 1
ATOM 3014 C CA . ALA A 1 389 ? 21.618 39.250 20.168 1.00 68.31 389 ALA A CA 1
ATOM 3015 C C . ALA A 1 389 ? 20.371 39.746 20.932 1.00 68.31 389 ALA A C 1
ATOM 3017 O O . ALA A 1 389 ? 20.489 40.254 22.046 1.00 68.31 389 ALA A O 1
ATOM 3018 N N . LEU A 1 390 ? 19.166 39.526 20.388 1.00 66.31 390 LEU A N 1
ATOM 3019 C CA . LEU A 1 390 ? 17.901 39.837 21.075 1.00 66.31 390 LEU A CA 1
ATOM 3020 C C . LEU A 1 390 ? 17.744 39.065 22.397 1.00 66.31 390 LEU A C 1
ATOM 3022 O O . LEU A 1 390 ? 17.364 39.637 23.418 1.00 66.31 390 LEU A O 1
ATOM 3026 N N . LYS A 1 391 ? 18.088 37.772 22.406 1.00 71.62 391 LYS A N 1
ATOM 3027 C CA . LYS A 1 391 ? 18.023 36.915 23.602 1.00 71.62 391 LYS A CA 1
ATOM 3028 C C . LYS A 1 391 ? 19.048 37.297 24.679 1.00 71.62 391 LYS A C 1
ATOM 3030 O O . LYS A 1 391 ? 18.849 36.969 25.848 1.00 71.62 391 LYS A O 1
ATOM 3035 N N . GLU A 1 392 ? 20.133 37.963 24.298 1.00 75.19 392 GLU A N 1
ATOM 3036 C CA . GLU A 1 392 ? 21.149 38.485 25.214 1.00 75.19 392 GLU A CA 1
ATOM 3037 C C . GLU A 1 392 ? 20.771 39.872 25.765 1.00 75.19 392 GLU A C 1
ATOM 3039 O O . GLU A 1 392 ? 20.999 40.143 26.942 1.00 75.19 392 GLU A O 1
ATOM 3044 N N . GLN A 1 393 ? 20.090 40.709 24.971 1.00 66.94 393 GLN A N 1
ATOM 3045 C CA . GLN A 1 393 ? 19.506 41.969 25.448 1.00 66.94 393 GLN A CA 1
ATOM 3046 C C . GLN A 1 393 ? 18.404 41.752 26.496 1.00 66.94 393 GLN A C 1
ATOM 3048 O O . GLN A 1 393 ? 18.374 42.477 27.482 1.00 66.94 393 GLN A O 1
ATOM 3053 N N . MET A 1 394 ? 17.565 40.717 26.358 1.00 67.12 394 MET A N 1
ATOM 3054 C CA . MET A 1 394 ? 16.534 40.353 27.353 1.00 67.12 394 MET A CA 1
ATOM 3055 C C . MET A 1 394 ? 17.081 39.595 28.587 1.00 67.12 394 MET A C 1
ATOM 3057 O O . MET A 1 394 ? 16.339 38.884 29.266 1.00 67.12 394 MET A O 1
ATOM 3061 N N . LYS A 1 395 ? 18.390 39.691 28.856 1.00 63.44 395 LYS A N 1
ATOM 3062 C CA . LYS A 1 395 ? 19.067 39.135 30.045 1.00 63.44 395 LYS A CA 1
ATOM 3063 C C . LYS A 1 395 ? 19.798 40.188 30.891 1.00 63.44 395 LYS A C 1
ATOM 3065 O O . LYS A 1 395 ? 20.510 39.819 31.828 1.00 63.44 395 LYS A O 1
ATOM 3070 N N . LYS A 1 396 ? 19.619 41.467 30.564 1.00 50.06 396 LYS A N 1
ATOM 3071 C CA . LYS A 1 396 ? 19.873 42.609 31.447 1.00 50.06 396 LYS A CA 1
ATOM 3072 C C . LYS A 1 396 ? 18.546 43.196 31.918 1.00 50.06 396 LYS A C 1
ATOM 3074 O O . LYS A 1 396 ? 18.596 43.848 32.978 1.00 50.06 396 LYS A O 1
#

Radius of gyration: 37.69 Å; Cα contacts (8 Å, |Δi|>4): 321; chains: 1; bounding box: 90×120×90 Å

Foldseek 3Di:
DVPPVVVCCVLLVLLVCLQPPPVQDDLLNVVSVVCSVLLFKDFCVVVVVSVVPDDPVSVVVVVVSQWDDFPTITGRVSCLALVNLLVLLVVVCVVVVNCPAPLRPVLSVVSVVVAQKDFDDPRHDQCNCVSNQWHDQPGMTGHPVLVRVLVVLVVVLLCDAQPDPDHDQQRQHSFWGFDDPVNCVSNVHDPVVVVSNLVSVAKDWDWAAPVVSVVSVVVSVPDPDPPPDDDDDDDDDDDDDDDDDDDDDDDDDDDDDDDDDPPDDDDPDDRGTTIIIGHHDPVVVVVVPDPPDDPPPPDDDDDDDDDDDDDDDDDDDDDDDDDDDDDDDDDDDDDDDDDDDDDDDDDDDDDDDDDDDDDDDDDDDDDDDDDDDDDDPDDCPPPCVVVVVVVVVVVD

pLDDT: mean 71.63, std 26.56, range [27.59, 98.06]

Solvent-accessible surface area (backbone atoms only — not comparable to full-atom values): 25968 Å² total; per-residue (Å²): 111,91,65,56,60,58,52,48,53,63,61,42,31,60,50,55,54,48,74,66,47,78,88,46,56,71,69,48,34,54,52,42,50,57,26,50,78,44,75,37,51,37,56,32,80,84,48,46,65,62,61,65,71,50,53,72,63,54,52,47,55,46,39,73,60,48,43,42,83,51,81,59,34,34,33,33,72,78,46,60,36,47,71,34,13,46,51,49,40,50,55,49,20,74,73,62,84,26,74,90,40,53,54,58,68,64,53,41,63,46,45,62,70,63,53,43,46,46,76,52,65,89,78,36,50,73,59,49,39,50,42,49,30,22,43,83,22,83,67,30,25,35,28,48,79,47,54,37,53,50,47,63,63,49,47,57,23,52,66,41,45,82,94,52,78,84,80,55,88,39,40,69,66,30,61,28,26,41,90,42,72,70,57,33,59,65,38,72,48,51,74,71,53,50,50,43,41,40,47,58,74,40,36,44,72,48,81,38,52,55,65,62,54,47,54,52,53,48,73,71,50,80,86,76,74,94,82,83,84,88,86,89,79,87,87,78,89,81,88,83,89,88,87,84,83,88,89,86,83,87,78,91,79,89,81,84,82,88,77,92,74,85,79,72,80,80,73,82,78,75,83,73,59,42,51,36,36,28,80,54,53,82,74,57,60,63,66,75,73,58,79,95,72,79,88,75,82,88,69,89,88,89,80,84,87,80,92,86,79,88,86,89,87,80,88,81,81,87,83,89,87,88,80,88,84,89,87,85,83,86,88,82,84,90,86,84,86,91,85,90,80,93,84,84,89,83,90,83,91,86,78,86,88,78,84,86,80,85,87,79,91,78,78,86,81,81,84,75,77,80,79,83,77,79,77,75,82,80,59,84,88,40,84,61,47,65,56,52,55,53,60,54,61,78,72,114